Protein AF-A0A024VYW2-F1 (afdb_monomer)

Mean predicted aligned error: 11.12 Å

Radius of gyration: 24.57 Å; Cα contacts (8 Å, |Δi|>4): 460; chains: 1; bounding box: 59×63×72 Å

Foldseek 3Di:
DVVQLCCLAFADPVRAGFHAALLQDGQEPVVVVCVVPPQDSVRLSNVLVLVVLLVVLVVVLVVLVVVFVVLQVVLVVLPPPPPDPDDPVVSVVSVVQNTPQSVLCPPPVQDQDPDPDPDDDPPVQSVQCGQGPVPSLSNSARHPSNHAHQQLGWYQDRVVSDTHRDDPVNSCVVCVVPPPQPWDPDWQKFKDKAFQFAFPDPDCLFPPLLPLDPRNVRIDIWIWTWIQGPNFTKIATDTHTPHYPPHRMHGLSSVVLVRLVRVLVVLLVLCVSLVQVDADPDPVCNVSRPDDDPCSVSSVVRVVSVVVSVVRNVVSSQVSCVVPDPDPCPHPLVVQLSSLVPRVPSPCSLVSSLVVDDDPVVSSPVSHDD

pLDDT: mean 76.04, std 14.37, range [38.88, 95.81]

Nearest PDB structures (foldseek):
  2yk0-assembly1_A  TM=8.230E-01  e=2.065E-17  Plasmodium falciparum

Organism: NCBI:txid1036725

Sequence (370 aa):
MLKNVKKACREKHDGGKKYCSGDGNICDETRAQSQNTFISLHCKDCLKECMKYKKWIDIKFEEFKEQQNKYGNELQKLNGNSNGGGDNNCCTEKKKKNTAAEFLKELKHCKNGQNNSEEKGTEEDEKNNEINFDKPENTFNPSTYCKACPVYGVNCNNKKSECVPISEETYKSTKGSRGENNDDKTTSVIEVLMLDRKGKDKTNDLDNDCKINELLKYAGVQKWECQKKKGIDQCNLTNPGAKTDDDKNIWFNEFFQRWLRDFVRDYNILKGKIKACIKNENEKEKEKSHKCIQGCDDKCECVKQWLDKKSTEWDEMKKHYEKHSNDDNETIAFRVKSYFREQLHFDNQATKAQEVVETPCEKQQLWGCT

InterPro domains:
  IPR004258 Duffy-binding-like domain [PF03011] (255-368)
  IPR041480 Cysteine-rich interdomain region 1 gamma [PF18562] (187-239)
  IPR054595 Duffy-binding-like domain, C-terminal subdomain [PF22672] (1-143)

Secondary structure (DSSP, 8-state):
-HHHHHHHHHB-TTS-B--B-TTS-B-SGGGGTGGG-TT--TTHHHHHHHHHHHHHHHHHHHHHHHHHHHHHHHHHHTTS---S-S-HHHHHHHHT--SHHHHHHHSGGGSTT----S----HHHHHHT---TTSHHHHTPPPGGGSPPPTT-EEEETTTTEEEEPPHHHHHHHHTTS------SSPEEEEEEETT---SS----S-TT-TT-HHHHT-EEEEEEEEEETTEEEEEESS--SS----SEEEHHHHHHHHHHHHHHHHHHHHHHHGGGSPP-STTTHHHHT---TTHHHHHHHHHHHHHHHHHHHHHHHHHHHHH---GGG-HHHHHHHHHHHTGGGTTHHHHHHTTS-SHHHHHHTT---

Solvent-accessible surface area (backbone atoms only — not comparable to full-atom values): 21326 Å² total; per-residue (Å²): 109,67,68,57,29,44,43,41,19,41,43,42,97,86,72,46,80,46,53,26,8,22,85,6,41,56,20,38,73,70,42,71,69,39,75,83,44,91,85,62,59,81,19,53,58,11,21,53,38,32,53,53,46,48,58,51,36,55,52,51,46,52,53,48,51,54,50,37,54,51,44,52,56,56,56,58,57,69,76,46,91,85,83,65,100,60,76,66,64,63,59,56,58,48,69,75,37,92,43,52,41,61,49,48,60,68,40,82,87,53,53,74,77,83,61,98,58,94,72,77,68,55,78,65,53,55,62,66,67,44,68,37,65,89,45,46,72,58,51,51,45,76,61,83,59,40,37,62,38,54,78,72,19,28,52,69,40,83,89,75,72,44,71,45,73,45,48,70,68,59,49,46,68,69,47,67,83,69,78,61,73,68,52,55,93,64,71,46,73,41,65,43,80,35,72,62,31,39,23,73,54,81,66,77,83,57,63,90,80,43,78,80,41,73,42,61,77,26,37,14,53,38,42,29,45,32,37,36,49,72,69,40,52,31,27,32,54,76,47,70,40,80,58,86,67,86,61,46,53,30,36,43,68,58,52,52,54,50,48,55,52,54,50,44,53,51,48,47,52,51,51,60,72,42,50,85,64,55,68,52,87,52,83,92,41,47,86,63,47,74,61,87,60,86,66,38,67,62,38,51,50,48,53,47,55,52,47,55,52,51,51,54,38,49,53,45,53,48,54,55,48,59,75,74,56,87,49,90,87,64,36,71,55,53,49,53,31,50,44,54,73,70,62,36,65,83,75,48,45,53,64,60,52,38,68,80,45,88,49,73,66,55,41,48,47,77,46,46,80,128

Structure (mmCIF, N/CA/C/O backbone):
data_AF-A0A024VYW2-F1
#
_entry.id   AF-A0A024VYW2-F1
#
loop_
_atom_site.group_PDB
_atom_site.id
_atom_site.type_symbol
_atom_site.label_atom_id
_atom_site.label_alt_id
_atom_site.label_comp_id
_atom_site.label_asym_id
_atom_site.label_entity_id
_atom_site.label_seq_id
_atom_site.pdbx_PDB_ins_code
_atom_site.Cartn_x
_atom_site.Cartn_y
_atom_site.Cartn_z
_atom_site.occupancy
_atom_site.B_iso_or_equiv
_atom_site.auth_seq_id
_atom_site.auth_comp_id
_atom_site.auth_asym_id
_atom_site.auth_atom_id
_atom_site.pdbx_PDB_model_num
ATOM 1 N N . MET A 1 1 ? 8.207 10.709 15.448 1.00 86.81 1 MET A N 1
ATOM 2 C CA . MET A 1 1 ? 8.284 9.783 14.294 1.00 86.81 1 MET A CA 1
ATOM 3 C C . MET A 1 1 ? 8.730 10.472 13.013 1.00 86.81 1 MET A C 1
ATOM 5 O O . MET A 1 1 ? 9.682 9.988 12.423 1.00 86.81 1 MET A O 1
ATOM 9 N N . LEU A 1 2 ? 8.128 11.601 12.614 1.00 85.69 2 LEU A N 1
ATOM 10 C CA . LEU A 1 2 ? 8.504 12.320 11.382 1.00 85.69 2 LEU A CA 1
ATOM 11 C C . LEU A 1 2 ? 10.010 12.615 11.256 1.00 85.69 2 LEU A C 1
ATOM 13 O O . LEU A 1 2 ? 10.566 12.426 10.182 1.00 85.69 2 LEU A O 1
ATOM 17 N N . LYS A 1 3 ? 10.700 12.965 12.355 1.00 87.12 3 LYS A N 1
ATOM 18 C CA . LYS A 1 3 ? 12.167 13.129 12.364 1.00 87.12 3 LYS A CA 1
ATOM 19 C C . LYS A 1 3 ? 12.919 11.876 11.884 1.00 87.12 3 LYS A C 1
ATOM 21 O O . LYS A 1 3 ? 13.856 11.988 11.103 1.00 87.12 3 LYS A O 1
ATOM 26 N N . ASN A 1 4 ? 12.492 10.687 12.314 1.00 89.62 4 ASN A N 1
ATOM 27 C CA . ASN A 1 4 ? 13.118 9.427 11.903 1.00 89.62 4 ASN A CA 1
ATOM 28 C C . ASN A 1 4 ? 12.846 9.131 10.429 1.00 89.62 4 ASN A C 1
ATOM 30 O O . ASN A 1 4 ? 13.761 8.725 9.723 1.00 89.62 4 ASN A O 1
ATOM 34 N N . VAL A 1 5 ? 11.618 9.389 9.963 1.00 90.38 5 VAL A N 1
ATOM 35 C CA . VAL A 1 5 ? 11.249 9.257 8.546 1.00 90.38 5 VAL A CA 1
ATOM 36 C C . VAL A 1 5 ? 12.110 10.186 7.689 1.00 90.38 5 VAL A C 1
ATOM 38 O O . VAL A 1 5 ? 12.756 9.728 6.751 1.00 90.38 5 VAL A O 1
ATOM 41 N N . LYS A 1 6 ? 12.194 11.473 8.049 1.00 88.25 6 LYS A N 1
ATOM 42 C CA . LYS A 1 6 ? 13.030 12.463 7.358 1.00 88.25 6 LYS A CA 1
ATOM 43 C C . LYS A 1 6 ? 14.477 11.988 7.268 1.00 88.25 6 LYS A C 1
ATOM 45 O O . LYS A 1 6 ? 15.012 11.882 6.168 1.00 88.25 6 LYS A O 1
ATOM 50 N N . LYS A 1 7 ? 15.074 11.612 8.401 1.00 88.56 7 LYS A N 1
ATOM 51 C CA . LYS A 1 7 ? 16.448 11.107 8.457 1.00 88.56 7 LYS A CA 1
ATOM 52 C C . LYS A 1 7 ? 16.637 9.875 7.567 1.00 88.56 7 LYS A C 1
ATOM 54 O O . LYS A 1 7 ? 17.542 9.830 6.742 1.00 88.56 7 LYS A O 1
ATOM 59 N N . ALA A 1 8 ? 15.744 8.894 7.668 1.00 88.94 8 ALA A N 1
ATOM 60 C CA . ALA A 1 8 ? 15.831 7.659 6.898 1.00 88.94 8 ALA A CA 1
ATOM 61 C C . ALA A 1 8 ? 15.635 7.861 5.387 1.00 88.94 8 ALA A C 1
ATOM 63 O O . ALA A 1 8 ? 16.193 7.090 4.606 1.00 88.94 8 ALA A O 1
ATOM 64 N N . CYS A 1 9 ? 14.886 8.884 4.968 1.00 87.75 9 CYS A N 1
ATOM 65 C CA . CYS A 1 9 ? 14.492 9.100 3.575 1.00 87.75 9 CYS A CA 1
ATOM 66 C C . CYS A 1 9 ? 15.231 10.241 2.862 1.00 87.75 9 CYS A C 1
ATOM 68 O O . CYS A 1 9 ? 15.218 10.288 1.628 1.00 87.75 9 CYS A O 1
ATOM 70 N N . ARG A 1 10 ? 15.833 11.181 3.600 1.00 86.62 10 ARG A N 1
ATOM 71 C CA . ARG A 1 10 ? 16.442 12.406 3.049 1.00 86.62 10 ARG A CA 1
ATOM 72 C C . ARG A 1 10 ? 17.904 12.628 3.456 1.00 86.62 10 ARG A C 1
ATOM 74 O O . ARG A 1 10 ? 18.583 13.455 2.849 1.00 86.62 10 ARG A O 1
ATOM 81 N N . GLU A 1 11 ? 18.420 11.865 4.421 1.00 82.62 11 GLU A N 1
ATOM 82 C CA . GLU A 1 11 ? 19.775 12.037 4.965 1.00 82.62 11 GLU A CA 1
ATOM 83 C C . GLU A 1 11 ? 20.604 10.744 4.856 1.00 82.62 11 GLU A C 1
ATOM 85 O O . GLU A 1 11 ? 20.106 9.628 5.039 1.00 82.62 11 GLU A O 1
ATOM 90 N N . LYS A 1 12 ? 21.891 10.877 4.531 1.00 72.19 12 LYS A N 1
ATOM 91 C CA . LYS A 1 12 ? 22.888 9.798 4.572 1.00 72.19 12 LYS A CA 1
ATOM 92 C C . LYS A 1 12 ? 23.592 9.774 5.933 1.00 72.19 12 LYS A C 1
ATOM 94 O O . LYS A 1 12 ? 23.561 10.744 6.686 1.00 72.19 12 LYS A O 1
ATOM 99 N N . HIS A 1 13 ? 24.253 8.657 6.242 1.00 63.91 13 HIS A N 1
ATOM 100 C CA . HIS A 1 13 ? 25.004 8.488 7.494 1.00 63.91 13 HIS A CA 1
ATOM 101 C C . HIS A 1 13 ? 26.202 9.439 7.628 1.00 63.91 13 HIS A C 1
ATOM 103 O O . HIS A 1 13 ? 26.564 9.794 8.744 1.00 63.91 13 HIS A O 1
ATOM 109 N N . ASP A 1 14 ? 26.787 9.856 6.507 1.00 63.47 14 ASP A N 1
ATOM 110 C CA . ASP A 1 14 ? 27.921 10.781 6.414 1.00 63.47 14 ASP A CA 1
ATOM 111 C C . ASP A 1 14 ? 27.501 12.265 6.402 1.00 63.47 14 ASP A C 1
ATOM 113 O O . ASP A 1 14 ? 28.341 13.146 6.236 1.00 63.47 14 ASP A O 1
ATOM 117 N N . GLY A 1 15 ? 26.203 12.557 6.560 1.00 60.22 15 GLY A N 1
ATOM 118 C CA . GLY A 1 15 ? 25.653 13.912 6.468 1.00 60.22 15 GLY A CA 1
ATOM 119 C C . GLY A 1 15 ? 25.367 14.381 5.036 1.00 60.22 15 GLY A C 1
ATOM 120 O O . GLY A 1 15 ? 24.837 15.477 4.853 1.00 60.22 15 GLY A O 1
ATOM 121 N N . GLY A 1 16 ? 25.653 13.565 4.013 1.00 64.06 16 GLY A N 1
ATOM 122 C CA . GLY A 1 16 ? 25.232 13.832 2.639 1.00 64.06 16 GLY A CA 1
ATOM 123 C C . GLY A 1 16 ? 23.712 13.717 2.469 1.00 64.06 16 GLY A C 1
ATOM 124 O O . GLY A 1 16 ? 23.026 13.049 3.243 1.00 64.06 16 GLY A O 1
ATOM 125 N N . LYS A 1 17 ? 23.145 14.341 1.433 1.00 70.06 17 LYS A N 1
ATOM 126 C CA . LYS A 1 17 ? 21.716 14.173 1.122 1.00 70.06 17 LYS A CA 1
ATOM 127 C C . LYS A 1 17 ? 21.481 12.959 0.234 1.00 70.06 17 LYS A C 1
ATOM 129 O O . LYS A 1 17 ? 22.289 12.631 -0.635 1.00 70.06 17 LYS A O 1
ATOM 134 N N . LYS A 1 18 ? 20.365 12.281 0.482 1.00 81.19 18 LYS A N 1
ATOM 135 C CA . LYS A 1 18 ? 19.803 11.240 -0.386 1.00 81.19 18 LYS A CA 1
ATOM 136 C C . LYS A 1 18 ? 18.343 11.566 -0.642 1.00 81.19 18 LYS A C 1
ATOM 138 O O . LYS A 1 18 ? 17.744 12.337 0.101 1.00 81.19 18 LYS A O 1
ATOM 143 N N . TYR A 1 19 ? 17.754 10.961 -1.659 1.00 85.81 19 TYR A N 1
ATOM 144 C CA . TYR A 1 19 ? 16.320 11.060 -1.872 1.00 85.81 19 TYR A CA 1
ATOM 145 C C . TYR A 1 19 ? 15.772 9.666 -2.129 1.00 85.81 19 TYR A C 1
ATOM 147 O O . TYR A 1 19 ? 16.078 9.051 -3.147 1.00 85.81 19 TYR A O 1
ATOM 155 N N . CYS A 1 20 ? 14.992 9.174 -1.174 1.00 87.06 20 CYS A N 1
ATOM 156 C CA . CYS A 1 20 ? 14.385 7.854 -1.218 1.00 87.06 20 CYS A CA 1
ATOM 157 C C . CYS A 1 20 ? 12.863 7.950 -1.335 1.00 87.06 20 CYS A C 1
ATOM 159 O O . CYS A 1 20 ? 12.263 8.828 -0.709 1.00 87.06 20 CYS A O 1
ATOM 161 N N . SER A 1 21 ? 12.230 7.028 -2.053 1.00 88.25 21 SER A N 1
ATOM 162 C CA . SER A 1 21 ? 10.783 6.851 -1.948 1.00 88.25 21 SER A CA 1
ATOM 163 C C . SER A 1 21 ? 10.409 6.112 -0.670 1.00 88.25 21 SER A C 1
ATOM 165 O O . SER A 1 21 ? 11.210 5.348 -0.121 1.00 88.25 21 SER A O 1
ATOM 167 N N . GLY A 1 22 ? 9.166 6.292 -0.220 1.00 88.31 22 GLY A N 1
ATOM 168 C CA . GLY A 1 22 ? 8.606 5.486 0.870 1.00 88.31 22 GLY A CA 1
ATOM 169 C C . GLY A 1 22 ? 8.493 3.996 0.539 1.00 88.31 22 GLY A C 1
ATOM 170 O O . GLY A 1 22 ? 8.327 3.193 1.450 1.00 88.31 22 GLY A O 1
ATOM 171 N N . ASP A 1 23 ? 8.644 3.619 -0.734 1.00 85.62 23 ASP A N 1
ATOM 172 C CA . ASP A 1 23 ? 8.751 2.231 -1.194 1.00 85.62 23 ASP A CA 1
ATOM 173 C C . ASP A 1 23 ? 10.199 1.694 -1.152 1.00 85.62 23 ASP A C 1
ATOM 175 O O . ASP A 1 23 ? 10.443 0.532 -1.458 1.00 85.62 23 ASP A O 1
ATOM 179 N N . GLY A 1 24 ? 11.169 2.512 -0.722 1.00 84.62 24 GLY A N 1
ATOM 180 C CA . GLY A 1 24 ? 12.558 2.107 -0.489 1.00 84.62 24 GLY A CA 1
ATOM 181 C C . GLY A 1 24 ? 13.485 2.212 -1.704 1.00 84.62 24 GLY A C 1
ATOM 182 O O . GLY A 1 24 ? 14.601 1.683 -1.662 1.00 84.62 24 GLY A O 1
ATOM 183 N N . ASN A 1 25 ? 13.064 2.907 -2.762 1.00 82.31 25 ASN A N 1
ATOM 184 C CA . ASN A 1 25 ? 13.875 3.126 -3.960 1.00 82.31 25 ASN A CA 1
ATOM 185 C C . ASN A 1 25 ? 14.688 4.424 -3.842 1.00 82.31 25 ASN A C 1
ATOM 187 O O . ASN A 1 25 ? 14.221 5.395 -3.250 1.00 82.31 25 ASN A O 1
ATOM 191 N N . ILE A 1 26 ? 15.895 4.464 -4.417 1.00 83.94 26 ILE A N 1
ATOM 192 C CA . ILE A 1 26 ? 16.620 5.727 -4.638 1.00 83.94 26 ILE A CA 1
ATOM 193 C C . ILE A 1 26 ? 15.963 6.470 -5.800 1.00 83.94 26 ILE A C 1
ATOM 195 O O . ILE A 1 26 ? 15.596 5.850 -6.795 1.00 83.94 26 ILE A O 1
ATOM 199 N N . CYS A 1 27 ? 15.842 7.791 -5.686 1.00 83.81 27 CYS A N 1
ATOM 200 C CA . CYS A 1 27 ? 15.204 8.636 -6.692 1.00 83.81 27 CYS A CA 1
ATOM 201 C C . CYS A 1 27 ? 16.182 9.447 -7.562 1.00 83.81 27 CYS A C 1
ATOM 203 O O . CYS A 1 27 ? 15.716 10.136 -8.465 1.00 83.81 27 CYS A O 1
ATOM 205 N N . ASP A 1 28 ? 17.492 9.422 -7.295 1.00 78.06 28 ASP A N 1
ATOM 206 C CA . ASP A 1 28 ? 18.497 10.191 -8.052 1.00 78.06 28 ASP A CA 1
ATOM 207 C C . ASP A 1 28 ? 18.965 9.488 -9.348 1.00 78.06 28 ASP A C 1
ATOM 209 O O . ASP A 1 28 ? 18.457 8.429 -9.715 1.00 78.06 28 ASP A O 1
ATOM 213 N N . GLU A 1 29 ? 19.926 10.079 -10.067 1.00 61.56 29 GLU A N 1
ATOM 214 C CA . GLU A 1 29 ? 20.433 9.579 -11.357 1.00 61.56 29 GLU A CA 1
ATOM 215 C C . GLU A 1 29 ? 20.980 8.139 -11.316 1.00 61.56 29 GLU A C 1
ATOM 217 O O . GLU A 1 29 ? 20.933 7.445 -12.336 1.00 61.56 29 GLU A O 1
ATOM 222 N N . THR A 1 30 ? 21.428 7.636 -10.156 1.00 58.31 30 THR A N 1
ATOM 223 C CA . THR A 1 30 ? 21.863 6.231 -10.018 1.00 58.31 30 THR A CA 1
ATOM 224 C C . THR A 1 30 ? 20.710 5.243 -10.223 1.00 58.31 30 THR A C 1
ATOM 226 O O . THR A 1 30 ? 20.931 4.097 -10.615 1.00 58.31 30 THR A O 1
ATOM 229 N N . ARG A 1 31 ? 19.458 5.706 -10.104 1.00 61.56 31 ARG A N 1
ATOM 230 C CA . ARG A 1 31 ? 18.246 4.942 -10.433 1.00 61.56 31 ARG A CA 1
ATOM 231 C C . ARG A 1 31 ? 18.152 4.566 -11.917 1.00 61.56 31 ARG A C 1
ATOM 233 O O . ARG A 1 31 ? 17.529 3.565 -12.258 1.00 61.56 31 ARG A O 1
ATOM 240 N N . ALA A 1 32 ? 18.767 5.337 -12.820 1.00 49.28 32 ALA A N 1
ATOM 241 C CA . ALA A 1 32 ? 18.818 4.985 -14.243 1.00 49.28 32 ALA A CA 1
ATOM 242 C C . ALA A 1 32 ? 19.708 3.754 -14.501 1.00 49.28 32 ALA A C 1
ATOM 244 O O . ALA A 1 32 ? 19.449 3.001 -15.433 1.00 49.28 32 ALA A O 1
ATOM 245 N N . GLN A 1 33 ? 20.719 3.519 -13.655 1.00 44.25 33 GLN A N 1
ATOM 246 C CA . GLN A 1 33 ? 21.557 2.315 -13.708 1.00 44.25 33 GLN A CA 1
ATOM 247 C C . GLN A 1 33 ? 20.842 1.104 -13.089 1.00 44.25 33 GLN A C 1
ATOM 249 O O . GLN A 1 33 ? 21.031 -0.019 -13.546 1.00 44.25 33 GLN A O 1
ATOM 254 N N . SER A 1 34 ? 19.959 1.330 -12.107 1.00 47.44 34 SER A N 1
ATOM 255 C CA . SER A 1 34 ? 19.172 0.277 -11.449 1.00 47.44 34 SER A CA 1
ATOM 256 C C . SER A 1 34 ? 17.938 -0.179 -12.236 1.00 47.44 34 SER A C 1
ATOM 258 O O . SER A 1 34 ? 17.223 -1.059 -11.758 1.00 47.44 34 SER A O 1
ATOM 260 N N . GLN A 1 35 ? 17.659 0.387 -13.420 1.00 46.91 35 GLN A N 1
ATOM 261 C CA . GLN A 1 35 ? 16.583 -0.107 -14.297 1.00 46.91 35 GLN A CA 1
ATOM 262 C C . GLN A 1 35 ? 16.777 -1.596 -14.652 1.00 46.91 35 GLN A C 1
ATOM 264 O O . GLN A 1 35 ? 15.790 -2.291 -14.860 1.00 46.91 35 GLN A O 1
ATOM 269 N N . ASN A 1 36 ? 18.024 -2.085 -14.605 1.00 41.16 36 ASN A N 1
ATOM 270 C CA . ASN A 1 36 ? 18.408 -3.479 -14.856 1.00 41.16 36 ASN A CA 1
ATOM 271 C C . ASN A 1 36 ? 18.707 -4.282 -13.574 1.00 41.16 36 ASN A C 1
ATOM 273 O O . ASN A 1 36 ? 19.314 -5.345 -13.636 1.00 41.16 36 ASN A O 1
ATOM 277 N N . THR A 1 37 ? 18.417 -3.759 -12.377 1.00 45.06 37 THR A N 1
ATOM 278 C CA . THR A 1 37 ? 18.734 -4.478 -11.130 1.00 45.06 37 THR A CA 1
ATOM 279 C C . THR A 1 37 ? 17.756 -4.088 -10.026 1.00 45.06 37 THR A C 1
ATOM 281 O O . THR A 1 37 ? 18.039 -3.280 -9.147 1.00 45.06 37 THR A O 1
ATOM 284 N N . PHE A 1 38 ? 16.585 -4.731 -10.032 1.00 52.12 38 PHE A N 1
ATOM 285 C CA . PHE A 1 38 ? 15.552 -4.656 -8.979 1.00 52.12 38 PHE A CA 1
ATOM 286 C C . PHE A 1 38 ? 16.052 -5.108 -7.577 1.00 52.12 38 PHE A C 1
ATOM 288 O O . PHE A 1 38 ? 15.310 -5.051 -6.601 1.00 52.12 38 PHE A O 1
ATOM 295 N N . ILE A 1 39 ? 17.308 -5.564 -7.471 1.00 46.94 39 ILE A N 1
ATOM 296 C CA . ILE A 1 39 ? 17.869 -6.397 -6.389 1.00 46.94 39 ILE A CA 1
ATOM 297 C C . ILE A 1 39 ? 18.469 -5.576 -5.227 1.00 46.94 39 ILE A C 1
ATOM 299 O O . ILE A 1 39 ? 18.937 -6.121 -4.239 1.00 46.94 39 ILE A O 1
ATOM 303 N N . SER A 1 40 ? 18.444 -4.245 -5.266 1.00 51.62 40 SER A N 1
ATOM 304 C CA . SER A 1 40 ? 18.896 -3.466 -4.111 1.00 51.62 40 SER A CA 1
ATOM 305 C C . SER A 1 40 ? 17.969 -2.295 -3.856 1.00 51.62 40 SER A C 1
ATOM 307 O O . SER A 1 40 ? 18.105 -1.223 -4.443 1.00 51.62 40 SER A O 1
ATOM 309 N N . LEU A 1 41 ? 17.040 -2.475 -2.911 1.00 58.53 41 LEU A N 1
ATOM 310 C CA . LEU A 1 41 ? 16.468 -1.336 -2.198 1.00 58.53 41 LEU A CA 1
ATOM 311 C C . LEU A 1 41 ? 17.614 -0.636 -1.462 1.00 58.53 41 LEU A C 1
ATOM 313 O O . LEU A 1 41 ? 17.922 -0.919 -0.304 1.00 58.53 41 LEU A O 1
ATOM 317 N N . HIS A 1 42 ? 18.261 0.302 -2.132 1.00 67.88 42 HIS A N 1
ATOM 318 C CA . HIS A 1 42 ? 19.315 1.096 -1.526 1.00 67.88 42 HIS A CA 1
ATOM 319 C C . HIS A 1 42 ? 18.774 1.997 -0.389 1.00 67.88 42 HIS A C 1
ATOM 321 O O . HIS A 1 42 ? 19.554 2.570 0.369 1.00 67.88 42 HIS A O 1
ATOM 327 N N . CYS A 1 43 ? 17.443 2.087 -0.225 1.00 82.12 43 CYS A N 1
ATOM 328 C CA . CYS A 1 43 ? 16.769 2.835 0.834 1.00 82.12 43 CYS A CA 1
ATOM 329 C C . CYS A 1 43 ? 15.829 1.983 1.717 1.00 82.12 43 CYS A C 1
ATOM 331 O O . CYS A 1 43 ? 14.756 2.455 2.102 1.00 82.12 43 CYS A O 1
ATOM 333 N N . LYS A 1 44 ? 16.232 0.760 2.105 1.00 83.19 44 LYS A N 1
ATOM 334 C CA . LYS A 1 44 ? 15.469 -0.109 3.041 1.00 83.19 44 LYS A CA 1
ATOM 335 C C . LYS A 1 44 ? 15.039 0.607 4.332 1.00 83.19 44 LYS A C 1
ATOM 337 O O . LYS A 1 44 ? 13.920 0.407 4.801 1.00 83.19 44 LYS A O 1
ATOM 342 N N . ASP A 1 45 ? 15.881 1.486 4.876 1.00 86.31 45 ASP A N 1
ATOM 343 C CA . ASP A 1 45 ? 15.549 2.242 6.091 1.00 86.31 45 ASP A CA 1
ATOM 344 C C . ASP A 1 45 ? 14.395 3.228 5.890 1.00 86.31 45 ASP A C 1
ATOM 346 O O . ASP A 1 45 ? 13.568 3.389 6.787 1.00 86.31 45 ASP A O 1
ATOM 350 N N . CYS A 1 46 ? 14.307 3.866 4.716 1.00 88.69 46 CYS A N 1
ATOM 351 C CA . CYS A 1 46 ? 13.200 4.769 4.408 1.00 88.69 46 CYS A CA 1
ATOM 352 C C . CYS A 1 46 ? 11.879 3.998 4.373 1.00 88.69 46 CYS A C 1
ATOM 354 O O . CYS A 1 46 ? 10.944 4.369 5.079 1.00 88.69 46 CYS A O 1
ATOM 356 N N . LEU A 1 47 ? 11.842 2.872 3.648 1.00 87.06 47 LEU A N 1
ATOM 357 C CA . LEU A 1 47 ? 10.687 1.972 3.622 1.00 87.06 47 LEU A CA 1
ATOM 358 C C . LEU A 1 47 ? 10.268 1.563 5.040 1.00 87.06 47 LEU A C 1
ATOM 360 O O . LEU A 1 47 ? 9.102 1.683 5.410 1.00 87.06 47 LEU A O 1
ATOM 364 N N . LYS A 1 48 ? 11.230 1.141 5.867 1.00 87.75 48 LYS A N 1
ATOM 365 C CA . LYS A 1 48 ? 10.986 0.713 7.248 1.00 87.75 48 LYS A CA 1
ATOM 366 C C . LYS A 1 48 ? 10.363 1.815 8.106 1.00 87.75 48 LYS A C 1
ATOM 368 O O . LYS A 1 48 ? 9.380 1.567 8.804 1.00 87.75 48 LYS A O 1
ATOM 373 N N . GLU A 1 49 ? 10.923 3.021 8.091 1.00 91.44 49 GLU A N 1
ATOM 374 C CA . GLU A 1 49 ? 10.386 4.128 8.889 1.00 91.44 49 GLU A CA 1
ATOM 375 C C . GLU A 1 49 ? 9.045 4.633 8.336 1.00 91.44 49 GLU A C 1
ATOM 377 O O . GLU A 1 49 ? 8.153 4.960 9.122 1.00 91.44 49 GLU A O 1
ATOM 382 N N . CYS A 1 50 ? 8.846 4.605 7.015 1.00 90.38 50 CYS A N 1
ATOM 383 C CA . CYS A 1 50 ? 7.568 4.926 6.383 1.00 90.38 50 CYS A CA 1
ATOM 384 C C . CYS A 1 50 ? 6.459 3.937 6.749 1.00 90.38 50 CYS A C 1
ATOM 386 O O . CYS A 1 50 ? 5.361 4.364 7.104 1.00 90.38 50 CYS A O 1
ATOM 388 N N . MET A 1 51 ? 6.741 2.631 6.760 1.00 86.88 51 MET A N 1
ATOM 389 C CA . MET A 1 51 ? 5.781 1.607 7.190 1.00 86.88 51 MET A CA 1
ATOM 390 C C . MET A 1 51 ? 5.391 1.768 8.663 1.00 86.88 51 MET A C 1
ATOM 392 O O . MET A 1 51 ? 4.206 1.725 9.005 1.00 86.88 51 MET A O 1
ATOM 396 N N . LYS A 1 52 ? 6.368 2.034 9.541 1.00 89.62 52 LYS A N 1
ATOM 397 C CA . LYS A 1 52 ? 6.101 2.332 10.958 1.00 89.62 52 LYS A CA 1
ATOM 398 C C . LYS A 1 52 ? 5.233 3.574 11.126 1.00 89.62 52 LYS A C 1
ATOM 400 O O . LYS A 1 52 ? 4.289 3.545 11.913 1.00 89.62 52 LYS A O 1
ATOM 405 N N . TYR A 1 53 ? 5.556 4.650 10.407 1.00 90.25 53 TYR A N 1
ATOM 406 C CA . TYR A 1 53 ? 4.799 5.895 10.470 1.00 90.25 53 TYR A CA 1
ATOM 407 C C . TYR A 1 53 ? 3.372 5.705 9.962 1.00 90.25 53 TYR A C 1
ATOM 409 O O . TYR A 1 53 ? 2.446 6.099 10.661 1.00 90.25 53 TYR A O 1
ATOM 417 N N . LYS A 1 54 ? 3.190 5.034 8.815 1.00 86.50 54 LYS A N 1
ATOM 418 C CA . LYS A 1 54 ? 1.873 4.712 8.249 1.00 86.50 54 LYS A CA 1
ATOM 419 C C . LYS A 1 54 ? 1.009 3.946 9.253 1.00 86.50 54 LYS A C 1
ATOM 421 O O . LYS A 1 54 ? -0.088 4.373 9.582 1.00 86.50 54 LYS A O 1
ATOM 426 N N . LYS A 1 55 ? 1.549 2.875 9.845 1.00 85.44 55 LYS A N 1
ATOM 427 C CA . LYS A 1 55 ? 0.835 2.111 10.878 1.00 85.44 55 LYS A CA 1
ATOM 428 C C . LYS A 1 55 ? 0.465 2.970 12.089 1.00 85.44 55 LYS A C 1
ATOM 430 O O . LYS A 1 55 ? -0.627 2.838 12.629 1.00 85.44 55 LYS A O 1
ATOM 435 N N . TRP A 1 56 ? 1.385 3.813 12.552 1.00 90.00 56 TRP A N 1
ATOM 436 C CA . TRP A 1 56 ? 1.140 4.676 13.702 1.00 90.00 56 TRP A CA 1
ATOM 437 C C . TRP A 1 56 ? 0.073 5.733 13.408 1.00 90.00 56 TRP A C 1
ATOM 439 O O . TRP A 1 56 ? -0.829 5.899 14.225 1.00 90.00 56 TRP A O 1
ATOM 449 N N . ILE A 1 57 ? 0.145 6.413 12.260 1.00 86.94 57 ILE A N 1
ATOM 450 C CA . ILE A 1 57 ? -0.805 7.474 11.912 1.00 86.94 57 ILE A CA 1
ATOM 451 C C . ILE A 1 57 ? -2.210 6.911 11.673 1.00 86.94 57 ILE A C 1
ATOM 453 O O . ILE A 1 57 ? -3.171 7.504 12.158 1.00 86.94 57 ILE A O 1
ATOM 457 N N . ASP A 1 58 ? -2.326 5.725 11.062 1.00 83.88 58 ASP A N 1
ATOM 458 C CA . ASP A 1 58 ? -3.602 5.021 10.887 1.00 83.88 58 ASP A CA 1
ATOM 459 C C . ASP A 1 58 ? -4.257 4.711 12.246 1.00 83.88 58 ASP A C 1
ATOM 461 O O . ASP A 1 58 ? -5.435 5.002 12.457 1.00 83.88 58 ASP A O 1
ATOM 465 N N . ILE A 1 59 ? -3.481 4.198 13.213 1.00 86.81 59 ILE A N 1
ATOM 466 C CA . ILE A 1 59 ? -3.967 3.952 14.583 1.00 86.81 59 ILE A CA 1
ATOM 467 C C . ILE A 1 59 ? -4.407 5.263 15.247 1.00 86.81 59 ILE A C 1
ATOM 469 O O . ILE A 1 59 ? -5.464 5.313 15.874 1.00 86.81 59 ILE A O 1
ATOM 473 N N . LYS A 1 60 ? -3.626 6.342 15.101 1.00 88.12 60 LYS A N 1
ATOM 474 C CA . LYS A 1 60 ? -3.967 7.648 15.686 1.00 88.12 60 LYS A CA 1
ATOM 475 C C . LYS A 1 60 ? -5.216 8.273 15.077 1.00 88.12 60 LYS A C 1
ATOM 477 O O . LYS A 1 60 ? -5.966 8.922 15.803 1.00 88.12 60 LYS A O 1
ATOM 482 N N . PHE A 1 61 ? -5.471 8.043 13.795 1.00 86.12 61 PHE A N 1
ATOM 483 C CA . PHE A 1 61 ? -6.696 8.493 13.148 1.00 86.12 61 PHE A CA 1
ATOM 484 C C . PHE A 1 61 ? -7.941 7.797 13.711 1.00 86.12 61 PHE A C 1
ATOM 486 O O . PHE A 1 61 ? -8.949 8.455 13.972 1.00 86.12 61 PHE A O 1
ATOM 493 N N . GLU A 1 62 ? -7.876 6.483 13.938 1.00 84.62 62 GLU A N 1
ATOM 494 C CA . GLU A 1 62 ? -8.998 5.741 14.524 1.00 84.62 62 GLU A CA 1
ATOM 495 C C . GLU A 1 62 ? -9.212 6.102 16.006 1.00 84.62 62 GLU A C 1
ATOM 497 O O . GLU A 1 62 ? -10.343 6.392 16.397 1.00 84.62 62 GLU A O 1
ATOM 502 N N . GLU A 1 63 ? -8.144 6.238 16.808 1.00 88.38 63 GLU A N 1
ATOM 503 C CA . GLU A 1 63 ? -8.238 6.763 18.185 1.00 88.38 63 GLU A CA 1
ATOM 504 C C . GLU A 1 63 ? -8.915 8.149 18.222 1.00 88.38 63 GLU A C 1
ATOM 506 O O . GLU A 1 63 ? -9.772 8.411 19.071 1.00 88.38 63 GLU A O 1
ATOM 511 N N . PHE A 1 64 ? -8.561 9.041 17.288 1.00 87.75 64 PHE A N 1
ATOM 512 C CA . PHE A 1 64 ? -9.167 10.369 17.179 1.00 87.75 64 PHE A CA 1
ATOM 513 C C . PHE A 1 64 ? -10.668 10.294 16.878 1.00 87.75 64 PHE A C 1
ATOM 515 O O . PHE A 1 64 ? -11.450 10.982 17.534 1.00 87.75 64 PHE A O 1
ATOM 522 N N . LYS A 1 65 ? -11.095 9.447 15.935 1.00 86.69 65 LYS A N 1
ATOM 523 C CA . LYS A 1 65 ? -12.524 9.260 15.632 1.00 86.69 65 LYS A CA 1
ATOM 524 C C . LYS A 1 65 ? -13.306 8.733 16.830 1.00 86.69 65 LYS A C 1
ATOM 526 O O . LYS A 1 65 ? -14.402 9.221 17.109 1.00 86.69 65 LYS A O 1
ATOM 531 N N . GLU A 1 66 ? -12.765 7.752 17.551 1.00 88.06 66 GLU A N 1
ATOM 532 C CA . GLU A 1 66 ? -13.404 7.216 18.756 1.00 88.06 66 GLU A CA 1
ATOM 533 C C . GLU A 1 66 ? -13.571 8.304 19.824 1.00 88.06 66 GLU A C 1
ATOM 535 O O . GLU A 1 66 ? -14.653 8.465 20.400 1.00 88.06 66 GLU A O 1
ATOM 540 N N . GLN A 1 67 ? -12.525 9.104 20.049 1.00 87.44 67 GLN A N 1
ATOM 541 C CA . GLN A 1 67 ? -12.564 10.238 20.972 1.00 87.44 67 GLN A CA 1
ATOM 542 C C . GLN A 1 67 ? -13.546 11.322 20.516 1.00 87.44 67 GLN A C 1
ATOM 544 O O . GLN A 1 67 ? -14.284 11.853 21.346 1.00 87.44 67 GLN A O 1
ATOM 549 N N . GLN A 1 68 ? -13.606 11.618 19.216 1.00 87.69 68 GLN A N 1
ATOM 550 C CA . GLN A 1 68 ? -14.540 12.577 18.627 1.00 87.69 68 GLN A CA 1
ATOM 551 C C . GLN A 1 68 ? -15.996 12.145 18.847 1.00 87.69 68 GLN A C 1
ATOM 553 O O . GLN A 1 68 ? -16.807 12.939 19.329 1.00 87.69 68 GLN A O 1
ATOM 558 N N . ASN A 1 69 ? -16.314 10.876 18.579 1.00 88.00 69 ASN A N 1
ATOM 559 C CA . ASN A 1 69 ? -17.643 10.309 18.810 1.00 88.00 69 ASN A CA 1
ATOM 560 C C . ASN A 1 69 ? -18.017 10.344 20.297 1.00 88.00 69 ASN A C 1
ATOM 562 O O . ASN A 1 69 ? -19.108 10.787 20.665 1.00 88.00 69 ASN A O 1
ATOM 566 N N . LYS A 1 70 ? -17.094 9.935 21.177 1.00 89.56 70 LYS A N 1
ATOM 567 C CA . LYS A 1 70 ? -17.309 9.980 22.628 1.00 89.56 70 LYS A CA 1
ATOM 568 C C . LYS A 1 70 ? -17.533 11.411 23.115 1.00 89.56 70 LYS A C 1
ATOM 570 O O . LYS A 1 70 ? -18.444 11.645 23.904 1.00 89.56 70 LYS A O 1
ATOM 575 N N . TYR A 1 71 ? -16.750 12.372 22.628 1.00 87.75 71 TYR A N 1
ATOM 576 C CA . TYR A 1 71 ? -16.914 13.783 22.967 1.00 87.75 71 TYR A CA 1
ATOM 577 C C . TYR A 1 71 ? -18.310 14.293 22.598 1.00 87.75 71 TYR A C 1
ATOM 579 O O . TYR A 1 71 ? -18.956 14.917 23.440 1.00 87.75 71 TYR A O 1
ATOM 587 N N . GLY A 1 72 ? -18.792 13.973 21.390 1.00 87.31 72 GLY A N 1
ATOM 588 C CA . GLY A 1 72 ? -20.140 14.320 20.933 1.00 87.31 72 GLY A CA 1
ATOM 589 C C . GLY A 1 72 ? -21.239 13.749 21.833 1.00 87.31 72 GLY A C 1
ATOM 590 O O . GLY A 1 72 ? -22.115 14.490 22.276 1.00 87.31 72 GLY A O 1
ATOM 591 N N . ASN A 1 73 ? -21.146 12.465 22.194 1.00 87.94 73 ASN A N 1
ATOM 592 C CA . ASN A 1 73 ? -22.105 11.819 23.100 1.00 87.94 73 ASN A CA 1
ATOM 593 C C . ASN A 1 73 ? -22.124 12.475 24.490 1.00 87.94 73 ASN A C 1
ATOM 595 O O . ASN A 1 73 ? -23.183 12.696 25.072 1.00 87.94 73 ASN A O 1
ATOM 599 N N . GLU A 1 74 ? -20.953 12.811 25.034 1.00 84.75 74 GLU A N 1
ATOM 600 C CA . GLU A 1 74 ? -20.863 13.491 26.326 1.00 84.75 74 GLU A CA 1
ATOM 601 C C . GLU A 1 74 ? -21.356 14.947 26.259 1.00 84.75 74 GLU A C 1
ATOM 603 O O . GLU A 1 74 ? -21.910 15.442 27.236 1.00 84.75 74 GLU A O 1
ATOM 608 N N . LEU A 1 75 ? -21.184 15.638 25.126 1.00 83.81 75 LEU A N 1
ATOM 609 C CA . LEU A 1 75 ? -21.732 16.981 24.915 1.00 83.81 75 LEU A CA 1
ATOM 610 C C . LEU A 1 75 ? -23.269 16.953 24.893 1.00 83.81 75 LEU A C 1
ATOM 612 O O . LEU A 1 75 ? -23.903 17.803 25.510 1.00 83.81 75 LEU A O 1
ATOM 616 N N . GLN A 1 76 ? -23.878 15.942 24.266 1.00 84.19 76 GLN A N 1
ATOM 617 C CA . GLN A 1 76 ? -25.337 15.771 24.250 1.00 84.19 76 GLN A CA 1
ATOM 618 C C . GLN A 1 76 ? -25.926 15.571 25.653 1.00 84.19 76 GLN A C 1
ATOM 620 O O . GLN A 1 76 ? -26.981 16.125 25.963 1.00 84.19 76 GLN A O 1
ATOM 625 N N . LYS A 1 77 ? -25.230 14.839 26.535 1.00 82.19 77 LYS A N 1
ATOM 626 C CA . LYS A 1 77 ? -25.662 14.633 27.930 1.00 82.19 77 LYS A CA 1
ATOM 627 C C . LYS A 1 77 ? -25.735 15.936 28.734 1.00 82.19 77 LYS A C 1
ATOM 629 O O . LYS A 1 77 ? -26.530 16.019 29.665 1.00 82.19 77 LYS A O 1
ATOM 634 N N . LEU A 1 78 ? -24.963 16.962 28.365 1.00 75.38 78 LEU A N 1
ATOM 635 C CA . LEU A 1 78 ? -24.963 18.269 29.039 1.00 75.38 78 LEU A CA 1
ATOM 636 C C . LEU A 1 78 ? -26.222 19.114 28.775 1.00 75.38 78 LEU A C 1
ATOM 638 O O . LEU A 1 78 ? -26.417 20.129 29.454 1.00 75.38 78 LEU A O 1
ATOM 642 N N . ASN A 1 79 ? -27.049 18.717 27.802 1.00 66.81 79 ASN A N 1
ATOM 643 C CA . ASN A 1 79 ? -28.326 19.360 27.486 1.00 66.81 79 ASN A CA 1
ATOM 644 C C . ASN A 1 79 ? -29.504 18.792 28.306 1.00 66.81 79 ASN A C 1
ATOM 646 O O . ASN A 1 79 ? -30.585 19.372 28.282 1.00 66.81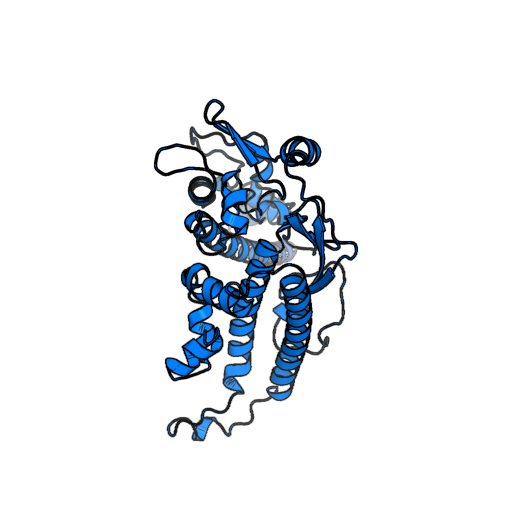 79 ASN A O 1
ATOM 650 N N . GLY A 1 80 ? -29.309 17.686 29.038 1.00 62.84 80 GLY A N 1
ATOM 651 C CA . GLY A 1 80 ? -30.256 17.182 30.041 1.00 62.84 80 GLY A CA 1
ATOM 652 C C . GLY A 1 80 ? -29.982 17.771 31.432 1.00 62.84 80 GLY A C 1
ATOM 653 O O . GLY A 1 80 ? -28.865 18.210 31.696 1.00 62.84 80 GLY A O 1
ATOM 654 N N . ASN A 1 81 ? -30.991 17.786 32.318 1.00 54.97 81 ASN A N 1
ATOM 655 C CA . ASN A 1 81 ? -30.897 18.311 33.691 1.00 54.97 81 ASN A CA 1
ATOM 656 C C . ASN A 1 81 ? -29.627 17.822 34.410 1.00 54.97 81 ASN A C 1
ATOM 658 O O . ASN A 1 81 ? -29.552 16.685 34.881 1.00 54.97 81 ASN A O 1
ATOM 662 N N . SER A 1 82 ? -28.640 18.704 34.538 1.00 56.03 82 SER A N 1
ATOM 663 C CA . SER A 1 82 ? -27.427 18.489 35.319 1.00 56.03 82 SER A CA 1
ATOM 664 C C . SER A 1 82 ? -27.743 18.651 36.811 1.00 56.03 82 SER A C 1
ATOM 666 O O . SER A 1 82 ? -27.412 19.667 37.409 1.00 56.03 82 SER A O 1
ATOM 668 N N . ASN A 1 83 ? -28.420 17.659 37.399 1.00 52.41 83 ASN A N 1
ATOM 669 C CA . ASN A 1 83 ? -28.773 17.611 38.829 1.00 52.41 83 ASN A CA 1
ATOM 670 C C . ASN A 1 83 ? -27.757 16.822 39.689 1.00 52.41 83 ASN A C 1
ATOM 672 O O . ASN A 1 83 ? -28.079 16.397 40.796 1.00 52.41 83 ASN A O 1
ATOM 676 N N . GLY A 1 84 ? -26.534 16.593 39.204 1.00 53.38 84 GLY A N 1
ATOM 677 C CA . GLY A 1 84 ? -25.494 15.872 39.948 1.00 53.38 84 GLY A CA 1
ATOM 678 C C . GLY A 1 84 ? -24.471 16.827 40.558 1.00 53.38 84 GLY A C 1
ATOM 679 O O . GLY A 1 84 ? -23.827 17.561 39.817 1.00 53.38 84 GLY A O 1
ATOM 680 N N . GLY A 1 85 ? -24.308 16.801 41.885 1.00 53.19 85 GLY A N 1
ATOM 681 C CA . GLY A 1 85 ? -23.398 17.651 42.670 1.00 53.19 85 GLY A CA 1
ATOM 682 C C . GLY A 1 85 ? -21.898 17.390 42.462 1.00 53.19 85 GLY A C 1
ATOM 683 O O . GLY A 1 85 ? -21.194 17.082 43.418 1.00 53.19 85 GLY A O 1
ATOM 684 N N . GLY A 1 86 ? -21.418 17.498 41.223 1.00 60.72 86 GLY A N 1
ATOM 685 C CA . GLY A 1 86 ? -19.998 17.542 40.859 1.00 60.72 86 GLY A CA 1
ATOM 686 C C . GLY A 1 86 ? -19.596 18.912 40.301 1.00 60.72 86 GLY A C 1
ATOM 687 O O . GLY A 1 86 ? -20.455 19.750 40.040 1.00 60.72 86 GLY A O 1
ATOM 688 N N . ASP A 1 87 ? -18.290 19.139 40.121 1.00 52.38 87 ASP A N 1
ATOM 689 C CA . ASP A 1 87 ? -17.694 20.421 39.707 1.00 52.38 87 ASP A CA 1
ATOM 690 C C . ASP A 1 87 ? -18.365 21.031 38.458 1.00 52.38 87 ASP A C 1
ATOM 692 O O . ASP A 1 87 ? -18.062 20.694 37.307 1.00 52.38 87 ASP A O 1
ATOM 696 N N . ASN A 1 88 ? -19.268 21.989 38.691 1.00 57.53 88 ASN A N 1
ATOM 697 C CA . ASN A 1 88 ? -20.051 22.679 37.660 1.00 57.53 88 ASN A CA 1
ATOM 698 C C . ASN A 1 88 ? -19.178 23.399 36.614 1.00 57.53 88 ASN A C 1
ATOM 700 O O . ASN A 1 88 ? -19.648 23.681 35.511 1.00 57.53 88 ASN A O 1
ATOM 704 N N . ASN A 1 89 ? -17.909 23.676 36.936 1.00 61.94 89 ASN A N 1
ATOM 705 C CA . ASN A 1 89 ? -17.007 24.464 36.099 1.00 61.94 89 ASN A CA 1
ATOM 706 C C . ASN A 1 89 ? -16.466 23.695 34.873 1.00 61.94 89 ASN A C 1
ATOM 708 O O . ASN A 1 89 ? -16.296 24.263 33.799 1.00 61.94 89 ASN A O 1
ATOM 712 N N . CYS A 1 90 ? -16.259 22.377 34.983 1.00 65.56 90 CYS A N 1
ATOM 713 C CA . CYS A 1 90 ? -15.801 21.557 33.851 1.00 65.56 90 CYS A CA 1
ATOM 714 C C . CYS A 1 90 ? -16.886 21.447 32.759 1.00 65.56 90 CYS A C 1
ATOM 716 O O . CYS A 1 90 ? -16.617 21.523 31.557 1.00 65.56 90 CYS A O 1
ATOM 718 N N . CYS A 1 91 ? -18.148 21.327 33.179 1.00 67.56 91 CYS A N 1
ATOM 719 C CA . CYS A 1 91 ? -19.289 21.211 32.273 1.00 67.56 91 CYS A CA 1
ATOM 720 C C . CYS A 1 91 ? -19.580 22.522 31.525 1.00 67.56 91 CYS A C 1
ATOM 722 O O . CYS A 1 91 ? -19.954 22.489 30.352 1.00 67.56 91 CYS A O 1
ATOM 724 N N . THR A 1 92 ? -19.401 23.678 32.172 1.00 70.69 92 THR A N 1
ATOM 725 C CA . THR A 1 92 ? -19.605 24.995 31.548 1.00 70.69 92 THR A CA 1
ATOM 726 C C . THR A 1 92 ? -18.517 25.335 30.535 1.00 70.69 92 THR A C 1
ATOM 728 O O . THR A 1 92 ? -18.837 25.879 29.480 1.00 70.69 92 THR A O 1
ATOM 731 N N . GLU A 1 93 ? -17.253 24.990 30.791 1.00 74.38 93 GLU A N 1
ATOM 732 C CA . GLU A 1 93 ? -16.171 25.167 29.813 1.00 74.38 93 GLU A CA 1
ATOM 733 C C . GLU A 1 93 ? -16.353 24.270 28.590 1.00 74.38 93 GLU A C 1
ATOM 735 O O . GLU A 1 93 ? -16.202 24.729 27.457 1.00 74.38 93 GLU A O 1
ATOM 740 N N . LYS A 1 94 ? -16.773 23.017 28.798 1.00 72.38 94 LYS A N 1
ATOM 741 C CA . LYS A 1 94 ? -17.068 22.093 27.701 1.00 72.38 94 LYS A CA 1
ATOM 742 C C . LYS A 1 94 ? -18.229 22.572 26.824 1.00 72.38 94 LYS A C 1
ATOM 744 O O . LYS A 1 94 ? -18.140 22.448 25.611 1.00 72.38 94 LYS A O 1
ATOM 749 N N . LYS A 1 95 ? -19.268 23.199 27.396 1.00 73.69 95 LYS A N 1
ATOM 750 C CA . LYS A 1 95 ? -20.366 23.826 26.625 1.00 73.69 95 LYS A CA 1
ATOM 751 C C . LYS A 1 95 ? -19.901 24.948 25.688 1.00 73.69 95 LYS A C 1
ATOM 753 O O . LYS A 1 95 ? -20.592 25.239 24.721 1.00 73.69 95 LYS A O 1
ATOM 758 N N . LYS A 1 96 ? -18.749 25.579 25.950 1.00 79.75 96 LYS A N 1
ATOM 759 C CA . LYS A 1 96 ? -18.170 26.611 25.068 1.00 79.75 96 LYS A CA 1
ATOM 760 C C . LYS A 1 96 ? -17.424 26.020 23.865 1.00 79.75 96 LYS A C 1
ATOM 762 O O . LYS A 1 96 ? -16.962 26.782 23.021 1.00 79.75 96 LYS A O 1
ATOM 767 N N . LYS A 1 97 ? -17.256 24.694 23.814 1.00 82.62 97 LYS A N 1
ATOM 768 C CA . LYS A 1 97 ? -16.537 23.957 22.771 1.00 82.62 97 LYS A CA 1
ATOM 769 C C . LYS A 1 97 ? -17.523 23.004 22.103 1.00 82.62 97 LYS A C 1
ATOM 771 O O . LYS A 1 97 ? -17.879 21.961 22.640 1.00 82.62 97 LYS A O 1
ATOM 776 N N . ASN A 1 98 ? -18.006 23.388 20.931 1.00 81.00 98 ASN A N 1
ATOM 777 C CA . ASN A 1 98 ? -19.075 22.673 20.239 1.00 81.00 98 ASN A CA 1
ATOM 778 C C . ASN A 1 98 ? -18.569 21.405 19.543 1.00 81.00 98 ASN A C 1
ATOM 780 O O . ASN A 1 98 ? -19.362 20.545 19.163 1.00 81.00 98 ASN A O 1
ATOM 784 N N . THR A 1 99 ? -17.250 21.273 19.373 1.00 83.06 99 THR A N 1
ATOM 785 C CA . THR A 1 99 ? -16.631 20.131 18.699 1.00 83.06 99 THR A CA 1
ATOM 786 C C . THR A 1 99 ? -15.415 19.602 19.454 1.00 83.06 99 THR A C 1
ATOM 788 O O . THR A 1 99 ? -14.741 20.316 20.201 1.00 83.06 99 THR A O 1
ATOM 791 N N . ALA A 1 100 ? -15.087 18.330 19.208 1.00 83.69 100 ALA A N 1
ATOM 792 C CA . ALA A 1 100 ? -13.855 17.731 19.714 1.00 83.69 100 ALA A CA 1
ATOM 793 C C . ALA A 1 100 ? -12.608 18.468 19.193 1.00 83.69 100 ALA A C 1
ATOM 795 O O . ALA A 1 100 ? -11.638 18.617 19.928 1.00 83.69 100 ALA A O 1
ATOM 796 N N . ALA A 1 101 ? -12.642 18.973 17.956 1.00 83.00 101 ALA A N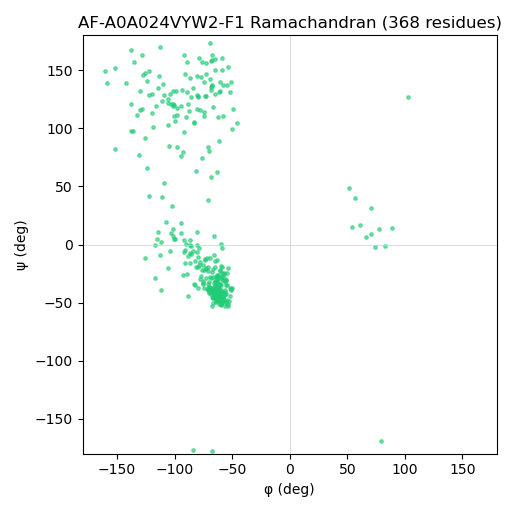 1
ATOM 797 C CA . ALA A 1 101 ? -11.538 19.722 17.363 1.00 83.00 101 ALA A CA 1
ATOM 798 C C . ALA A 1 101 ? -11.276 21.047 18.102 1.00 83.00 101 ALA A C 1
ATOM 800 O O . ALA A 1 101 ? -10.132 21.347 18.440 1.00 83.00 101 ALA A O 1
ATOM 801 N N . GLU A 1 102 ? -12.326 21.805 18.433 1.00 83.31 102 GLU A N 1
ATOM 802 C CA . GLU A 1 102 ? -12.219 23.030 19.240 1.00 83.31 102 GLU A CA 1
ATOM 803 C C . GLU A 1 102 ? -11.670 22.762 20.642 1.00 83.31 102 GLU A C 1
ATOM 805 O O . GLU A 1 102 ? -10.901 23.565 21.170 1.00 83.31 102 GLU A O 1
ATOM 810 N N . PHE A 1 103 ? -12.056 21.636 21.244 1.00 84.00 103 PHE A N 1
ATOM 811 C CA . PHE A 1 103 ? -11.522 21.207 22.531 1.00 84.00 103 PHE A CA 1
ATOM 812 C C . PHE A 1 103 ? -10.032 20.844 22.439 1.00 84.00 103 PHE A C 1
ATOM 814 O O . PHE A 1 103 ? -9.234 21.303 23.253 1.00 84.00 103 PHE A O 1
ATOM 821 N N . LEU A 1 104 ? -9.635 20.070 21.425 1.00 81.19 104 LEU A N 1
ATOM 822 C CA . LEU A 1 104 ? -8.243 19.657 21.227 1.00 81.19 104 LEU A CA 1
ATOM 823 C C . LEU A 1 104 ? -7.311 20.842 20.936 1.00 81.19 104 LEU A C 1
ATOM 825 O O . LEU A 1 104 ? -6.168 20.823 21.384 1.00 81.19 104 LEU A O 1
ATOM 829 N N . LYS A 1 105 ? -7.788 21.898 20.263 1.00 78.25 105 LYS A N 1
ATOM 830 C CA . LYS A 1 105 ? -7.012 23.135 20.037 1.00 78.25 105 LYS A CA 1
ATOM 831 C C . LYS A 1 105 ? -6.562 23.823 21.332 1.00 78.25 105 LYS A C 1
ATOM 833 O O . LYS A 1 105 ? -5.515 24.466 21.342 1.00 78.25 105 LYS A O 1
ATOM 838 N N . GLU A 1 106 ? -7.326 23.693 22.417 1.00 77.94 106 GLU A N 1
ATOM 839 C CA . GLU A 1 106 ? -6.984 24.283 23.722 1.00 77.94 106 GLU A CA 1
ATOM 840 C C . GLU A 1 106 ? -5.939 23.469 24.495 1.00 77.94 106 GLU A C 1
ATOM 842 O O . GLU A 1 106 ? -5.302 23.979 25.423 1.00 77.94 106 GLU A O 1
ATOM 847 N N . LEU A 1 107 ? -5.724 22.200 24.127 1.00 74.44 107 LEU A N 1
ATOM 848 C CA . LEU A 1 107 ? -4.698 21.387 24.764 1.00 74.44 107 LEU A CA 1
ATOM 849 C C . LEU A 1 107 ? -3.327 21.966 24.409 1.00 74.44 107 LEU A C 1
ATOM 851 O O . LEU A 1 107 ? -2.926 22.009 23.248 1.00 74.44 107 LEU A O 1
ATOM 855 N N . LYS A 1 108 ? -2.574 22.398 25.428 1.00 58.41 108 LYS A N 1
ATOM 856 C CA . LYS A 1 108 ? -1.279 23.090 25.267 1.00 58.41 108 LYS A CA 1
ATOM 857 C C . LYS A 1 108 ? -0.262 22.321 24.407 1.00 58.41 108 LYS A C 1
ATOM 859 O O . LYS A 1 108 ? 0.610 22.948 23.819 1.00 58.41 108 LYS A O 1
ATOM 864 N N . HIS A 1 109 ? -0.389 20.997 24.312 1.00 64.81 109 HIS A N 1
ATOM 865 C CA . HIS A 1 109 ? 0.475 20.120 23.511 1.00 64.81 109 HIS A CA 1
ATOM 866 C C . HIS A 1 109 ? 0.044 19.972 22.040 1.00 64.81 109 HIS A C 1
ATOM 868 O O . HIS A 1 109 ? 0.771 19.372 21.256 1.00 64.81 109 HIS A O 1
ATOM 874 N N . CYS A 1 110 ? -1.117 20.511 21.664 1.00 58.59 110 CYS A N 1
ATOM 875 C CA . CYS A 1 110 ? -1.667 20.478 20.307 1.00 58.59 110 CYS A CA 1
ATOM 876 C C . CYS A 1 110 ? -1.441 21.787 19.533 1.00 58.59 110 CYS A C 1
ATOM 878 O O . CYS A 1 110 ? -1.937 21.926 18.419 1.00 58.59 110 CYS A O 1
ATOM 880 N N . LYS A 1 111 ? -0.704 22.755 20.099 1.00 57.91 111 LYS A N 1
ATOM 881 C CA . LYS A 1 111 ? -0.322 23.974 19.376 1.00 57.91 111 LYS A CA 1
ATOM 882 C C . LYS A 1 111 ? 0.673 23.640 18.265 1.00 57.91 111 LYS A C 1
ATOM 884 O O . LYS A 1 111 ? 1.633 22.906 18.495 1.00 57.91 111 LYS A O 1
ATOM 889 N N . ASN A 1 112 ? 0.454 24.223 17.087 1.00 55.53 112 ASN A N 1
ATOM 890 C CA . ASN A 1 112 ? 1.327 24.095 15.923 1.00 55.53 112 ASN A CA 1
ATOM 891 C C . ASN A 1 112 ? 2.791 24.369 16.304 1.00 55.53 112 ASN A C 1
ATOM 893 O O . ASN A 1 112 ? 3.138 25.474 16.713 1.00 55.53 112 ASN A O 1
ATOM 897 N N . GLY A 1 113 ? 3.649 23.359 16.169 1.00 53.56 113 GLY A N 1
ATOM 898 C CA . GLY A 1 113 ? 5.079 23.557 15.926 1.00 53.56 113 GLY A CA 1
ATOM 899 C C . GLY A 1 113 ? 5.945 24.199 17.017 1.00 53.56 113 GLY A C 1
ATOM 900 O O . GLY A 1 113 ? 7.123 24.408 16.753 1.00 53.56 113 GLY A O 1
ATOM 901 N N . GLN A 1 114 ? 5.471 24.475 18.237 1.00 42.88 114 GLN A N 1
ATOM 902 C CA . GLN A 1 114 ? 6.361 24.937 19.318 1.00 42.88 114 GLN A CA 1
ATOM 903 C C . GLN A 1 114 ? 7.094 23.770 19.993 1.00 42.88 114 GLN A C 1
ATOM 905 O O . GLN A 1 114 ? 6.948 23.516 21.184 1.00 42.88 114 GLN A O 1
ATOM 910 N N . ASN A 1 115 ? 7.933 23.078 19.225 1.00 41.97 115 ASN A N 1
ATOM 911 C CA . ASN A 1 115 ? 9.151 22.516 19.786 1.00 41.97 115 ASN A CA 1
ATOM 912 C C . ASN A 1 115 ? 10.301 23.379 19.283 1.00 41.97 115 ASN A C 1
ATOM 914 O O . ASN A 1 115 ? 10.496 23.524 18.080 1.00 41.97 115 ASN A O 1
ATOM 918 N N . ASN A 1 116 ? 11.052 23.941 20.226 1.00 38.88 116 ASN A N 1
ATOM 919 C CA . ASN A 1 116 ? 12.331 24.611 20.022 1.00 38.88 116 ASN A CA 1
ATOM 920 C C . ASN A 1 116 ? 13.383 23.620 19.479 1.00 38.88 116 ASN A C 1
ATOM 922 O O . ASN A 1 116 ? 14.358 23.315 20.158 1.00 38.88 116 ASN A O 1
ATOM 926 N N . SER A 1 117 ? 13.171 23.046 18.296 1.00 42.88 117 SER A N 1
ATOM 927 C CA . SER A 1 117 ? 14.202 22.306 17.578 1.00 42.88 117 SER A CA 1
ATOM 928 C C . SER A 1 117 ? 14.755 23.204 16.487 1.00 42.88 117 SER A C 1
ATOM 930 O O . SER A 1 117 ? 14.027 23.607 15.586 1.00 42.88 117 SER A O 1
ATOM 932 N N . GLU A 1 118 ? 16.050 23.479 16.562 1.00 43.16 118 GLU A N 1
ATOM 933 C CA . GLU A 1 118 ? 16.847 24.304 15.643 1.00 43.16 118 GLU A CA 1
ATOM 934 C C . GLU A 1 118 ? 16.858 23.806 14.176 1.00 43.16 118 GLU A C 1
ATOM 936 O O . GLU A 1 118 ? 17.462 24.429 13.309 1.00 43.16 118 GLU A O 1
ATOM 941 N N . GLU A 1 119 ? 16.161 22.712 13.856 1.00 48.12 119 GLU A N 1
ATOM 942 C CA . GLU A 1 119 ? 16.031 22.156 12.507 1.00 48.12 119 GLU A CA 1
ATOM 943 C C . GLU A 1 119 ? 14.710 22.598 11.860 1.00 48.12 119 GLU A C 1
ATOM 945 O O . GLU A 1 119 ? 13.723 21.858 11.868 1.00 48.12 119 GLU A O 1
ATOM 950 N N . LYS A 1 120 ? 14.691 23.798 11.266 1.00 44.38 120 LYS A N 1
ATOM 951 C CA . LYS A 1 120 ? 13.582 24.211 10.391 1.00 44.38 120 LYS A CA 1
ATOM 952 C C . LYS A 1 120 ? 13.477 23.259 9.192 1.00 44.38 120 LYS A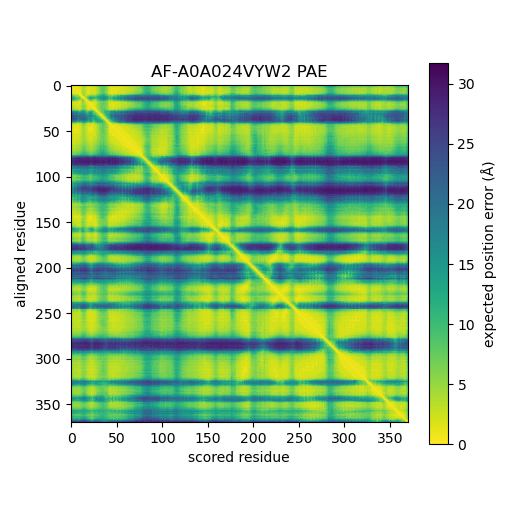 C 1
ATOM 954 O O . LYS A 1 120 ? 14.480 22.910 8.561 1.00 44.38 120 LYS A O 1
ATOM 959 N N . GLY A 1 121 ? 12.261 22.793 8.907 1.00 53.66 121 GLY A N 1
ATOM 960 C CA . GLY A 1 121 ? 11.945 22.128 7.641 1.00 53.66 121 GLY A CA 1
ATOM 961 C C . GLY A 1 121 ? 12.013 23.121 6.478 1.00 53.66 121 GLY A C 1
ATOM 962 O O . GLY A 1 121 ? 12.337 24.291 6.671 1.00 53.66 121 GLY A O 1
ATOM 963 N N . THR A 1 122 ? 11.711 22.681 5.258 1.00 59.47 122 THR A N 1
ATOM 964 C CA . THR A 1 122 ? 11.370 23.654 4.207 1.00 59.47 122 THR A CA 1
ATOM 965 C C . THR A 1 122 ? 10.032 24.322 4.550 1.00 59.47 122 THR A C 1
ATOM 967 O O . THR A 1 122 ? 9.227 23.757 5.292 1.00 59.47 122 THR A O 1
ATOM 970 N N . GLU A 1 123 ? 9.748 25.502 3.994 1.00 57.50 123 GLU A N 1
ATOM 971 C CA . GLU A 1 123 ? 8.446 26.168 4.191 1.00 57.50 123 GLU A CA 1
ATOM 972 C C . GLU A 1 123 ? 7.258 25.287 3.752 1.00 57.50 123 GLU A C 1
ATOM 974 O O . GLU A 1 123 ? 6.163 25.378 4.306 1.00 57.50 123 GLU A O 1
ATOM 979 N N . GLU A 1 124 ? 7.468 24.403 2.772 1.00 60.25 124 GLU A N 1
ATOM 980 C CA . GLU A 1 124 ? 6.478 23.402 2.366 1.00 60.25 124 GLU A CA 1
ATOM 981 C C . GLU A 1 124 ? 6.304 22.290 3.405 1.00 60.25 124 GLU A C 1
ATOM 983 O O . GLU A 1 124 ? 5.177 21.867 3.651 1.00 60.25 124 GLU A O 1
ATOM 988 N N . ASP A 1 125 ? 7.382 21.827 4.043 1.00 63.84 125 ASP A N 1
ATOM 989 C CA . ASP A 1 125 ? 7.295 20.829 5.112 1.00 63.84 125 ASP A CA 1
ATOM 990 C C . ASP A 1 125 ? 6.544 21.391 6.326 1.00 63.84 125 ASP A C 1
ATOM 992 O O . ASP A 1 125 ? 5.752 20.681 6.941 1.00 63.84 125 ASP A O 1
ATOM 996 N N . GLU A 1 126 ? 6.747 22.662 6.671 1.00 64.12 126 GLU A N 1
ATOM 997 C CA . GLU A 1 126 ? 6.035 23.304 7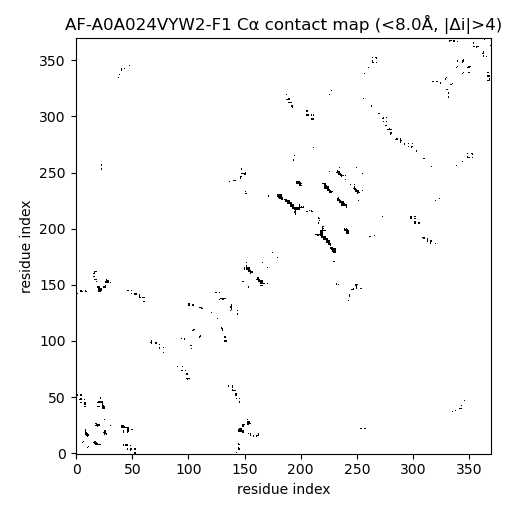.783 1.00 64.12 126 GLU A CA 1
ATOM 998 C C . GLU A 1 126 ? 4.532 23.442 7.499 1.00 64.12 126 GLU A C 1
ATOM 1000 O O . GLU A 1 126 ? 3.719 23.139 8.371 1.00 64.12 126 GLU A O 1
ATOM 1005 N N . LYS A 1 127 ? 4.152 23.796 6.262 1.00 63.34 127 LYS A N 1
ATOM 1006 C CA . LYS A 1 127 ? 2.742 23.828 5.830 1.00 63.34 127 LYS A CA 1
ATOM 1007 C C . LYS A 1 127 ? 2.108 22.437 5.802 1.00 63.34 127 LYS A C 1
ATOM 1009 O O . LYS A 1 127 ? 0.971 22.269 6.227 1.00 63.34 127 LYS A O 1
ATOM 1014 N N . ASN A 1 128 ? 2.833 21.434 5.311 1.00 63.56 128 ASN A N 1
ATOM 1015 C CA . ASN A 1 128 ? 2.309 20.072 5.174 1.00 63.56 128 ASN A CA 1
ATOM 1016 C C . ASN A 1 128 ? 2.211 19.316 6.509 1.00 63.56 128 ASN A C 1
ATOM 1018 O O . ASN A 1 128 ? 1.492 18.324 6.579 1.00 63.56 128 ASN A O 1
ATOM 1022 N N . ASN A 1 129 ? 2.914 19.772 7.551 1.00 69.69 129 ASN A N 1
ATOM 1023 C CA . ASN A 1 129 ? 2.866 19.201 8.901 1.00 69.69 129 ASN A CA 1
ATOM 1024 C C . ASN A 1 129 ? 1.988 20.023 9.867 1.00 69.69 129 ASN A C 1
ATOM 1026 O O . ASN A 1 129 ? 2.069 19.835 11.085 1.00 69.69 129 ASN A O 1
ATOM 1030 N N . GLU A 1 130 ? 1.177 20.953 9.352 1.00 76.31 130 GLU A N 1
ATOM 1031 C CA . GLU A 1 130 ? 0.248 21.729 10.168 1.00 76.31 130 GLU A CA 1
ATOM 1032 C C . GLU A 1 130 ? -0.830 20.821 10.781 1.00 76.31 130 GLU A C 1
ATOM 1034 O O . GLU A 1 130 ? -1.494 20.048 10.087 1.00 76.31 130 GLU A O 1
ATOM 1039 N N . ILE A 1 131 ? -1.028 20.930 12.097 1.00 80.88 131 ILE A N 1
ATOM 1040 C CA . ILE A 1 131 ? -2.035 20.150 12.816 1.00 80.88 131 ILE A CA 1
ATOM 1041 C C . ILE A 1 131 ? -3.355 20.918 12.772 1.00 80.88 131 ILE A C 1
ATOM 1043 O O . ILE A 1 131 ? -3.505 21.982 13.369 1.00 80.88 131 ILE A O 1
ATOM 1047 N N . ASN A 1 132 ? -4.346 20.346 12.096 1.00 82.69 132 ASN A N 1
ATOM 1048 C CA . ASN A 1 132 ? -5.689 20.898 12.012 1.00 82.69 132 ASN A CA 1
ATOM 1049 C C . ASN A 1 132 ? -6.750 19.805 12.194 1.00 82.69 132 ASN A C 1
ATOM 1051 O O . ASN A 1 132 ? -7.135 19.120 11.247 1.00 82.69 132 ASN A O 1
ATOM 1055 N N . PHE A 1 133 ? -7.276 19.682 13.414 1.00 84.62 133 PHE A N 1
ATOM 1056 C CA . PHE A 1 133 ? -8.319 18.705 13.740 1.00 84.62 133 PHE A CA 1
ATOM 1057 C C . PHE A 1 133 ? -9.687 18.993 13.098 1.00 84.62 133 PHE A C 1
ATOM 1059 O O . PHE A 1 133 ? -10.537 18.105 13.116 1.00 84.62 133 PHE A O 1
ATOM 1066 N N . ASP A 1 134 ? -9.910 20.179 12.511 1.00 82.81 134 ASP A N 1
ATOM 1067 C CA . ASP A 1 134 ? -11.107 20.437 11.688 1.00 82.81 134 ASP A CA 1
ATOM 1068 C C . ASP A 1 134 ? -10.995 19.779 10.303 1.00 82.81 134 ASP A C 1
ATOM 1070 O O . ASP A 1 134 ? -12.005 19.544 9.644 1.00 82.81 134 ASP A O 1
ATOM 1074 N N . LYS A 1 135 ? -9.762 19.487 9.870 1.00 83.12 135 LYS A N 1
ATOM 1075 C CA . LYS A 1 135 ? -9.414 18.771 8.635 1.00 83.12 135 LYS A CA 1
ATOM 1076 C C . LYS A 1 135 ? -8.558 17.555 8.987 1.00 83.12 135 LYS A C 1
ATOM 1078 O O . LYS A 1 135 ? -7.356 17.529 8.693 1.00 83.12 135 LYS A O 1
ATOM 1083 N N . PRO A 1 136 ? -9.124 16.566 9.698 1.00 79.81 136 PRO A N 1
ATOM 1084 C CA . PRO A 1 136 ? -8.353 15.447 10.221 1.00 79.81 136 PRO A CA 1
ATOM 1085 C C . PRO A 1 136 ? -7.673 14.645 9.100 1.00 79.81 136 PRO A C 1
ATOM 1087 O O . PRO A 1 136 ? -6.586 14.121 9.307 1.00 79.81 136 PRO A O 1
ATOM 1090 N N . GLU A 1 137 ? -8.224 14.628 7.888 1.00 78.44 137 GLU A N 1
ATOM 1091 C CA . GLU A 1 137 ? -7.588 14.051 6.701 1.00 78.44 137 GLU A CA 1
ATOM 1092 C C . GLU A 1 137 ? -6.217 14.660 6.365 1.00 78.44 137 GLU A C 1
ATOM 1094 O O . GLU A 1 137 ? -5.352 13.946 5.868 1.00 78.44 137 GLU A O 1
ATOM 1099 N N . ASN A 1 138 ? -5.990 15.939 6.679 1.00 78.88 138 ASN A N 1
ATOM 1100 C CA . ASN A 1 138 ? -4.694 16.593 6.491 1.00 78.88 138 ASN A CA 1
ATOM 1101 C C . ASN A 1 138 ? -3.744 16.322 7.662 1.00 78.88 138 ASN A C 1
ATOM 1103 O O . ASN A 1 138 ? -2.545 16.208 7.460 1.00 78.88 138 ASN A O 1
ATOM 1107 N N . THR A 1 139 ? -4.273 16.214 8.883 1.00 82.94 139 THR A N 1
ATOM 1108 C CA . THR A 1 139 ? -3.464 15.979 10.094 1.00 82.94 139 THR A CA 1
ATOM 1109 C C . THR A 1 139 ? -2.965 14.540 10.178 1.00 82.94 139 THR A C 1
ATOM 1111 O O . THR A 1 139 ? -1.854 14.277 10.634 1.00 82.94 139 THR A O 1
ATOM 1114 N N . PHE A 1 140 ? -3.807 13.597 9.764 1.00 84.12 140 PHE A N 1
ATOM 1115 C CA . PHE A 1 140 ? -3.533 12.166 9.798 1.00 84.12 140 PHE A CA 1
ATOM 1116 C C . PHE A 1 140 ? -3.162 11.631 8.408 1.00 84.12 140 PHE A C 1
ATOM 1118 O O . PHE A 1 140 ? -3.489 10.496 8.062 1.00 84.12 140 PHE A O 1
ATOM 1125 N N . ASN A 1 141 ? -2.499 12.463 7.600 1.00 79.06 141 ASN A N 1
ATOM 1126 C CA . ASN A 1 141 ? -2.034 12.089 6.273 1.00 79.06 141 ASN A CA 1
ATOM 1127 C C . ASN A 1 141 ? -0.735 11.254 6.333 1.00 79.06 141 ASN A C 1
ATOM 1129 O O . ASN A 1 141 ? -0.001 11.259 7.328 1.00 79.06 141 ASN A O 1
ATOM 1133 N N . PRO A 1 142 ? -0.417 10.509 5.261 1.00 80.38 142 PRO A N 1
ATOM 1134 C CA . PRO A 1 142 ? 0.919 9.967 5.077 1.00 80.38 142 PRO A CA 1
ATOM 1135 C C . PRO A 1 142 ? 1.968 11.086 5.031 1.00 80.38 142 PRO A C 1
ATOM 1137 O O . PRO A 1 142 ? 1.718 12.192 4.560 1.00 80.38 142 PRO A O 1
ATOM 1140 N N . SER A 1 143 ? 3.191 10.782 5.470 1.00 86.88 143 SER A N 1
ATOM 1141 C CA . SER A 1 143 ? 4.281 11.758 5.430 1.00 86.88 143 SER A CA 1
ATOM 1142 C C . SER A 1 143 ? 4.676 12.077 3.987 1.00 86.88 143 SER A C 1
ATOM 1144 O O . SER A 1 143 ? 4.894 11.171 3.181 1.00 86.88 143 SER A O 1
ATOM 1146 N N . THR A 1 144 ? 4.905 13.357 3.689 1.00 86.81 144 THR A N 1
ATOM 1147 C CA . THR A 1 144 ? 5.438 13.819 2.394 1.00 86.81 144 THR A CA 1
ATOM 1148 C C . THR A 1 144 ? 6.803 13.217 2.050 1.00 86.81 144 THR A C 1
ATOM 1150 O O . THR A 1 144 ? 7.144 13.085 0.874 1.00 86.81 144 THR A O 1
ATOM 1153 N N . TYR A 1 145 ? 7.577 12.786 3.051 1.00 88.06 145 TYR A N 1
ATOM 1154 C CA . TYR A 1 145 ? 8.848 12.088 2.846 1.00 88.06 145 TYR A CA 1
ATOM 1155 C C . TYR A 1 145 ? 8.679 10.645 2.346 1.00 88.06 145 TYR A C 1
ATOM 1157 O O . TYR A 1 145 ? 9.613 10.103 1.757 1.00 88.06 145 TYR A O 1
ATOM 1165 N N . CYS A 1 146 ? 7.498 10.052 2.541 1.00 89.50 146 CYS A N 1
ATOM 1166 C CA . CYS A 1 146 ? 7.157 8.679 2.163 1.00 89.50 146 CYS A CA 1
ATOM 1167 C C . CYS A 1 146 ? 6.481 8.559 0.793 1.00 89.50 146 CYS A C 1
ATOM 1169 O O . CYS A 1 146 ? 5.989 7.486 0.452 1.00 89.50 146 CYS A O 1
ATOM 1171 N N . LYS A 1 147 ? 6.453 9.639 0.010 1.00 89.25 147 LYS A N 1
ATOM 1172 C CA . LYS A 1 147 ? 5.939 9.615 -1.360 1.00 89.25 147 LYS A CA 1
ATOM 1173 C C . LYS A 1 147 ? 6.787 8.730 -2.271 1.00 89.25 147 LYS A C 1
ATOM 1175 O O . LYS A 1 147 ? 7.955 8.443 -1.980 1.00 89.25 147 LYS A O 1
ATOM 1180 N N . ALA A 1 148 ? 6.184 8.311 -3.375 1.00 89.44 148 ALA A N 1
ATOM 1181 C CA . ALA A 1 148 ? 6.885 7.683 -4.483 1.00 89.44 148 ALA A CA 1
ATOM 1182 C C . ALA A 1 148 ? 7.971 8.613 -5.039 1.00 89.44 148 ALA A C 1
ATOM 1184 O O . ALA A 1 148 ? 7.951 9.835 -4.847 1.00 89.44 148 ALA A O 1
ATOM 1185 N N . CYS A 1 149 ? 8.934 8.041 -5.754 1.00 87.31 149 CYS A N 1
ATOM 1186 C CA . CYS A 1 149 ? 9.897 8.873 -6.458 1.00 87.31 149 CYS A CA 1
ATOM 1187 C C . CYS A 1 149 ? 9.194 9.594 -7.618 1.00 87.31 149 CYS A C 1
ATOM 1189 O O . CYS A 1 149 ? 8.419 8.957 -8.337 1.00 87.31 149 CYS A O 1
ATOM 1191 N N . PRO A 1 150 ? 9.543 10.860 -7.910 1.00 88.75 150 PRO A N 1
ATOM 1192 C CA . PRO A 1 150 ? 9.169 11.474 -9.177 1.00 88.75 150 PRO A CA 1
ATOM 1193 C C . PRO A 1 150 ? 9.565 10.569 -10.346 1.00 88.75 150 PRO A C 1
ATOM 1195 O O . PRO A 1 150 ? 10.645 9.968 -10.337 1.00 88.75 150 PRO A O 1
ATOM 1198 N N . VAL A 1 151 ? 8.705 10.465 -11.361 1.00 86.94 151 VAL A N 1
ATOM 1199 C CA . VAL A 1 151 ? 8.918 9.485 -12.434 1.00 86.94 151 VAL A CA 1
ATOM 1200 C C . VAL A 1 151 ? 10.192 9.735 -13.236 1.00 86.94 151 VAL A C 1
ATOM 1202 O O . VAL A 1 151 ? 10.821 8.785 -13.677 1.00 86.94 151 VAL A O 1
ATOM 1205 N N . TYR A 1 152 ? 10.635 10.983 -13.361 1.00 84.56 152 TYR A N 1
ATOM 1206 C CA . TYR A 1 152 ? 11.899 11.319 -14.022 1.00 84.56 152 TYR A CA 1
ATOM 1207 C C . TYR A 1 152 ? 13.091 11.386 -13.054 1.00 84.56 152 TYR A C 1
ATOM 1209 O O . TYR A 1 152 ? 14.198 11.706 -13.474 1.00 84.56 152 TYR A O 1
ATOM 1217 N N . GLY A 1 153 ? 12.878 11.061 -11.776 1.00 86.06 153 GLY A N 1
ATOM 1218 C CA . GLY A 1 153 ? 13.875 11.160 -10.717 1.00 86.06 153 GLY A CA 1
ATOM 1219 C C . GLY A 1 153 ? 14.067 12.580 -10.185 1.00 86.06 153 GLY A C 1
ATOM 1220 O O . GLY A 1 153 ? 13.285 13.496 -10.460 1.00 86.06 153 GLY A O 1
ATOM 1221 N N . VAL A 1 154 ? 15.111 12.751 -9.382 1.00 85.44 154 VAL A N 1
ATOM 1222 C CA . VAL A 1 154 ? 15.523 14.031 -8.801 1.00 85.44 154 VAL A CA 1
ATOM 1223 C C . VAL A 1 154 ? 16.985 14.313 -9.126 1.00 85.44 154 VAL A C 1
ATOM 1225 O O . VAL A 1 154 ? 17.805 13.400 -9.183 1.00 85.44 154 VAL A O 1
ATOM 1228 N N . ASN A 1 155 ? 17.324 15.588 -9.282 1.00 84.50 155 ASN A N 1
ATOM 1229 C CA . ASN A 1 155 ? 18.708 16.033 -9.342 1.00 84.50 155 ASN A CA 1
ATOM 1230 C C . ASN A 1 155 ? 19.130 16.549 -7.963 1.00 84.50 155 ASN A C 1
ATOM 1232 O O . ASN A 1 155 ? 18.550 17.516 -7.463 1.00 84.50 155 ASN A O 1
ATOM 1236 N N . CYS A 1 156 ? 20.124 15.904 -7.354 1.00 79.31 156 CYS A N 1
ATOM 1237 C CA . CYS A 1 156 ? 20.658 16.274 -6.049 1.00 79.31 156 CYS A CA 1
ATOM 1238 C C . CYS A 1 156 ? 21.956 17.071 -6.202 1.00 79.31 156 CYS A C 1
ATOM 1240 O O . CYS A 1 156 ? 23.002 16.537 -6.567 1.00 79.31 156 CYS A O 1
ATOM 1242 N N . ASN A 1 157 ? 21.910 18.360 -5.868 1.00 73.50 157 ASN A N 1
ATOM 1243 C CA . ASN A 1 157 ? 23.084 19.219 -5.890 1.00 73.50 157 ASN A CA 1
ATOM 1244 C C . ASN A 1 157 ? 23.796 19.195 -4.530 1.00 73.50 157 ASN A C 1
ATOM 1246 O O . ASN A 1 157 ? 23.330 19.800 -3.562 1.00 73.50 157 ASN A O 1
ATOM 1250 N N . ASN A 1 158 ? 24.976 18.570 -4.487 1.00 66.75 158 ASN A N 1
ATOM 1251 C CA . ASN A 1 158 ? 25.805 18.478 -3.280 1.00 66.75 158 ASN A CA 1
ATOM 1252 C C . ASN A 1 158 ? 26.208 19.850 -2.704 1.00 66.75 158 ASN A C 1
ATOM 1254 O O . ASN A 1 158 ? 26.420 19.957 -1.502 1.00 66.75 158 ASN A O 1
ATOM 1258 N N . LYS A 1 159 ? 26.295 20.910 -3.525 1.00 66.75 159 LYS A N 1
ATOM 1259 C CA . LYS A 1 159 ? 26.687 22.259 -3.071 1.00 66.75 159 LYS A CA 1
ATOM 1260 C C . LYS A 1 159 ? 25.543 23.022 -2.408 1.00 66.75 159 LYS A C 1
ATOM 1262 O O . LYS A 1 159 ? 25.777 23.767 -1.465 1.00 66.75 159 LYS A O 1
ATOM 1267 N N . LYS A 1 160 ? 24.316 22.865 -2.917 1.00 63.38 160 LYS A N 1
ATOM 1268 C CA . LYS A 1 160 ? 23.115 23.526 -2.373 1.00 63.38 160 LYS A CA 1
ATOM 1269 C C . LYS A 1 160 ? 22.392 22.680 -1.335 1.00 63.38 160 LYS A C 1
ATOM 1271 O O . LYS A 1 160 ? 21.459 23.167 -0.709 1.00 63.38 160 LYS A O 1
ATOM 1276 N N . SER A 1 161 ? 22.824 21.431 -1.141 1.00 66.12 161 SER A N 1
ATOM 1277 C CA . SER A 1 161 ? 22.137 20.495 -0.262 1.00 66.12 161 SER A CA 1
ATOM 1278 C C . SER A 1 161 ? 20.648 20.431 -0.627 1.00 66.12 161 SER A C 1
ATOM 1280 O O . SER A 1 161 ? 19.785 20.541 0.234 1.00 66.12 161 SER A O 1
ATOM 1282 N N . GLU A 1 162 ? 20.316 20.277 -1.903 1.00 73.94 162 GLU A N 1
ATOM 1283 C CA . GLU A 1 162 ? 18.923 20.259 -2.356 1.00 73.94 162 GLU A CA 1
ATOM 1284 C C . GLU A 1 162 ? 18.747 19.231 -3.467 1.00 73.94 162 GLU A C 1
ATOM 1286 O O . GLU A 1 162 ? 19.610 19.099 -4.337 1.00 73.94 162 GLU A O 1
ATOM 1291 N N . CYS A 1 163 ? 17.639 18.495 -3.411 1.00 80.88 163 CYS A N 1
ATOM 1292 C CA . CYS A 1 163 ? 17.235 17.549 -4.438 1.00 80.88 163 CYS A CA 1
ATOM 1293 C C . CYS A 1 163 ? 15.924 18.031 -5.048 1.00 80.88 163 CYS A C 1
ATOM 1295 O O . CYS A 1 163 ? 14.922 18.131 -4.338 1.00 80.88 163 CYS A O 1
ATOM 1297 N N . VAL A 1 164 ? 15.934 18.309 -6.348 1.00 85.44 164 VAL A N 1
ATOM 1298 C CA . VAL A 1 164 ? 14.788 18.883 -7.063 1.00 85.44 164 VAL A CA 1
ATOM 1299 C C . VAL A 1 164 ? 14.265 17.870 -8.085 1.00 85.44 164 VAL A C 1
ATOM 1301 O O . VAL A 1 164 ? 15.081 17.267 -8.789 1.00 85.44 164 VAL A O 1
ATOM 1304 N N . PRO A 1 165 ? 12.939 17.652 -8.192 1.00 87.69 165 PRO A N 1
ATOM 1305 C CA . PRO A 1 165 ? 12.354 16.806 -9.229 1.00 87.69 165 PRO A CA 1
ATOM 1306 C C . PRO A 1 165 ? 12.766 17.235 -10.638 1.00 87.69 165 PRO A C 1
ATOM 1308 O O . PRO A 1 165 ? 12.767 18.421 -10.968 1.00 87.69 165 PRO A O 1
ATOM 1311 N N . ILE A 1 166 ? 13.090 16.259 -11.482 1.00 87.44 166 ILE A N 1
ATOM 1312 C CA . ILE A 1 166 ? 13.429 16.505 -12.883 1.00 87.44 166 ILE A CA 1
ATOM 1313 C C . ILE A 1 166 ? 12.129 16.705 -13.668 1.00 87.44 166 ILE A C 1
ATOM 1315 O O . ILE A 1 166 ? 11.219 15.874 -13.615 1.00 87.44 166 ILE A O 1
ATOM 1319 N N . SER A 1 167 ? 12.031 17.816 -14.400 1.00 88.12 167 SER A N 1
ATOM 1320 C CA . SER A 1 167 ? 10.904 18.055 -15.301 1.00 88.12 167 SER A CA 1
ATOM 1321 C C . SER A 1 167 ? 10.997 17.158 -16.533 1.00 88.12 167 SER A C 1
ATOM 1323 O O . SER A 1 167 ? 12.077 16.740 -16.951 1.00 88.12 167 SER A O 1
ATOM 1325 N N . GLU A 1 168 ? 9.856 16.900 -17.163 1.00 84.94 168 GLU A N 1
ATOM 1326 C CA . GLU A 1 168 ? 9.809 16.149 -18.415 1.00 84.94 168 GLU A CA 1
ATOM 1327 C C . GLU A 1 168 ? 10.687 16.769 -19.514 1.00 84.94 168 GLU A C 1
ATOM 1329 O O . GLU A 1 168 ? 11.350 16.048 -20.257 1.00 84.94 168 GLU A O 1
ATOM 1334 N N . GLU A 1 169 ? 10.688 18.096 -19.626 1.00 85.06 169 GLU A N 1
ATOM 1335 C CA . GLU A 1 169 ? 11.472 18.832 -20.622 1.00 85.06 169 GLU A CA 1
ATOM 1336 C C . GLU A 1 169 ? 12.973 18.627 -20.409 1.00 85.06 169 GLU A C 1
ATOM 1338 O O . GLU A 1 169 ? 13.694 18.293 -21.350 1.00 85.06 169 GLU A O 1
ATOM 1343 N N . THR A 1 170 ? 13.425 18.733 -19.157 1.00 84.62 170 THR A N 1
ATOM 1344 C CA . THR A 1 170 ? 14.816 18.474 -18.771 1.00 84.62 170 THR A CA 1
ATOM 1345 C C . THR A 1 170 ? 15.187 17.006 -18.984 1.00 84.62 170 THR A C 1
ATOM 1347 O O . THR A 1 170 ? 16.268 16.694 -19.484 1.00 84.62 170 THR A O 1
ATOM 1350 N N . TYR A 1 171 ? 14.285 16.074 -18.663 1.00 81.56 171 TYR A N 1
ATOM 1351 C CA . TYR A 1 171 ? 14.507 14.653 -18.926 1.00 81.56 171 TYR A CA 1
ATOM 1352 C C . TYR A 1 171 ? 14.691 14.377 -20.426 1.00 81.56 171 TYR A C 1
ATOM 1354 O O . TYR A 1 171 ? 15.639 13.697 -20.826 1.00 81.56 171 TYR A O 1
ATOM 1362 N N . LYS A 1 172 ? 13.822 14.953 -21.269 1.00 77.56 172 LYS A N 1
ATOM 1363 C CA . LYS A 1 172 ? 13.880 14.833 -22.733 1.00 77.56 172 LYS A CA 1
ATOM 1364 C C . LYS A 1 172 ? 15.173 15.395 -23.311 1.00 77.56 172 LYS A C 1
ATOM 1366 O O . LYS A 1 172 ? 15.784 14.733 -24.144 1.00 77.56 172 LYS A O 1
ATOM 1371 N N . SER A 1 173 ? 15.606 16.579 -22.878 1.00 76.44 173 SER A N 1
ATOM 1372 C CA . SER A 1 173 ? 16.833 17.199 -23.397 1.00 76.44 173 SER A CA 1
ATOM 1373 C C . SER A 1 173 ? 18.086 16.392 -23.048 1.00 76.44 173 SER A C 1
ATOM 1375 O O . SER A 1 173 ? 19.017 16.330 -23.845 1.00 76.44 173 SER A O 1
ATOM 1377 N N . THR A 1 174 ? 18.082 15.707 -21.902 1.00 70.25 174 THR A N 1
ATOM 1378 C CA . THR A 1 174 ? 19.220 14.901 -21.439 1.00 70.25 174 THR A CA 1
ATOM 1379 C C . THR A 1 174 ? 19.247 13.502 -22.076 1.00 70.25 174 THR A C 1
ATOM 1381 O O . THR A 1 174 ? 20.321 12.972 -22.365 1.00 70.25 174 THR A O 1
ATOM 1384 N N . LYS A 1 175 ? 18.078 12.887 -22.330 1.00 63.62 175 LYS A N 1
ATOM 1385 C CA . LYS A 1 175 ? 17.964 11.563 -22.978 1.00 63.62 175 LYS A CA 1
ATOM 1386 C C . LYS A 1 175 ? 17.843 11.591 -24.505 1.00 63.62 175 LYS A C 1
ATOM 1388 O O . LYS A 1 175 ? 18.108 10.562 -25.125 1.00 63.62 175 LYS A O 1
ATOM 1393 N N . GLY A 1 176 ? 17.522 12.732 -25.121 1.00 50.16 176 GLY A N 1
ATOM 1394 C CA . GLY A 1 176 ? 17.432 12.894 -26.580 1.00 50.16 176 GLY A CA 1
ATOM 1395 C C . GLY A 1 176 ? 18.691 12.462 -27.346 1.00 50.16 176 GLY A C 1
ATOM 1396 O O . GLY A 1 176 ? 18.598 12.100 -28.513 1.00 50.16 176 GLY A O 1
ATOM 1397 N N . SER A 1 177 ? 19.845 12.390 -26.676 1.00 46.97 177 SER A N 1
ATOM 1398 C CA . SER A 1 177 ? 21.116 11.915 -27.240 1.00 46.97 177 SER A CA 1
ATOM 1399 C C . SER A 1 177 ? 21.313 10.385 -27.222 1.00 46.97 177 SER A C 1
ATOM 1401 O O . SER A 1 177 ? 22.322 9.916 -27.740 1.00 46.97 177 SER A O 1
ATOM 1403 N N . ARG A 1 178 ? 20.407 9.590 -26.617 1.00 50.31 178 ARG A N 1
ATOM 1404 C CA . ARG A 1 178 ? 20.552 8.122 -26.428 1.00 50.31 178 ARG A CA 1
ATOM 1405 C C . ARG A 1 178 ? 19.587 7.241 -27.242 1.00 50.31 178 ARG A C 1
ATOM 1407 O O . ARG A 1 178 ? 19.651 6.026 -27.120 1.00 50.31 178 ARG A O 1
ATOM 1414 N N . GLY A 1 179 ? 18.725 7.811 -28.086 1.00 44.38 179 GLY A N 1
ATOM 1415 C CA . GLY A 1 179 ? 17.993 7.062 -29.125 1.00 44.38 179 GLY A CA 1
ATOM 1416 C C . GLY A 1 179 ? 16.828 6.151 -28.691 1.00 44.38 179 GLY A C 1
ATOM 1417 O O . GLY A 1 179 ? 16.160 5.598 -29.557 1.00 44.38 179 GLY A O 1
ATOM 1418 N N . GLU A 1 180 ? 16.513 6.010 -27.402 1.00 52.38 180 GLU A N 1
ATOM 1419 C CA . GLU A 1 180 ? 15.399 5.162 -26.936 1.00 52.38 180 GLU A CA 1
ATOM 1420 C C . GLU A 1 180 ? 14.094 5.954 -26.747 1.00 52.38 180 GLU A C 1
ATOM 1422 O O . GLU A 1 180 ? 13.676 6.248 -25.628 1.00 52.38 180 GLU A O 1
ATOM 1427 N N . ASN A 1 181 ? 13.423 6.290 -27.849 1.00 52.16 181 ASN A N 1
ATOM 1428 C CA . ASN A 1 181 ? 12.063 6.850 -27.833 1.00 52.16 181 ASN A CA 1
ATOM 1429 C C . ASN A 1 181 ? 11.045 5.826 -28.358 1.00 52.16 181 ASN A C 1
ATOM 1431 O O . ASN A 1 181 ? 10.288 6.108 -29.283 1.00 52.16 181 ASN A O 1
ATOM 1435 N N . ASN A 1 182 ? 11.036 4.622 -27.784 1.00 60.38 182 ASN A N 1
ATOM 1436 C CA . ASN A 1 182 ? 9.976 3.650 -28.051 1.00 60.38 182 ASN A CA 1
ATOM 1437 C C . ASN A 1 182 ? 8.881 3.819 -26.999 1.00 60.38 182 ASN A C 1
ATOM 1439 O O . ASN A 1 182 ? 8.841 3.097 -26.002 1.00 60.38 182 ASN A O 1
ATOM 1443 N N . ASP A 1 183 ? 8.039 4.829 -27.211 1.00 72.69 183 ASP A N 1
ATOM 1444 C CA . ASP A 1 183 ? 6.786 4.959 -26.477 1.00 72.69 183 ASP A CA 1
ATOM 1445 C C . ASP A 1 183 ? 5.855 3.819 -26.881 1.00 72.69 183 ASP A C 1
ATOM 1447 O O . ASP A 1 183 ? 5.695 3.493 -28.062 1.00 72.69 183 ASP A O 1
ATOM 1451 N N . ASP A 1 184 ? 5.204 3.233 -25.891 1.00 77.50 184 ASP A N 1
ATOM 1452 C CA . ASP A 1 184 ? 4.124 2.302 -26.135 1.00 77.50 184 ASP A CA 1
ATOM 1453 C C . ASP A 1 184 ? 2.988 2.970 -26.901 1.00 77.50 184 ASP A C 1
ATOM 1455 O O . ASP A 1 184 ? 2.559 4.075 -26.573 1.00 77.50 184 ASP A O 1
ATOM 1459 N N . LYS A 1 185 ? 2.403 2.248 -27.855 1.00 77.00 185 LYS A N 1
ATOM 1460 C CA . LYS A 1 185 ? 1.192 2.705 -28.553 1.00 77.00 185 LYS A CA 1
ATOM 1461 C C . LYS A 1 185 ? -0.088 2.472 -27.750 1.00 77.00 185 LYS A C 1
ATOM 1463 O O . LYS A 1 185 ? -1.108 3.084 -28.045 1.00 77.00 185 LYS A O 1
ATOM 1468 N N . THR A 1 186 ? -0.044 1.572 -26.770 1.00 83.62 186 THR A N 1
ATOM 1469 C CA . THR A 1 186 ? -1.209 1.124 -26.001 1.00 83.62 186 THR A CA 1
ATOM 1470 C C . THR A 1 186 ? -0.943 1.193 -24.506 1.00 83.62 186 THR A C 1
ATOM 1472 O O . THR A 1 186 ? 0.078 0.702 -24.021 1.00 83.62 186 THR A O 1
ATOM 1475 N N . THR A 1 187 ? -1.895 1.781 -23.790 1.00 91.50 187 THR A N 1
ATOM 1476 C CA . THR A 1 187 ? -1.934 1.837 -22.328 1.00 91.50 187 THR A CA 1
ATOM 1477 C C . THR A 1 187 ? -2.548 0.553 -21.781 1.00 91.50 187 THR A C 1
ATOM 1479 O O . THR A 1 187 ? -3.588 0.110 -22.267 1.00 91.50 187 THR A O 1
ATOM 1482 N N . SER A 1 188 ? -1.931 -0.029 -20.758 1.00 93.62 188 SER A N 1
ATOM 1483 C CA . SER A 1 188 ? -2.548 -1.079 -19.950 1.00 93.62 188 SER A CA 1
ATOM 1484 C C . SER A 1 188 ? -3.372 -0.434 -18.846 1.00 93.62 188 SER A C 1
ATOM 1486 O O . SER A 1 188 ? -2.864 0.396 -18.095 1.00 93.62 188 SER A O 1
ATOM 1488 N N . VAL A 1 189 ? -4.638 -0.815 -18.749 1.00 94.81 189 VAL A N 1
ATOM 1489 C CA . VAL A 1 189 ? -5.499 -0.448 -17.624 1.00 94.81 189 VAL A CA 1
ATOM 1490 C C . VAL A 1 189 ? -5.426 -1.583 -16.612 1.00 94.81 189 VAL A C 1
ATOM 1492 O O . VAL A 1 189 ? -5.500 -2.736 -17.018 1.00 94.81 189 VAL A O 1
ATOM 1495 N N . ILE A 1 190 ? -5.230 -1.250 -15.336 1.00 93.94 190 ILE A N 1
ATOM 1496 C CA . ILE A 1 190 ? -5.194 -2.203 -14.225 1.00 93.94 190 ILE A CA 1
ATOM 1497 C C . ILE A 1 190 ? -6.130 -1.695 -13.131 1.00 93.94 190 ILE A C 1
ATOM 1499 O O . ILE A 1 190 ? -5.900 -0.626 -12.556 1.00 93.94 190 ILE A O 1
ATOM 1503 N N . GLU A 1 191 ? -7.192 -2.444 -12.849 1.00 92.19 191 GLU A N 1
ATOM 1504 C CA . GLU A 1 191 ? -8.187 -2.094 -11.830 1.00 92.19 191 GLU A CA 1
ATOM 1505 C C . GLU A 1 191 ? -7.935 -2.856 -10.530 1.00 92.19 191 GLU A C 1
ATOM 1507 O O . GLU A 1 191 ? -8.202 -4.046 -10.429 1.00 92.19 191 GLU A O 1
ATOM 1512 N N . VAL A 1 192 ? -7.429 -2.162 -9.511 1.00 90.44 192 VAL A N 1
ATOM 1513 C CA . VAL A 1 192 ? -7.016 -2.759 -8.238 1.00 90.44 192 VAL A CA 1
ATOM 1514 C C . VAL A 1 192 ? -8.078 -2.555 -7.165 1.00 90.44 192 VAL A C 1
ATOM 1516 O O . VAL A 1 192 ? -8.374 -1.425 -6.771 1.00 90.44 192 VAL A O 1
ATOM 1519 N N . LEU A 1 193 ? -8.598 -3.652 -6.622 1.00 88.50 193 LEU A N 1
ATOM 1520 C CA . LEU A 1 193 ? -9.474 -3.654 -5.458 1.00 88.50 193 LEU A CA 1
ATOM 1521 C C . LEU A 1 193 ? -8.676 -3.386 -4.175 1.00 88.50 193 LEU A C 1
ATOM 1523 O O . LEU A 1 193 ? -7.882 -4.210 -3.722 1.00 88.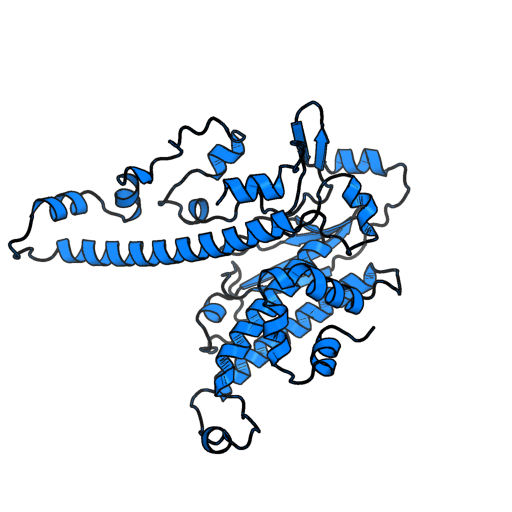50 193 LEU A O 1
ATOM 1527 N N . MET A 1 194 ? -8.932 -2.259 -3.530 1.00 84.00 194 MET A N 1
ATOM 1528 C CA . MET A 1 194 ? -8.288 -1.864 -2.283 1.00 84.00 194 MET A CA 1
ATOM 1529 C C . MET A 1 194 ? -9.233 -2.099 -1.112 1.00 84.00 194 MET A C 1
ATOM 1531 O O . MET A 1 194 ? -10.311 -1.510 -1.061 1.00 84.00 194 MET A O 1
ATOM 1535 N N . LEU A 1 195 ? -8.830 -2.922 -0.141 1.00 80.31 195 LEU A N 1
ATOM 1536 C CA . LEU A 1 195 ? -9.578 -3.071 1.109 1.00 80.31 195 LEU A CA 1
ATOM 1537 C C . LEU A 1 195 ? -9.327 -1.877 2.041 1.00 80.31 195 LEU A C 1
ATOM 1539 O O . LEU A 1 195 ? -8.208 -1.360 2.101 1.00 80.31 195 LEU A O 1
ATOM 1543 N N . ASP A 1 196 ? -10.363 -1.465 2.781 1.00 68.75 196 ASP A N 1
ATOM 1544 C CA . ASP A 1 196 ? -10.316 -0.370 3.773 1.00 68.75 196 ASP A CA 1
ATOM 1545 C C . ASP A 1 196 ? -9.939 1.020 3.216 1.00 68.75 196 ASP A C 1
ATOM 1547 O O . ASP A 1 196 ? -9.576 1.946 3.945 1.00 68.75 196 ASP A O 1
ATOM 1551 N N . ARG A 1 197 ? -10.031 1.191 1.893 1.00 67.25 197 ARG A N 1
ATOM 1552 C CA . ARG A 1 197 ? -9.803 2.461 1.197 1.00 67.25 197 ARG A CA 1
ATOM 1553 C C . ARG A 1 197 ? -11.030 2.766 0.354 1.00 67.25 197 ARG A C 1
ATOM 1555 O O . ARG A 1 197 ? -11.119 2.357 -0.799 1.00 67.25 197 ARG A O 1
ATOM 1562 N N . LYS A 1 198 ? -11.980 3.505 0.933 1.00 55.03 198 LYS A N 1
ATOM 1563 C CA . LYS A 1 198 ? -13.217 3.873 0.237 1.00 55.03 198 LYS A CA 1
ATOM 1564 C C . LYS A 1 198 ? -12.874 4.640 -1.045 1.00 55.03 198 LYS A C 1
ATOM 1566 O O . LYS A 1 198 ? -12.381 5.768 -0.981 1.00 55.03 198 LYS A O 1
ATOM 1571 N N . GLY A 1 199 ? -13.118 4.023 -2.196 1.00 51.53 199 GLY A N 1
ATOM 1572 C CA . GLY A 1 199 ? -12.998 4.661 -3.506 1.00 51.53 199 GLY A CA 1
ATOM 1573 C C . GLY A 1 199 ? -14.059 5.749 -3.690 1.00 51.53 199 GLY A C 1
ATOM 1574 O O . GLY A 1 199 ? -15.048 5.798 -2.953 1.00 51.53 199 GLY A O 1
ATOM 1575 N N . LYS A 1 200 ? -13.861 6.645 -4.665 1.00 45.69 200 LYS A N 1
ATOM 1576 C CA . LYS A 1 200 ? -14.938 7.551 -5.111 1.00 45.69 200 LYS A CA 1
ATOM 1577 C C . LYS A 1 200 ? -16.024 6.779 -5.854 1.00 45.69 200 LYS A C 1
ATOM 1579 O O . LYS A 1 200 ? -17.207 7.052 -5.659 1.00 45.69 200 LYS A O 1
ATOM 1584 N N . ASP A 1 201 ? -15.607 5.776 -6.616 1.00 50.22 201 ASP A N 1
ATOM 1585 C CA . ASP A 1 201 ? -16.494 4.851 -7.294 1.00 50.22 201 ASP A CA 1
ATOM 1586 C C . ASP A 1 201 ? -16.896 3.767 -6.294 1.00 50.22 201 ASP A C 1
ATOM 1588 O O . ASP A 1 201 ? -16.101 2.906 -5.916 1.00 50.22 201 ASP A O 1
ATOM 1592 N N . LYS A 1 202 ? -18.136 3.848 -5.800 1.00 47.88 202 LYS A N 1
ATOM 1593 C CA . LYS A 1 202 ? -18.768 2.717 -5.118 1.00 47.88 202 LYS A CA 1
ATOM 1594 C C . LYS A 1 202 ? -19.083 1.682 -6.186 1.00 47.88 202 LYS A C 1
ATOM 1596 O O . LYS A 1 202 ? -20.193 1.666 -6.714 1.00 47.88 202 LYS A O 1
ATOM 1601 N N . THR A 1 203 ? -18.117 0.856 -6.548 1.00 46.72 203 THR A N 1
ATOM 1602 C CA . THR A 1 203 ? -18.456 -0.345 -7.292 1.00 46.72 203 THR A CA 1
ATOM 1603 C C . THR A 1 203 ? -18.970 -1.372 -6.289 1.00 46.72 203 THR A C 1
ATOM 1605 O O . THR A 1 203 ? -18.334 -1.650 -5.273 1.00 46.72 203 THR A O 1
ATOM 1608 N N . ASN A 1 204 ? -20.152 -1.931 -6.552 1.00 50.41 204 ASN A N 1
ATOM 1609 C CA . ASN A 1 204 ? -20.669 -3.120 -5.861 1.00 50.41 204 ASN A CA 1
ATOM 1610 C C . ASN A 1 204 ? -19.868 -4.373 -6.295 1.00 50.41 204 ASN A C 1
ATOM 1612 O O . ASN A 1 204 ? -20.450 -5.417 -6.564 1.00 50.41 204 ASN A O 1
ATOM 1616 N N . ASP A 1 205 ? -18.549 -4.245 -6.486 1.00 53.97 205 ASP A N 1
ATOM 1617 C CA . ASP A 1 205 ? -17.697 -5.276 -7.094 1.00 53.97 205 ASP A CA 1
ATOM 1618 C C . ASP A 1 205 ? -17.457 -6.473 -6.179 1.00 53.97 205 ASP A C 1
ATOM 1620 O O . ASP A 1 205 ? -17.090 -7.551 -6.646 1.00 53.97 205 ASP A O 1
ATOM 1624 N N . LEU A 1 206 ? -17.652 -6.267 -4.881 1.00 58.56 206 LEU A N 1
ATOM 1625 C CA . LEU A 1 206 ? -17.837 -7.320 -3.902 1.00 58.56 206 LEU A CA 1
ATOM 1626 C C . LEU A 1 206 ? -19.290 -7.253 -3.458 1.00 58.56 206 LEU A C 1
ATOM 1628 O O . LEU A 1 206 ? -19.816 -6.155 -3.254 1.00 58.56 206 LEU A O 1
ATOM 1632 N N . ASP A 1 207 ? -19.921 -8.415 -3.322 1.00 56.56 207 ASP A N 1
ATOM 1633 C CA . ASP A 1 207 ? -21.315 -8.494 -2.912 1.00 56.56 207 ASP A CA 1
ATOM 1634 C C . ASP A 1 207 ? -21.530 -7.686 -1.619 1.00 56.56 207 ASP A C 1
ATOM 1636 O O . ASP A 1 207 ? -20.773 -7.812 -0.649 1.00 56.56 207 ASP A O 1
ATOM 1640 N N . ASN A 1 208 ? -22.559 -6.836 -1.597 1.00 56.03 208 ASN A N 1
ATOM 1641 C CA . ASN A 1 208 ? -22.913 -6.051 -0.412 1.00 56.03 208 ASN A CA 1
ATOM 1642 C C . ASN A 1 208 ? -23.250 -6.960 0.787 1.00 56.03 208 ASN A C 1
ATOM 1644 O O . ASN A 1 208 ? -23.185 -6.518 1.939 1.00 56.03 208 ASN A O 1
ATOM 1648 N N . ASP A 1 209 ? -23.547 -8.235 0.523 1.00 55.78 209 ASP A N 1
ATOM 1649 C CA . ASP A 1 209 ? -23.807 -9.261 1.528 1.00 55.78 209 ASP A CA 1
ATOM 1650 C C . ASP A 1 209 ? -22.541 -9.845 2.175 1.00 55.78 209 ASP A C 1
ATOM 1652 O O . ASP A 1 209 ? -22.630 -10.594 3.156 1.00 55.78 209 ASP A O 1
ATOM 1656 N N . CYS A 1 210 ? -21.349 -9.428 1.735 1.00 66.56 210 CYS A N 1
ATOM 1657 C CA . CYS A 1 210 ? -20.080 -9.839 2.322 1.00 66.56 210 CYS A CA 1
ATOM 1658 C C . CYS A 1 210 ? -19.825 -9.259 3.719 1.00 66.56 210 CYS A C 1
ATOM 1660 O O . CYS A 1 210 ? -19.052 -8.325 3.937 1.00 66.56 210 CYS A O 1
ATOM 1662 N N . LYS A 1 211 ? -20.432 -9.898 4.726 1.00 62.88 211 LYS A N 1
ATOM 1663 C CA . LYS A 1 211 ? -20.353 -9.542 6.155 1.00 62.88 211 LYS A CA 1
ATOM 1664 C C . LYS A 1 211 ? -19.080 -10.024 6.863 1.00 62.88 211 LYS A C 1
ATOM 1666 O O . LYS A 1 211 ? -18.997 -9.939 8.087 1.00 62.88 211 LYS A O 1
ATOM 1671 N N . ILE A 1 212 ? -18.071 -10.514 6.136 1.00 61.97 212 ILE A N 1
ATOM 1672 C CA . ILE A 1 212 ? -16.822 -11.026 6.737 1.00 61.97 212 ILE A CA 1
ATOM 1673 C C . ILE A 1 212 ? -16.075 -9.934 7.507 1.00 61.97 212 ILE A C 1
ATOM 1675 O O . ILE A 1 212 ? -15.401 -10.225 8.503 1.00 61.97 212 ILE A O 1
ATOM 1679 N N . ASN A 1 213 ? -16.143 -8.682 7.040 1.00 62.38 213 ASN A N 1
ATOM 1680 C CA . ASN A 1 213 ? -15.349 -7.607 7.615 1.00 62.38 213 ASN A CA 1
ATOM 1681 C C . ASN A 1 213 ? -15.895 -6.207 7.297 1.00 62.38 213 ASN A C 1
ATOM 1683 O O . ASN A 1 213 ? -16.407 -5.963 6.209 1.00 62.38 213 ASN A O 1
ATOM 1687 N N . GLU A 1 214 ? -15.682 -5.259 8.210 1.00 63.69 214 GLU A N 1
ATOM 1688 C CA . GLU A 1 214 ? -15.815 -3.827 7.926 1.00 63.69 214 GLU A CA 1
ATOM 1689 C C . GLU A 1 214 ? -14.860 -3.372 6.811 1.00 63.69 214 GLU A C 1
ATOM 1691 O O . GLU A 1 214 ? -15.228 -2.501 6.032 1.00 63.69 214 GLU A O 1
ATOM 1696 N N . LEU A 1 215 ? -13.698 -4.023 6.644 1.00 63.97 215 LEU A N 1
ATOM 1697 C CA . LEU A 1 215 ? -12.742 -3.689 5.573 1.00 63.97 215 LEU A CA 1
ATOM 1698 C C . LEU A 1 215 ? -13.329 -3.851 4.158 1.00 63.97 215 LEU A C 1
ATOM 1700 O O . LEU A 1 215 ? -12.970 -3.088 3.265 1.00 63.97 215 LEU A O 1
ATOM 1704 N N . LEU A 1 216 ? -14.224 -4.830 3.951 1.00 68.88 216 LEU A N 1
ATOM 1705 C CA . LEU A 1 216 ? -14.898 -5.044 2.660 1.00 68.88 216 LEU A CA 1
ATOM 1706 C C . LEU A 1 216 ? -15.988 -3.988 2.428 1.00 68.88 216 LEU A C 1
ATOM 1708 O O . LEU A 1 216 ? -16.175 -3.546 1.301 1.00 68.88 216 LEU A O 1
ATOM 1712 N N . LYS A 1 217 ? -16.636 -3.495 3.496 1.00 65.31 217 LYS A N 1
ATOM 1713 C CA . LYS A 1 217 ? -17.619 -2.395 3.412 1.00 65.31 217 LYS A CA 1
ATOM 1714 C C . LYS A 1 217 ? -17.001 -1.083 2.928 1.00 65.31 217 LYS A C 1
ATOM 1716 O O . LYS A 1 217 ? -17.703 -0.227 2.393 1.00 65.31 217 LYS A O 1
ATOM 1721 N N . TYR A 1 218 ? -15.702 -0.908 3.156 1.00 69.56 218 TYR A N 1
ATOM 1722 C CA . TYR A 1 218 ? -14.935 0.253 2.714 1.00 69.56 218 TYR A CA 1
ATOM 1723 C C . TYR A 1 218 ? -13.989 -0.080 1.560 1.00 69.56 218 TYR A C 1
ATOM 1725 O O . TYR A 1 218 ? -13.044 0.672 1.325 1.00 69.56 218 TYR A O 1
ATOM 1733 N N . ALA A 1 219 ? -14.222 -1.186 0.851 1.00 75.81 219 ALA A N 1
ATOM 1734 C CA . ALA A 1 219 ? -13.455 -1.492 -0.340 1.00 75.81 219 ALA A CA 1
ATOM 1735 C C . ALA A 1 219 ? -13.704 -0.443 -1.438 1.00 75.81 219 ALA A C 1
ATOM 1737 O O . ALA A 1 219 ? -14.769 0.175 -1.515 1.00 75.81 219 ALA A O 1
ATOM 1738 N N . GLY A 1 220 ? -12.698 -0.219 -2.274 1.00 78.94 220 GLY A N 1
ATOM 1739 C CA . GLY A 1 220 ? -12.781 0.682 -3.416 1.00 78.94 220 GLY A CA 1
ATOM 1740 C C . GLY A 1 220 ? -11.840 0.249 -4.524 1.00 78.94 220 GLY A C 1
ATOM 1741 O O . GLY A 1 220 ? -10.807 -0.356 -4.252 1.00 78.94 220 GLY A O 1
ATOM 1742 N N . VAL A 1 221 ? -12.188 0.566 -5.767 1.00 83.12 221 VAL A N 1
ATOM 1743 C CA . VAL A 1 221 ? -11.368 0.221 -6.932 1.00 83.12 221 VAL A CA 1
ATOM 1744 C C . VAL A 1 221 ? -10.522 1.414 -7.361 1.00 83.12 221 VAL A C 1
ATOM 1746 O O . VAL A 1 221 ? -11.018 2.534 -7.495 1.00 83.12 221 VAL A O 1
ATOM 1749 N N . GLN A 1 222 ? -9.233 1.161 -7.574 1.00 86.62 222 GLN A N 1
ATOM 1750 C CA . GLN A 1 222 ? -8.287 2.096 -8.168 1.00 86.62 222 GLN A CA 1
ATOM 1751 C C . GLN A 1 222 ? -7.972 1.691 -9.596 1.00 86.62 222 GLN A C 1
ATOM 1753 O O . GLN A 1 222 ? -7.492 0.592 -9.843 1.00 86.62 222 GLN A O 1
ATOM 1758 N N . LYS A 1 223 ? -8.171 2.612 -10.525 1.00 90.25 223 LYS A N 1
ATOM 1759 C CA . LYS A 1 223 ? -7.874 2.449 -11.936 1.00 90.25 223 LYS A CA 1
ATOM 1760 C C . LYS A 1 223 ? -6.524 3.077 -12.257 1.00 90.25 223 LYS A C 1
ATOM 1762 O O . LYS A 1 223 ? -6.367 4.306 -12.240 1.00 90.25 223 LYS A O 1
ATOM 1767 N N . TRP A 1 224 ? -5.569 2.215 -12.580 1.00 92.94 224 TRP A N 1
ATOM 1768 C CA . TRP A 1 224 ? -4.211 2.573 -12.957 1.00 92.94 224 TRP A CA 1
ATOM 1769 C C . TRP A 1 224 ? -4.012 2.433 -14.461 1.00 92.94 224 TRP A C 1
ATOM 1771 O O . TRP A 1 224 ? -4.314 1.402 -15.051 1.00 92.94 224 TRP A O 1
ATOM 1781 N N . GLU A 1 225 ? -3.482 3.479 -15.080 1.00 94.94 225 GLU A N 1
ATOM 1782 C CA . GLU A 1 225 ? -3.101 3.500 -16.488 1.00 94.94 225 GLU A CA 1
ATOM 1783 C C . GLU A 1 225 ? -1.579 3.429 -16.604 1.00 94.94 225 GLU A C 1
ATOM 1785 O O . GLU A 1 225 ? -0.880 4.419 -16.364 1.00 94.94 225 GLU A O 1
ATOM 1790 N N . CYS A 1 226 ? -1.075 2.246 -16.951 1.00 93.44 226 CYS A N 1
ATOM 1791 C CA . CYS A 1 226 ? 0.345 1.940 -17.063 1.00 93.44 226 CYS A CA 1
ATOM 1792 C C . CYS A 1 226 ? 0.802 1.935 -18.524 1.00 93.44 226 CYS A C 1
ATOM 1794 O O . CYS A 1 226 ? 0.163 1.337 -19.394 1.00 93.44 226 CYS A O 1
ATOM 1796 N N . GLN A 1 227 ? 1.911 2.613 -18.808 1.00 91.44 227 GLN A N 1
ATOM 1797 C CA . GLN A 1 227 ? 2.452 2.747 -20.156 1.00 91.44 227 GLN A CA 1
ATOM 1798 C C . GLN A 1 227 ? 3.938 3.103 -20.113 1.00 91.44 227 GLN A C 1
ATOM 1800 O O . GLN A 1 227 ? 4.347 4.012 -19.379 1.00 91.44 227 GLN A O 1
ATOM 1805 N N . LYS A 1 228 ? 4.731 2.492 -21.001 1.00 87.12 228 LYS A N 1
ATOM 1806 C CA . LYS A 1 228 ? 6.107 2.931 -21.229 1.00 87.12 228 LYS A CA 1
ATOM 1807 C C . LYS A 1 228 ? 6.113 4.227 -22.037 1.00 87.12 228 LYS A C 1
ATOM 1809 O O . LYS A 1 228 ? 5.772 4.234 -23.217 1.00 87.12 228 LYS A O 1
ATOM 1814 N N . LYS A 1 229 ? 6.501 5.340 -21.405 1.00 84.69 229 LYS A N 1
ATOM 1815 C CA . LYS A 1 229 ? 6.729 6.629 -22.081 1.00 84.69 229 LYS A CA 1
ATOM 1816 C C . LYS A 1 229 ? 8.157 7.091 -21.827 1.00 84.69 229 LYS A C 1
ATOM 1818 O O . LYS A 1 229 ? 8.595 7.178 -20.682 1.00 84.69 229 LYS A O 1
ATOM 1823 N N . LYS A 1 230 ? 8.869 7.435 -22.892 1.00 79.69 230 LYS A N 1
ATOM 1824 C CA . LYS A 1 230 ? 10.241 7.962 -22.921 1.00 79.69 230 LYS A CA 1
ATOM 1825 C C . LYS A 1 230 ? 11.224 7.022 -22.233 1.00 79.69 230 LYS A C 1
ATOM 1827 O O . LYS A 1 230 ? 12.077 7.446 -21.456 1.00 79.69 230 LYS A O 1
ATOM 1832 N N . GLY A 1 231 ? 11.035 5.722 -22.454 1.00 78.19 231 GLY A N 1
ATOM 1833 C CA . GLY A 1 231 ? 11.828 4.674 -21.817 1.00 78.19 231 GLY A CA 1
ATOM 1834 C C . GLY A 1 231 ? 11.558 4.484 -20.319 1.00 78.19 231 GLY A C 1
ATOM 1835 O O . GLY A 1 231 ? 12.294 3.740 -19.675 1.00 78.19 231 GLY A O 1
ATOM 1836 N N . ILE A 1 232 ? 10.529 5.125 -19.752 1.00 82.06 232 ILE A N 1
ATOM 1837 C CA . ILE A 1 232 ? 10.096 4.919 -18.365 1.00 82.06 232 ILE A CA 1
ATOM 1838 C C . ILE A 1 232 ? 8.747 4.221 -18.358 1.00 82.06 232 ILE A C 1
ATOM 1840 O O . ILE A 1 232 ? 7.778 4.730 -18.921 1.00 82.06 232 ILE A O 1
ATOM 1844 N N . ASP A 1 233 ? 8.692 3.079 -17.683 1.00 87.12 233 ASP A N 1
ATOM 1845 C CA . ASP A 1 233 ? 7.445 2.373 -17.434 1.00 87.12 233 ASP A CA 1
ATOM 1846 C C . ASP A 1 233 ? 6.727 2.966 -16.215 1.00 87.12 233 ASP A C 1
ATOM 1848 O O . ASP A 1 233 ? 7.180 2.822 -15.072 1.00 87.12 233 ASP A O 1
ATOM 1852 N N . GLN A 1 234 ? 5.655 3.717 -16.466 1.00 90.06 234 GLN A N 1
ATOM 1853 C CA . GLN A 1 234 ? 4.965 4.522 -15.458 1.00 90.06 234 GLN A CA 1
ATOM 1854 C C . GLN A 1 234 ? 3.465 4.234 -15.430 1.00 90.06 234 GLN A C 1
ATOM 1856 O O . GLN A 1 234 ? 2.849 4.012 -16.469 1.00 90.06 234 GLN A O 1
ATOM 1861 N N . CYS A 1 235 ? 2.883 4.312 -14.238 1.00 92.69 235 CYS A N 1
ATOM 1862 C CA . CYS A 1 235 ? 1.473 4.103 -13.955 1.00 92.69 235 CYS A CA 1
ATOM 1863 C C . CYS A 1 235 ? 0.854 5.363 -13.359 1.00 92.69 235 CYS A C 1
ATOM 1865 O O . CYS A 1 235 ? 1.359 5.911 -12.377 1.00 92.69 235 CYS A O 1
ATOM 1867 N N . ASN A 1 236 ? -0.272 5.784 -13.931 1.00 92.75 236 ASN A N 1
ATOM 1868 C CA . ASN A 1 236 ? -1.032 6.943 -13.484 1.00 92.75 236 ASN A CA 1
ATOM 1869 C C . ASN A 1 236 ? -2.347 6.511 -12.833 1.00 92.75 236 ASN A C 1
ATOM 1871 O O . ASN A 1 236 ? -3.122 5.770 -13.434 1.00 92.75 236 ASN A O 1
ATOM 1875 N N . LEU A 1 237 ? -2.621 7.009 -11.631 1.00 90.12 237 LEU A N 1
ATOM 1876 C CA . LEU A 1 237 ? -3.887 6.803 -10.937 1.00 90.12 237 LEU A CA 1
ATOM 1877 C C . LEU A 1 237 ? -4.936 7.778 -11.476 1.00 90.12 237 LEU A C 1
ATOM 1879 O O . LEU A 1 237 ? -4.803 8.994 -11.320 1.00 90.12 237 LEU A O 1
ATOM 1883 N N . THR A 1 238 ? -5.995 7.248 -12.085 1.00 86.44 238 THR A N 1
ATOM 1884 C CA . THR A 1 238 ? -7.020 8.064 -12.763 1.00 86.44 238 THR A CA 1
ATOM 1885 C C . THR A 1 238 ? -8.210 8.424 -11.869 1.00 86.44 238 THR A C 1
ATOM 1887 O O . THR A 1 238 ? -8.812 9.483 -12.048 1.00 86.44 238 THR A O 1
ATOM 1890 N N . ASN A 1 239 ? -8.510 7.612 -10.852 1.00 78.31 239 ASN A N 1
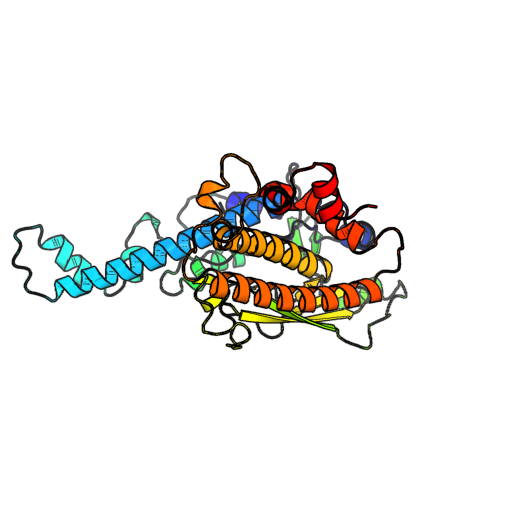ATOM 1891 C CA . ASN A 1 239 ? -9.611 7.822 -9.905 1.00 78.31 239 ASN A CA 1
ATOM 1892 C C . ASN A 1 239 ? -9.138 7.673 -8.436 1.00 78.31 239 ASN A C 1
ATOM 1894 O O . ASN A 1 239 ? -9.391 6.667 -7.772 1.00 78.31 239 ASN A O 1
ATOM 1898 N N . PRO A 1 240 ? -8.454 8.682 -7.865 1.00 67.62 240 PRO A N 1
ATOM 1899 C CA . PRO A 1 240 ? -7.981 8.591 -6.486 1.00 67.62 240 PRO A CA 1
ATOM 1900 C C . PRO A 1 240 ? -9.149 8.430 -5.494 1.00 67.62 240 PRO A C 1
ATOM 1902 O O . PRO A 1 240 ? -10.130 9.184 -5.539 1.00 67.62 240 PRO A O 1
ATOM 1905 N N . GLY A 1 241 ? -9.030 7.445 -4.595 1.00 60.62 241 GLY A N 1
ATOM 1906 C CA . GLY A 1 241 ? -9.984 7.176 -3.513 1.00 60.62 241 GLY A CA 1
ATOM 1907 C C . GLY A 1 241 ? -9.998 8.253 -2.417 1.00 60.62 241 GLY A C 1
ATOM 1908 O O . GLY A 1 241 ? -9.193 9.181 -2.419 1.00 60.62 241 GLY A O 1
ATOM 1909 N N . ALA A 1 242 ? -10.932 8.141 -1.466 1.00 53.22 242 ALA A N 1
ATOM 1910 C CA . ALA A 1 242 ? -11.206 9.152 -0.436 1.00 53.22 242 ALA A CA 1
ATOM 1911 C C . ALA A 1 242 ? -10.146 9.238 0.682 1.00 53.22 242 ALA A C 1
ATOM 1913 O O . ALA A 1 242 ? -10.138 10.206 1.439 1.00 53.22 242 ALA A O 1
ATOM 1914 N N . LYS A 1 243 ? -9.252 8.247 0.786 1.00 53.50 243 LYS A N 1
ATOM 1915 C CA . LYS A 1 243 ? -8.105 8.242 1.697 1.00 53.50 243 LYS A CA 1
ATOM 1916 C C . LYS A 1 243 ? -6.825 7.919 0.912 1.00 53.50 243 LYS A C 1
ATOM 1918 O O . LYS A 1 243 ? -6.673 6.809 0.410 1.00 53.50 243 LYS A O 1
ATOM 1923 N N . THR A 1 244 ? -5.907 8.885 0.880 1.00 53.59 244 THR A N 1
ATOM 1924 C CA . THR A 1 244 ? -4.456 8.658 1.032 1.00 53.59 244 THR A CA 1
ATOM 1925 C C . THR A 1 244 ? -3.657 7.962 -0.079 1.00 53.59 244 THR A C 1
ATOM 1927 O O . THR A 1 244 ? -2.656 7.326 0.241 1.00 53.59 244 THR A O 1
ATOM 1930 N N . ASP A 1 245 ? -4.007 8.093 -1.358 1.00 57.56 245 ASP A N 1
ATOM 1931 C CA . ASP A 1 245 ? -3.020 7.841 -2.424 1.00 57.56 245 ASP A CA 1
ATOM 1932 C C . ASP A 1 245 ? -2.556 9.170 -3.027 1.00 57.56 245 ASP A C 1
ATOM 1934 O O . ASP A 1 245 ? -3.098 9.678 -4.008 1.00 57.56 245 ASP A O 1
ATOM 1938 N N . ASP A 1 246 ? -1.558 9.761 -2.361 1.00 64.81 246 ASP A N 1
ATOM 1939 C CA . ASP A 1 246 ? -0.955 11.045 -2.742 1.00 64.81 246 ASP A CA 1
ATOM 1940 C C . ASP A 1 246 ? -0.115 10.941 -4.023 1.00 64.81 246 ASP A C 1
ATOM 1942 O O . ASP A 1 246 ? 0.168 11.950 -4.679 1.00 64.81 246 ASP A O 1
ATOM 1946 N N . ASP A 1 247 ? 0.283 9.723 -4.387 1.00 85.19 247 ASP A N 1
ATOM 1947 C CA . ASP A 1 247 ? 1.111 9.454 -5.550 1.00 85.19 247 ASP A CA 1
ATOM 1948 C C . ASP A 1 247 ? 0.237 9.169 -6.770 1.00 85.19 247 ASP A C 1
ATOM 1950 O O . ASP A 1 247 ? -0.229 8.054 -6.995 1.00 85.19 247 ASP A O 1
ATOM 1954 N N . LYS A 1 248 ? 0.018 10.206 -7.581 1.00 87.19 248 LYS A N 1
ATOM 1955 C CA . LYS A 1 248 ? -0.774 10.094 -8.815 1.00 87.19 248 LYS A CA 1
ATOM 1956 C C . LYS A 1 248 ? -0.023 9.434 -9.963 1.00 87.19 248 LYS A C 1
ATOM 1958 O O . LYS A 1 248 ? -0.662 8.892 -10.854 1.00 87.19 248 LYS A O 1
ATOM 1963 N N . ASN A 1 249 ? 1.302 9.537 -9.978 1.00 89.00 249 ASN A N 1
ATOM 1964 C CA . ASN A 1 249 ? 2.140 8.985 -11.032 1.00 89.00 249 ASN A CA 1
ATOM 1965 C C . ASN A 1 249 ? 3.373 8.342 -10.405 1.00 89.00 249 ASN A C 1
ATOM 1967 O O . ASN A 1 249 ? 4.126 9.014 -9.698 1.00 89.00 249 ASN A O 1
ATOM 1971 N N . ILE A 1 250 ? 3.549 7.052 -10.659 1.00 90.56 250 ILE A N 1
ATOM 1972 C CA . ILE A 1 250 ? 4.609 6.222 -10.089 1.00 90.56 250 ILE A CA 1
ATOM 1973 C C . ILE A 1 250 ? 5.182 5.308 -11.161 1.00 90.56 250 ILE A C 1
ATOM 1975 O O . ILE A 1 250 ? 4.620 5.154 -12.240 1.00 90.56 250 ILE A O 1
ATOM 1979 N N . TRP A 1 251 ? 6.311 4.673 -10.879 1.00 88.69 251 TRP A N 1
ATOM 1980 C CA . TRP A 1 251 ? 6.826 3.635 -11.772 1.00 88.69 251 TRP A CA 1
ATOM 1981 C C . TRP A 1 251 ? 5.981 2.371 -11.655 1.00 88.69 251 TRP A C 1
ATOM 1983 O O . TRP A 1 251 ? 5.554 2.037 -10.547 1.00 88.69 251 TRP A O 1
ATOM 1993 N N . PHE A 1 252 ? 5.824 1.621 -12.753 1.00 89.31 252 PHE A N 1
ATOM 1994 C CA . PHE A 1 252 ? 5.164 0.307 -12.714 1.00 89.31 252 PHE A CA 1
ATOM 1995 C C . PHE A 1 252 ? 5.781 -0.588 -11.638 1.00 89.31 252 PHE A C 1
ATOM 1997 O O . PHE A 1 252 ? 5.091 -1.279 -10.900 1.00 89.31 252 PHE A O 1
ATOM 2004 N N . ASN A 1 253 ? 7.095 -0.490 -11.473 1.00 84.69 253 ASN A N 1
ATOM 2005 C CA . ASN A 1 253 ? 7.828 -1.195 -10.443 1.00 84.69 253 ASN A CA 1
ATOM 2006 C C . ASN A 1 253 ? 7.349 -0.884 -9.013 1.00 84.69 253 ASN A C 1
ATOM 2008 O O . ASN A 1 253 ? 7.137 -1.789 -8.215 1.00 84.69 253 ASN A O 1
ATOM 2012 N N . GLU A 1 254 ? 7.166 0.397 -8.682 1.00 86.62 254 GLU A N 1
ATOM 2013 C CA . GLU A 1 254 ? 6.679 0.821 -7.360 1.00 86.62 254 GLU A CA 1
ATOM 2014 C C . GLU A 1 254 ? 5.205 0.446 -7.175 1.00 86.62 254 GLU A C 1
ATOM 2016 O O . GLU A 1 254 ? 4.819 -0.033 -6.109 1.00 86.62 254 GLU A O 1
ATOM 2021 N N . PHE A 1 255 ? 4.402 0.578 -8.234 1.00 90.69 255 PHE A N 1
ATOM 2022 C CA . PHE A 1 255 ? 3.027 0.084 -8.276 1.00 90.69 255 PHE A CA 1
ATOM 2023 C C . PHE A 1 255 ? 2.955 -1.423 -7.970 1.00 90.69 255 PHE A C 1
ATOM 2025 O O . PHE A 1 255 ? 2.215 -1.844 -7.081 1.00 90.69 255 PHE A O 1
ATOM 2032 N N . PHE A 1 256 ? 3.790 -2.227 -8.631 1.00 89.38 256 PHE A N 1
ATOM 2033 C CA . PHE A 1 256 ? 3.861 -3.676 -8.457 1.00 89.38 256 PHE A CA 1
ATOM 2034 C C . PHE A 1 256 ? 4.239 -4.073 -7.026 1.00 89.38 256 PHE A C 1
ATOM 2036 O O . PHE A 1 256 ? 3.608 -4.935 -6.413 1.00 89.38 256 PHE A O 1
ATOM 2043 N N . GLN A 1 257 ? 5.223 -3.382 -6.448 1.00 86.69 257 GLN A N 1
ATOM 2044 C CA . GLN A 1 257 ? 5.632 -3.559 -5.054 1.00 86.69 257 GLN A CA 1
ATOM 2045 C C . GLN A 1 257 ? 4.502 -3.223 -4.064 1.00 86.69 257 GLN A C 1
ATOM 2047 O O . GLN A 1 257 ? 4.289 -3.954 -3.093 1.00 86.69 257 GLN A O 1
ATOM 2052 N N . ARG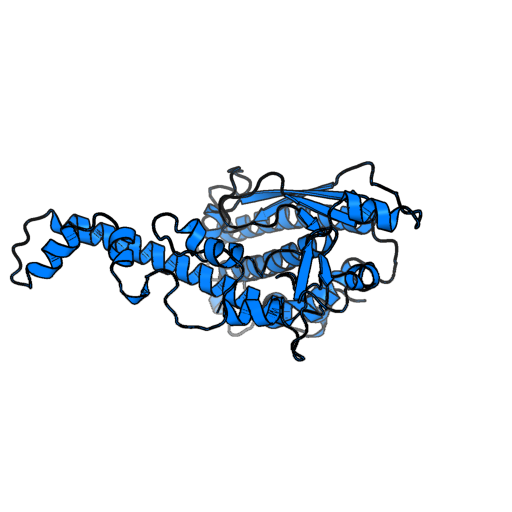 A 1 258 ? 3.758 -2.132 -4.298 1.00 88.75 258 ARG A N 1
ATOM 2053 C CA . ARG A 1 258 ? 2.588 -1.760 -3.482 1.00 88.75 258 ARG A CA 1
ATOM 2054 C C . ARG A 1 258 ? 1.510 -2.836 -3.540 1.00 88.75 258 ARG A C 1
ATOM 2056 O O . ARG A 1 258 ? 1.043 -3.265 -2.486 1.00 88.75 258 ARG A O 1
ATOM 2063 N N . TRP A 1 259 ? 1.191 -3.316 -4.740 1.00 92.00 259 TRP A N 1
ATOM 2064 C CA . TRP A 1 259 ? 0.202 -4.369 -4.950 1.00 92.00 259 TRP A CA 1
ATOM 2065 C C . TRP A 1 259 ? 0.562 -5.661 -4.207 1.00 92.00 259 TRP A C 1
ATOM 2067 O O . TRP A 1 259 ? -0.267 -6.180 -3.468 1.00 92.00 259 TRP A O 1
ATOM 2077 N N . LEU A 1 260 ? 1.812 -6.137 -4.302 1.00 90.19 260 LEU A N 1
ATOM 2078 C CA . LEU A 1 260 ? 2.263 -7.343 -3.587 1.00 90.19 260 LEU A CA 1
ATOM 2079 C C . LEU A 1 260 ? 2.121 -7.205 -2.065 1.00 90.19 260 LEU A C 1
ATOM 2081 O O . LEU A 1 260 ? 1.718 -8.144 -1.376 1.00 90.19 260 LEU A O 1
ATOM 2085 N N . ARG A 1 261 ? 2.448 -6.028 -1.525 1.00 87.62 261 ARG A N 1
ATOM 2086 C CA . ARG A 1 261 ? 2.331 -5.745 -0.091 1.00 87.62 261 ARG A CA 1
ATOM 2087 C C . ARG A 1 261 ? 0.876 -5.708 0.368 1.00 87.62 261 ARG A C 1
ATOM 2089 O O . ARG A 1 261 ? 0.563 -6.304 1.400 1.00 87.62 261 ARG A O 1
ATOM 2096 N N . ASP A 1 262 ? 0.007 -5.037 -0.385 1.00 88.06 262 ASP A N 1
ATOM 2097 C CA . ASP A 1 262 ? -1.425 -4.983 -0.085 1.00 88.06 262 ASP A CA 1
ATOM 2098 C C . ASP A 1 262 ? -2.067 -6.379 -0.243 1.00 88.06 262 ASP A C 1
ATOM 2100 O O . ASP A 1 262 ? -2.787 -6.811 0.656 1.00 88.06 262 ASP A O 1
ATOM 2104 N N . PHE A 1 263 ? -1.696 -7.154 -1.270 1.00 91.69 263 PHE A N 1
ATOM 2105 C CA . PHE A 1 263 ? -2.124 -8.546 -1.457 1.00 91.69 263 PHE A CA 1
ATOM 2106 C C . PHE A 1 263 ? -1.778 -9.427 -0.251 1.00 91.69 263 PHE A C 1
ATOM 2108 O O . PHE A 1 263 ? -2.662 -10.072 0.306 1.00 91.69 263 PHE A O 1
ATOM 2115 N N . VAL A 1 264 ? -0.517 -9.442 0.200 1.00 90.81 264 VAL A N 1
ATOM 2116 C CA . VAL A 1 264 ? -0.101 -10.289 1.335 1.00 90.81 264 VAL A CA 1
ATOM 2117 C C . VAL A 1 264 ? -0.772 -9.860 2.640 1.00 90.81 264 VAL A C 1
ATOM 2119 O O . VAL A 1 264 ? -1.175 -10.709 3.441 1.00 90.81 264 VAL A O 1
ATOM 2122 N N . ARG A 1 265 ? -0.908 -8.550 2.871 1.00 88.00 265 ARG A N 1
ATOM 2123 C CA . ARG A 1 265 ? -1.619 -8.015 4.039 1.00 88.00 265 ARG A CA 1
ATOM 2124 C C . ARG A 1 265 ? -3.071 -8.495 4.046 1.00 88.00 265 ARG A C 1
ATOM 2126 O O . ARG A 1 265 ? -3.526 -9.045 5.051 1.00 88.00 265 ARG A O 1
ATOM 2133 N N . ASP A 1 266 ? -3.771 -8.305 2.936 1.00 88.88 266 ASP A N 1
ATOM 2134 C CA . ASP A 1 266 ? -5.191 -8.620 2.798 1.00 88.88 266 ASP A CA 1
ATOM 2135 C C . ASP A 1 266 ? -5.419 -10.136 2.857 1.00 88.88 266 ASP A C 1
ATOM 2137 O O . ASP A 1 266 ? -6.286 -10.598 3.601 1.00 88.88 266 ASP A O 1
ATOM 2141 N N . TYR A 1 267 ? -4.551 -10.919 2.209 1.00 91.75 267 TYR A N 1
ATOM 2142 C CA . TYR A 1 267 ? -4.510 -12.376 2.312 1.00 91.75 267 TYR A CA 1
ATOM 2143 C C . TYR A 1 267 ? -4.404 -12.837 3.770 1.00 91.75 267 TYR A C 1
ATOM 2145 O O . TYR A 1 267 ? -5.214 -13.639 4.231 1.00 91.75 267 TYR A O 1
ATOM 2153 N N . ASN A 1 268 ? -3.450 -12.300 4.540 1.00 90.31 268 ASN A N 1
ATOM 2154 C CA . ASN A 1 268 ? -3.264 -12.670 5.946 1.00 90.31 268 ASN A CA 1
ATOM 2155 C C . ASN A 1 268 ? -4.475 -12.315 6.819 1.00 90.31 268 ASN A C 1
ATOM 2157 O O . ASN A 1 268 ? -4.786 -13.043 7.769 1.00 90.31 268 ASN A O 1
ATOM 2161 N N . ILE A 1 269 ? -5.149 -11.199 6.528 1.00 87.50 269 ILE A N 1
ATOM 2162 C CA . ILE A 1 269 ? -6.372 -10.796 7.227 1.00 87.50 269 ILE A CA 1
ATOM 2163 C C . ILE A 1 269 ? -7.502 -11.776 6.907 1.00 87.50 269 ILE A C 1
ATOM 2165 O O . ILE A 1 269 ? -8.102 -12.331 7.830 1.00 87.50 269 ILE A O 1
ATOM 2169 N N . LEU A 1 270 ? -7.774 -12.015 5.623 1.00 88.88 270 LEU A N 1
ATOM 2170 C CA . LEU A 1 270 ? -8.856 -12.886 5.162 1.00 88.88 270 LEU A CA 1
ATOM 2171 C C . LEU A 1 270 ? -8.642 -14.335 5.612 1.00 88.88 270 LEU A C 1
ATOM 2173 O O . LEU A 1 270 ? -9.548 -14.920 6.206 1.00 88.88 270 LEU A O 1
ATOM 2177 N N . LYS A 1 271 ? -7.417 -14.863 5.479 1.00 89.06 271 LYS A N 1
ATOM 2178 C CA . LYS A 1 271 ? -6.994 -16.164 6.030 1.00 89.06 271 LYS A CA 1
ATOM 2179 C C . LYS A 1 271 ? -7.317 -16.269 7.520 1.00 89.06 271 LYS A C 1
ATOM 2181 O O . LYS A 1 271 ? -7.861 -17.273 7.971 1.00 89.06 271 LYS A O 1
ATOM 2186 N N . GLY A 1 272 ? -7.040 -15.219 8.295 1.00 87.56 272 GLY A N 1
ATOM 2187 C CA . GLY A 1 272 ? -7.381 -15.168 9.717 1.00 87.56 272 GLY A CA 1
ATOM 2188 C C . GLY A 1 272 ? -8.888 -15.248 9.996 1.00 87.56 272 GLY A C 1
ATOM 2189 O O . GLY A 1 272 ? -9.287 -15.856 10.987 1.00 87.56 272 GLY A O 1
ATOM 2190 N N . LYS A 1 273 ? -9.730 -14.677 9.125 1.00 84.81 273 LYS A N 1
ATOM 2191 C CA . LYS A 1 273 ? -11.198 -14.670 9.272 1.00 84.81 273 LYS A CA 1
ATOM 2192 C C . LYS A 1 273 ? -11.841 -16.014 8.940 1.00 84.81 273 LYS A C 1
ATOM 2194 O O . LYS A 1 273 ? -12.820 -16.381 9.591 1.00 84.81 273 LYS A O 1
ATOM 2199 N N . ILE A 1 274 ? -11.283 -16.744 7.976 1.00 86.94 274 ILE A N 1
ATOM 2200 C CA . ILE A 1 274 ? -11.752 -18.086 7.603 1.00 86.94 274 ILE A CA 1
ATOM 2201 C C . ILE A 1 274 ? -11.043 -19.205 8.366 1.00 86.94 274 ILE A C 1
ATOM 2203 O O . ILE A 1 274 ? -11.447 -20.353 8.246 1.00 86.94 274 ILE A O 1
ATOM 2207 N N . LYS A 1 275 ? -10.034 -18.901 9.196 1.00 85.75 275 LYS A N 1
ATOM 2208 C CA . LYS A 1 275 ? -9.263 -19.906 9.948 1.00 85.75 275 LYS A CA 1
ATOM 2209 C C . LYS A 1 275 ? -10.145 -20.879 10.735 1.00 85.75 275 LYS A C 1
ATOM 2211 O O . LYS A 1 275 ? -9.837 -22.059 10.790 1.00 85.75 275 LYS A O 1
ATOM 2216 N N . ALA A 1 276 ? -11.234 -20.392 11.330 1.00 82.75 276 ALA A N 1
ATOM 2217 C CA . ALA A 1 276 ? -12.168 -21.238 12.073 1.00 82.75 276 ALA A CA 1
ATOM 2218 C C . ALA A 1 276 ? -13.003 -22.166 11.168 1.00 82.75 276 ALA A C 1
ATOM 2220 O O . ALA A 1 276 ? -13.494 -23.178 11.645 1.00 82.75 276 ALA A O 1
ATOM 2221 N N . CYS A 1 277 ? -13.163 -21.824 9.887 1.00 82.38 277 CYS A N 1
ATOM 2222 C CA . CYS A 1 277 ? -13.919 -22.589 8.892 1.00 82.38 277 CYS A CA 1
ATOM 2223 C C . CYS A 1 277 ? -13.086 -23.681 8.207 1.00 82.38 277 CYS A C 1
ATOM 2225 O O . CYS A 1 277 ? -13.644 -24.572 7.571 1.00 82.38 277 CYS A O 1
ATOM 2227 N N . ILE A 1 278 ? -11.757 -23.611 8.316 1.00 79.62 278 ILE A N 1
ATOM 2228 C CA . ILE A 1 278 ? -10.844 -24.595 7.738 1.00 79.62 278 ILE A CA 1
ATOM 2229 C C . ILE A 1 278 ? -10.790 -25.810 8.669 1.00 79.62 278 ILE A C 1
ATOM 2231 O O . ILE A 1 278 ? -10.573 -25.678 9.874 1.00 79.62 278 ILE A O 1
ATOM 2235 N N . LYS A 1 279 ? -10.997 -27.005 8.109 1.00 68.62 279 LYS A N 1
ATOM 2236 C CA . LYS A 1 279 ? -10.843 -28.262 8.848 1.00 68.62 279 LYS A CA 1
ATOM 2237 C C . LYS A 1 279 ? -9.357 -28.531 9.082 1.00 68.62 279 LYS A C 1
ATOM 2239 O O . LYS A 1 279 ? -8.589 -28.559 8.128 1.00 68.62 279 LYS A O 1
ATOM 2244 N N . ASN A 1 280 ? -8.973 -28.782 10.330 1.00 62.22 280 ASN A N 1
ATOM 2245 C CA . ASN A 1 280 ? -7.630 -29.257 10.659 1.00 62.22 280 ASN A CA 1
ATOM 2246 C C . ASN A 1 280 ? -7.608 -30.794 10.613 1.00 62.22 280 ASN A C 1
ATOM 2248 O O . ASN A 1 280 ? -8.475 -31.441 11.205 1.00 62.22 280 ASN A O 1
ATOM 2252 N N . GLU A 1 281 ? -6.624 -31.376 9.923 1.00 57.62 281 GLU A N 1
ATOM 2253 C CA . GLU A 1 281 ? -6.480 -32.836 9.766 1.00 57.62 281 GLU A CA 1
ATOM 2254 C C . GLU A 1 281 ? -5.712 -33.509 10.922 1.00 57.62 281 GLU A C 1
ATOM 2256 O O . GLU A 1 281 ? -5.709 -34.737 11.048 1.00 57.62 281 GLU A O 1
ATOM 2261 N N . ASN A 1 282 ? -5.127 -32.717 11.827 1.00 59.03 282 ASN A N 1
ATOM 2262 C CA . ASN A 1 282 ? -4.333 -33.203 12.956 1.00 59.03 282 ASN A CA 1
ATOM 2263 C C . ASN A 1 282 ? -5.191 -33.948 13.998 1.00 59.03 282 ASN A C 1
ATOM 2265 O O . ASN A 1 282 ? -6.229 -33.456 14.446 1.00 59.03 282 ASN A O 1
ATOM 2269 N N . GLU A 1 283 ? -4.728 -35.125 14.439 1.00 54.97 283 GLU A N 1
ATOM 2270 C CA . GLU A 1 283 ? -5.497 -36.088 15.255 1.00 54.97 283 GLU A CA 1
ATOM 2271 C C . GLU A 1 283 ? -6.078 -35.523 16.563 1.00 54.97 283 GLU A C 1
ATOM 2273 O O . GLU A 1 283 ? -7.155 -35.941 16.978 1.00 54.97 283 GLU A O 1
ATOM 2278 N N . LYS A 1 284 ? -5.424 -34.530 17.184 1.00 54.91 284 LYS A N 1
ATOM 2279 C CA . LYS A 1 284 ? -5.889 -33.878 18.426 1.00 54.91 284 LYS A CA 1
ATOM 2280 C C . LYS A 1 284 ? -6.989 -32.826 18.215 1.00 54.91 284 LYS A C 1
ATOM 2282 O O . LYS A 1 284 ? -7.584 -32.372 19.188 1.00 54.91 284 LYS A O 1
ATOM 2287 N N . GLU A 1 285 ? -7.267 -32.427 16.973 1.00 52.22 285 GLU A N 1
ATOM 2288 C CA . GLU A 1 285 ? -8.267 -31.402 16.633 1.00 52.22 285 GLU A CA 1
ATOM 2289 C C . GLU A 1 285 ? -9.428 -31.929 15.774 1.00 52.22 285 GLU A C 1
ATOM 2291 O O . GLU A 1 285 ? -10.375 -31.184 15.505 1.00 52.22 285 GLU A O 1
ATOM 2296 N N . LYS A 1 286 ? -9.424 -33.225 15.424 1.00 50.75 286 LYS A N 1
ATOM 2297 C CA . LYS A 1 286 ? -10.516 -33.895 14.694 1.00 50.75 286 LYS A CA 1
ATOM 2298 C C . LYS A 1 286 ? -11.886 -33.743 15.374 1.00 50.75 286 LYS A C 1
ATOM 2300 O O . LYS A 1 286 ? -12.881 -33.548 14.688 1.00 50.75 286 LYS A O 1
ATOM 2305 N N . GLU A 1 287 ? -11.960 -33.716 16.709 1.00 50.31 287 GLU A N 1
ATOM 2306 C CA . GLU A 1 287 ? -13.226 -33.451 17.426 1.00 50.31 287 GLU A CA 1
ATOM 2307 C C . GLU A 1 287 ? -13.757 -32.012 17.248 1.00 50.31 287 GLU A C 1
ATOM 2309 O O . GLU A 1 287 ? -14.958 -31.768 17.383 1.00 50.31 287 GLU A O 1
ATOM 2314 N N . LYS A 1 288 ? -12.894 -31.034 16.929 1.00 49.34 288 LYS A N 1
ATOM 2315 C CA . LYS A 1 288 ? -13.301 -29.645 16.637 1.00 49.34 288 LYS A CA 1
ATOM 2316 C C . LYS A 1 288 ? -13.621 -29.426 15.155 1.00 49.34 288 LYS A C 1
ATOM 2318 O O . LYS A 1 288 ? -14.408 -28.529 14.857 1.00 49.34 288 LYS A O 1
ATOM 2323 N N . SER A 1 289 ? -13.059 -30.232 14.248 1.00 53.16 289 SER A N 1
ATOM 2324 C CA . SER A 1 289 ? -13.161 -30.042 12.789 1.00 53.16 289 SER A CA 1
ATOM 2325 C C . SER A 1 289 ? -14.539 -30.380 12.195 1.00 53.16 289 SER A C 1
ATOM 2327 O O . SER A 1 289 ? -14.834 -30.003 11.061 1.00 53.16 289 SER A O 1
ATOM 2329 N N . HIS A 1 290 ? -15.410 -31.039 12.965 1.00 55.44 290 HIS A N 1
ATOM 2330 C CA . HIS A 1 290 ? -16.772 -31.395 12.552 1.00 55.44 290 HIS A CA 1
ATOM 2331 C C . HIS A 1 290 ? -17.864 -30.463 13.099 1.00 55.44 290 HIS A C 1
ATOM 2333 O O . HIS A 1 290 ? -19.049 -30.716 12.882 1.00 55.44 290 HIS A O 1
ATOM 2339 N N . LYS A 1 291 ? -17.507 -29.377 13.798 1.00 63.75 291 LYS A N 1
ATOM 2340 C CA . LYS A 1 291 ? -18.500 -28.398 14.256 1.00 63.75 291 LYS A CA 1
ATOM 2341 C C . LYS A 1 291 ? -18.905 -27.491 13.095 1.00 63.75 291 LYS A C 1
ATOM 2343 O O . LYS A 1 291 ? -18.089 -26.718 12.603 1.00 63.75 291 LYS A O 1
ATOM 2348 N N . CYS A 1 292 ? -20.171 -27.554 12.686 1.00 65.88 292 CYS A N 1
ATOM 2349 C CA . CYS A 1 292 ? -20.751 -26.577 11.768 1.00 65.88 292 CYS A CA 1
ATOM 2350 C C . CYS A 1 292 ? -20.714 -25.190 12.422 1.00 65.88 292 CYS A C 1
ATOM 2352 O O . CYS A 1 292 ? -21.423 -24.931 13.394 1.00 65.88 292 CYS A O 1
ATOM 2354 N N . ILE A 1 293 ? -19.867 -24.304 11.903 1.00 75.12 293 ILE A N 1
ATOM 2355 C CA . ILE A 1 293 ? -19.810 -22.906 12.325 1.00 75.12 293 ILE A CA 1
ATOM 2356 C C . ILE A 1 293 ? -20.691 -22.110 11.369 1.00 75.12 293 ILE A C 1
ATOM 2358 O O . ILE A 1 293 ? -20.452 -22.074 10.162 1.00 75.12 293 ILE A O 1
ATOM 2362 N N . GLN A 1 294 ? -21.722 -21.474 11.918 1.00 77.25 294 GLN A N 1
ATOM 2363 C CA . GLN A 1 294 ? -22.639 -20.653 11.139 1.00 77.25 294 GLN A CA 1
ATOM 2364 C C . GLN A 1 294 ? -21.888 -19.523 10.411 1.00 77.25 294 GLN A C 1
ATOM 2366 O O . GLN A 1 294 ? -21.011 -18.865 10.982 1.00 77.25 294 GLN A O 1
ATOM 2371 N N . GLY A 1 295 ? -22.251 -19.297 9.146 1.00 79.31 295 GLY A N 1
ATOM 2372 C CA . GLY A 1 295 ? -21.678 -18.245 8.302 1.00 79.31 295 GLY A CA 1
ATOM 2373 C C . GLY A 1 295 ? -20.290 -18.565 7.742 1.00 79.31 295 GLY A C 1
ATOM 2374 O O . GLY A 1 295 ? -19.610 -17.652 7.283 1.00 79.31 295 GLY A O 1
ATOM 2375 N N . CYS A 1 296 ? -19.826 -19.819 7.810 1.00 83.81 296 CYS A N 1
ATOM 2376 C CA . CYS A 1 296 ? -18.595 -20.217 7.126 1.00 83.81 296 CYS A CA 1
ATOM 2377 C C . CYS A 1 296 ? -18.737 -20.228 5.604 1.00 83.81 296 CYS A C 1
ATOM 2379 O O . CYS A 1 296 ? -17.803 -19.793 4.942 1.00 83.81 296 CYS A O 1
ATOM 2381 N N . ASP A 1 297 ? -19.888 -20.635 5.067 1.00 83.69 297 ASP A N 1
ATOM 2382 C CA . ASP A 1 297 ? -20.134 -20.622 3.619 1.00 83.69 297 ASP A CA 1
ATOM 2383 C C . ASP A 1 297 ? -20.062 -19.192 3.069 1.00 83.69 297 ASP A C 1
ATOM 2385 O O . ASP A 1 297 ? -19.234 -18.919 2.203 1.00 83.69 297 ASP A O 1
ATOM 2389 N N . ASP A 1 298 ? -20.786 -18.248 3.682 1.00 82.56 298 ASP A N 1
ATOM 2390 C CA . ASP A 1 298 ? -20.712 -16.817 3.343 1.00 82.56 298 ASP A CA 1
ATOM 2391 C C . ASP A 1 298 ? -19.277 -16.278 3.450 1.00 82.56 298 ASP A C 1
ATOM 2393 O O . ASP A 1 298 ? -18.822 -15.471 2.636 1.00 82.56 298 ASP A O 1
ATOM 2397 N N . LYS A 1 299 ? -18.528 -16.731 4.468 1.00 84.62 299 LYS A N 1
ATOM 2398 C CA . LYS A 1 299 ? -17.140 -16.308 4.658 1.00 84.62 299 LYS A CA 1
ATOM 2399 C C . LYS A 1 299 ? -16.200 -16.855 3.582 1.00 84.62 299 LYS A C 1
ATOM 2401 O O . LYS A 1 299 ? -15.286 -16.169 3.134 1.00 84.62 299 LYS A O 1
ATOM 2406 N N . CYS A 1 300 ? -16.373 -18.104 3.190 1.00 86.31 300 CYS A N 1
ATOM 2407 C CA . CYS A 1 300 ? -15.571 -18.695 2.133 1.00 86.31 300 CYS A CA 1
ATOM 2408 C C . CYS A 1 300 ? -15.919 -18.065 0.780 1.00 86.31 300 CYS A C 1
ATOM 2410 O O . CYS A 1 300 ? -15.006 -17.758 0.016 1.00 86.31 300 CYS A O 1
ATOM 2412 N N . GLU A 1 301 ? -17.200 -17.785 0.528 1.00 86.31 301 GLU A N 1
ATOM 2413 C CA . GLU A 1 301 ? -17.652 -17.185 -0.726 1.00 86.31 301 GLU A CA 1
ATOM 2414 C C . GLU A 1 301 ? -17.067 -15.784 -0.937 1.00 86.31 301 GLU A C 1
ATOM 2416 O O . GLU A 1 301 ? -16.510 -15.521 -1.999 1.00 86.31 301 GLU A O 1
ATOM 2421 N N . CYS A 1 302 ? -17.041 -14.897 0.067 1.00 85.44 302 CYS A N 1
ATOM 2422 C CA . CYS A 1 302 ? -16.417 -13.588 -0.181 1.00 85.44 302 CYS A CA 1
ATOM 2423 C C . CYS A 1 302 ? -14.892 -13.639 -0.270 1.00 85.44 302 CYS A C 1
ATOM 2425 O O . CYS A 1 302 ? -14.298 -12.809 -0.956 1.00 85.44 302 CYS A O 1
ATOM 2427 N N . VAL A 1 303 ? -14.231 -14.583 0.415 1.00 88.56 303 VAL A N 1
ATOM 2428 C CA . VAL A 1 303 ? -12.787 -14.783 0.205 1.00 88.56 303 VAL A CA 1
ATOM 2429 C C . VAL A 1 303 ? -12.527 -15.263 -1.219 1.00 88.56 303 VAL A C 1
ATOM 2431 O O . VAL A 1 303 ? -11.577 -14.794 -1.841 1.00 88.56 303 VAL A O 1
ATOM 2434 N N . LYS A 1 304 ? -13.385 -16.134 -1.756 1.00 89.88 304 LYS A N 1
ATOM 2435 C CA . LYS A 1 304 ? -13.329 -16.573 -3.150 1.00 89.88 304 LYS A CA 1
ATOM 2436 C C . LYS A 1 304 ? -13.545 -15.408 -4.121 1.00 89.88 304 LYS A C 1
ATOM 2438 O O . LYS A 1 304 ? -12.696 -15.200 -4.975 1.00 89.88 304 LYS A O 1
ATOM 2443 N N . GLN A 1 305 ? -14.574 -14.582 -3.929 1.00 88.00 305 GLN A N 1
ATOM 2444 C CA . GLN A 1 305 ? -14.794 -13.385 -4.756 1.00 88.00 305 GLN A CA 1
ATOM 2445 C C . GLN A 1 305 ? -13.589 -12.431 -4.734 1.00 88.00 305 GLN A C 1
ATOM 2447 O O . GLN A 1 305 ? -13.178 -11.907 -5.769 1.00 88.00 305 GLN A O 1
ATOM 2452 N N . TRP A 1 306 ? -12.983 -12.224 -3.559 1.00 90.38 306 TRP A N 1
ATOM 2453 C CA . TRP A 1 306 ? -11.754 -11.440 -3.447 1.00 90.38 306 TRP A CA 1
ATOM 2454 C C . TRP A 1 306 ? -10.591 -12.088 -4.215 1.00 90.38 306 TRP A C 1
ATOM 2456 O O . TRP A 1 306 ? -9.885 -11.384 -4.935 1.00 90.38 306 TRP A O 1
ATOM 2466 N N . LEU A 1 307 ? -10.407 -13.410 -4.110 1.00 92.31 307 LEU A N 1
ATOM 2467 C CA . LEU A 1 307 ? -9.382 -14.144 -4.862 1.00 92.31 307 LEU A CA 1
ATOM 2468 C C . LEU A 1 307 ? -9.590 -14.032 -6.376 1.00 92.31 307 LEU A C 1
ATOM 2470 O O . LEU A 1 307 ? -8.619 -13.792 -7.087 1.00 92.31 307 LEU A O 1
ATOM 2474 N N . ASP A 1 308 ? -10.827 -14.137 -6.862 1.00 92.12 308 ASP A N 1
ATOM 2475 C CA . ASP A 1 308 ? -11.157 -14.021 -8.288 1.00 92.12 308 ASP A CA 1
ATOM 2476 C C . ASP A 1 308 ? -10.792 -12.625 -8.829 1.00 92.12 308 ASP A C 1
ATOM 2478 O O . ASP A 1 308 ? -10.165 -12.489 -9.887 1.00 92.12 308 ASP A O 1
ATOM 2482 N N . LYS A 1 309 ? -11.088 -11.569 -8.056 1.00 91.75 309 LYS A N 1
ATOM 2483 C CA . LYS A 1 309 ? -10.646 -10.200 -8.371 1.00 91.75 309 LYS A CA 1
ATOM 2484 C C . LYS A 1 309 ? -9.116 -10.087 -8.370 1.00 91.75 309 LYS A C 1
ATOM 2486 O O . LYS A 1 309 ? -8.554 -9.566 -9.329 1.00 91.75 309 LYS A O 1
ATOM 2491 N N . LYS A 1 310 ? -8.421 -10.638 -7.365 1.00 94.06 310 LYS A N 1
ATOM 2492 C CA . LYS A 1 310 ? -6.944 -10.635 -7.313 1.00 94.06 310 LYS A CA 1
ATOM 2493 C C . LYS A 1 310 ? -6.284 -11.439 -8.424 1.00 94.06 310 LYS A C 1
ATOM 2495 O O . LYS A 1 310 ? -5.220 -11.036 -8.884 1.00 94.06 310 LYS A O 1
ATOM 2500 N N . SER A 1 311 ? -6.906 -12.520 -8.882 1.00 95.12 311 SER A N 1
ATOM 2501 C CA . SER A 1 311 ? -6.435 -13.274 -10.045 1.00 95.12 311 SER A CA 1
ATOM 2502 C C . SER A 1 311 ? -6.517 -12.427 -11.312 1.00 95.12 311 SER A C 1
ATOM 2504 O O . SER A 1 311 ? -5.565 -12.391 -12.084 1.00 95.12 311 SER A O 1
ATOM 2506 N N . THR A 1 312 ? -7.618 -11.690 -11.489 1.00 95.38 312 THR A N 1
ATOM 2507 C CA . THR A 1 312 ? -7.803 -10.787 -12.635 1.00 95.38 312 THR A CA 1
ATOM 2508 C C . THR A 1 312 ? -6.769 -9.657 -12.618 1.00 95.38 312 THR A C 1
ATOM 2510 O O . THR A 1 312 ? -6.087 -9.431 -13.614 1.00 95.38 312 THR A O 1
ATOM 2513 N N . GLU A 1 313 ? -6.592 -9.000 -11.466 1.00 95.62 313 GLU A N 1
ATOM 2514 C CA . GLU A 1 313 ? -5.563 -7.970 -11.265 1.00 95.62 313 GLU A CA 1
ATOM 2515 C C . GLU A 1 313 ? -4.160 -8.491 -11.609 1.00 95.62 313 GLU A C 1
ATOM 2517 O O . GLU A 1 313 ? -3.402 -7.850 -12.339 1.00 95.62 313 GLU A O 1
ATOM 2522 N N . TRP A 1 314 ? -3.820 -9.679 -11.101 1.00 95.81 314 TRP A N 1
ATOM 2523 C CA . TRP A 1 314 ? -2.527 -10.311 -11.328 1.00 95.81 314 TRP A CA 1
ATOM 2524 C C . TRP A 1 314 ? -2.270 -10.601 -12.809 1.00 95.81 314 TRP A C 1
ATOM 2526 O O . TRP A 1 314 ? -1.170 -10.340 -13.299 1.00 95.81 314 TRP A O 1
ATOM 2536 N N . ASP A 1 315 ? -3.276 -11.092 -13.534 1.00 95.38 315 ASP A N 1
ATOM 2537 C CA . ASP A 1 315 ? -3.161 -11.374 -14.964 1.00 95.38 315 ASP A CA 1
ATOM 2538 C C . ASP A 1 315 ? -2.878 -10.105 -15.778 1.00 95.38 315 ASP A C 1
ATOM 2540 O O . ASP A 1 315 ? -2.073 -10.136 -16.712 1.00 95.38 315 ASP A O 1
ATOM 2544 N N . GLU A 1 316 ? -3.494 -8.971 -15.432 1.00 95.56 316 GLU A N 1
ATOM 2545 C CA . GLU A 1 316 ? -3.223 -7.688 -16.092 1.00 95.56 316 GLU A CA 1
ATOM 2546 C C . GLU A 1 316 ? -1.814 -7.168 -15.789 1.00 95.56 316 GLU A C 1
ATOM 2548 O O . GLU A 1 316 ? -1.097 -6.749 -16.704 1.00 95.56 316 GLU A O 1
ATOM 2553 N N . MET A 1 317 ? -1.370 -7.262 -14.531 1.00 92.56 317 MET A N 1
ATOM 2554 C CA . MET A 1 317 ? -0.004 -6.894 -14.140 1.00 92.56 317 MET A CA 1
ATOM 2555 C C . MET A 1 317 ? 1.040 -7.765 -14.834 1.00 92.56 317 MET A C 1
ATOM 2557 O O . MET A 1 317 ? 2.056 -7.252 -15.306 1.00 92.56 317 MET A O 1
ATOM 2561 N N . LYS A 1 318 ? 0.787 -9.073 -14.923 1.00 91.62 318 LYS A N 1
ATOM 2562 C CA . LYS A 1 318 ? 1.671 -10.026 -15.589 1.00 91.62 318 LYS A CA 1
ATOM 2563 C C . LYS A 1 318 ? 1.789 -9.724 -17.079 1.00 91.62 318 LYS A C 1
ATOM 2565 O O . LYS A 1 318 ? 2.907 -9.600 -17.569 1.00 91.62 318 LYS A O 1
ATOM 2570 N N . LYS A 1 319 ? 0.664 -9.507 -17.769 1.00 92.06 319 LYS A N 1
ATOM 2571 C CA . LYS A 1 319 ? 0.652 -9.100 -19.186 1.00 92.06 319 LYS A CA 1
ATOM 2572 C C . LYS A 1 319 ? 1.442 -7.813 -19.416 1.00 92.06 319 LYS A C 1
ATOM 2574 O O . LYS A 1 319 ? 2.193 -7.723 -20.383 1.00 92.06 319 LYS A O 1
ATOM 2579 N N . HIS A 1 320 ? 1.281 -6.820 -18.540 1.00 91.69 320 HIS A N 1
ATOM 2580 C CA . HIS A 1 320 ? 2.028 -5.568 -18.642 1.00 91.69 320 HIS A CA 1
ATOM 2581 C C . HIS A 1 320 ? 3.534 -5.776 -18.427 1.00 91.69 320 HIS A C 1
ATOM 2583 O O . HIS A 1 320 ? 4.338 -5.288 -19.217 1.00 91.69 320 HIS A O 1
ATOM 2589 N N . TYR A 1 321 ? 3.919 -6.548 -17.406 1.00 88.88 321 TYR A N 1
ATOM 2590 C CA . TYR A 1 321 ? 5.319 -6.874 -17.134 1.00 88.88 321 TYR A CA 1
ATOM 2591 C C . TYR A 1 321 ? 5.975 -7.608 -18.310 1.00 88.88 321 TYR A C 1
ATOM 2593 O O . TYR A 1 321 ? 7.045 -7.215 -18.763 1.00 88.88 321 TYR A O 1
ATOM 2601 N N . GLU A 1 322 ? 5.323 -8.648 -18.836 1.00 87.12 322 GLU A N 1
ATOM 2602 C CA . GLU A 1 322 ? 5.823 -9.460 -19.955 1.00 87.12 322 GLU A CA 1
ATOM 2603 C C . GLU A 1 322 ? 5.971 -8.653 -21.248 1.00 87.12 322 GLU A C 1
ATOM 2605 O O . GLU A 1 322 ? 6.881 -8.904 -22.028 1.00 87.12 322 GLU A O 1
ATOM 2610 N N . LYS A 1 323 ? 5.131 -7.633 -21.458 1.00 86.50 323 LYS A N 1
ATOM 2611 C CA . LYS A 1 323 ? 5.260 -6.713 -22.596 1.00 86.50 323 LYS A CA 1
ATOM 2612 C C . LYS A 1 323 ? 6.567 -5.907 -22.556 1.00 86.50 323 LYS A C 1
ATOM 2614 O O . LYS A 1 323 ? 7.066 -5.511 -23.608 1.00 86.50 323 LYS A O 1
ATOM 2619 N N . HIS A 1 324 ? 7.095 -5.618 -21.364 1.00 78.81 324 HIS A N 1
ATOM 2620 C CA . HIS A 1 324 ? 8.250 -4.728 -21.167 1.00 78.81 324 HIS A CA 1
ATOM 2621 C C . HIS A 1 324 ? 9.513 -5.430 -20.662 1.00 78.81 324 HIS A C 1
ATOM 2623 O O . HIS A 1 324 ? 10.574 -4.799 -20.623 1.00 78.81 324 HIS A O 1
ATOM 2629 N N . SER A 1 325 ? 9.410 -6.701 -20.280 1.00 74.75 325 SER A N 1
ATOM 2630 C CA . SER A 1 325 ? 10.524 -7.535 -19.843 1.00 74.75 325 SER A CA 1
ATOM 2631 C C . SER A 1 325 ? 11.153 -8.234 -21.047 1.00 74.75 325 SER A C 1
ATOM 2633 O O . SER A 1 325 ? 10.489 -8.985 -21.751 1.00 74.75 325 SER A O 1
ATOM 2635 N N . ASN A 1 326 ? 12.443 -7.980 -21.274 1.00 63.12 326 ASN A N 1
ATOM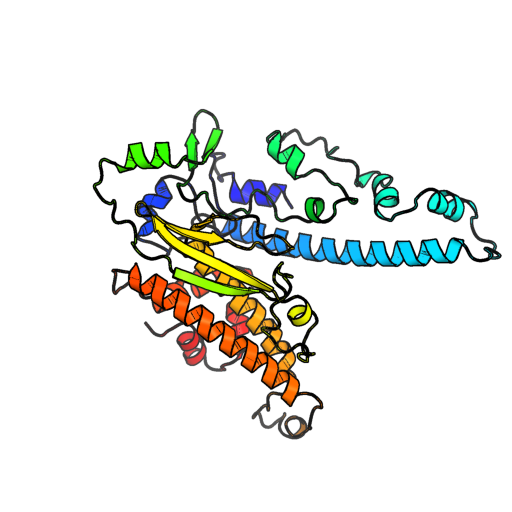 2636 C CA . ASN A 1 326 ? 13.225 -8.595 -22.353 1.00 63.12 326 ASN A CA 1
ATOM 2637 C C . ASN A 1 326 ? 14.346 -9.508 -21.818 1.00 63.12 326 ASN A C 1
ATOM 2639 O O . ASN A 1 326 ? 15.235 -9.879 -22.580 1.00 63.12 326 ASN A O 1
ATOM 2643 N N . ASP A 1 327 ? 14.356 -9.808 -20.514 1.00 67.31 327 ASP A N 1
ATOM 2644 C CA . ASP A 1 327 ? 15.409 -10.596 -19.866 1.00 67.31 327 ASP A CA 1
ATOM 2645 C C . ASP A 1 327 ? 14.820 -11.870 -19.250 1.00 67.31 327 ASP A C 1
ATOM 2647 O O . ASP A 1 327 ? 14.072 -11.820 -18.269 1.00 67.31 327 ASP A O 1
ATOM 2651 N N . ASP A 1 328 ? 15.202 -13.016 -19.815 1.00 65.88 328 ASP A N 1
ATOM 2652 C CA . ASP A 1 328 ? 14.801 -14.350 -19.358 1.00 65.88 328 ASP A CA 1
ATOM 2653 C C . ASP A 1 328 ? 15.247 -14.640 -17.912 1.00 65.88 328 ASP A C 1
ATOM 2655 O O . ASP A 1 328 ? 14.642 -15.465 -17.228 1.00 65.88 328 ASP A O 1
ATOM 2659 N N . ASN A 1 329 ? 16.270 -13.943 -17.402 1.00 68.06 329 ASN A N 1
ATOM 2660 C CA . ASN A 1 329 ? 16.717 -14.063 -16.011 1.00 68.06 329 ASN A CA 1
ATOM 2661 C C . ASN A 1 329 ? 15.883 -13.212 -15.046 1.00 68.06 329 ASN A C 1
ATOM 2663 O O . ASN A 1 329 ? 15.930 -13.410 -13.831 1.00 68.06 329 ASN A O 1
ATOM 2667 N N . GLU A 1 330 ? 15.090 -12.278 -15.566 1.00 73.44 330 GLU A N 1
ATOM 2668 C CA . GLU A 1 330 ? 14.262 -11.363 -14.791 1.00 73.44 330 GLU A CA 1
ATOM 2669 C C . GLU A 1 330 ? 12.775 -11.675 -14.963 1.00 73.44 330 GLU A C 1
ATOM 2671 O O . GLU A 1 330 ? 11.937 -10.776 -15.037 1.00 73.44 330 GLU A O 1
ATOM 2676 N N . THR A 1 331 ? 12.421 -12.962 -14.977 1.00 83.31 331 THR A N 1
ATOM 2677 C CA . THR A 1 331 ? 11.016 -13.389 -14.997 1.00 83.31 331 THR A CA 1
ATOM 2678 C C . THR A 1 331 ? 10.217 -12.764 -13.850 1.00 83.31 331 THR A C 1
ATOM 2680 O O . THR A 1 331 ? 10.736 -12.499 -12.760 1.00 83.31 331 THR A O 1
ATOM 2683 N N . ILE A 1 332 ? 8.908 -12.591 -14.050 1.00 85.06 332 ILE A N 1
ATOM 2684 C CA . ILE A 1 332 ? 8.020 -12.091 -12.992 1.00 85.06 332 ILE A CA 1
ATOM 2685 C C . ILE A 1 332 ? 8.095 -12.955 -11.719 1.00 85.06 332 ILE A C 1
ATOM 2687 O O . ILE A 1 332 ? 8.071 -12.424 -10.611 1.00 85.06 332 ILE A O 1
ATOM 2691 N N . ALA A 1 333 ? 8.278 -14.273 -11.860 1.00 84.50 333 ALA A N 1
ATOM 2692 C CA . ALA A 1 333 ? 8.458 -15.189 -10.735 1.00 84.50 333 ALA A CA 1
ATOM 2693 C C . ALA A 1 333 ? 9.738 -14.876 -9.941 1.00 84.50 333 ALA A C 1
ATOM 2695 O O . ALA A 1 333 ? 9.695 -14.760 -8.714 1.00 84.50 333 ALA A O 1
ATOM 2696 N N . PHE A 1 334 ? 10.863 -14.656 -10.632 1.00 82.56 334 PHE A N 1
ATOM 2697 C CA . PHE A 1 334 ? 12.104 -14.213 -9.996 1.00 82.56 334 PHE A CA 1
ATOM 2698 C C . PHE A 1 334 ? 11.914 -12.875 -9.263 1.00 82.56 334 PHE A C 1
ATOM 2700 O O . PHE A 1 334 ? 12.381 -12.716 -8.133 1.00 82.56 334 PHE A O 1
ATOM 2707 N N . ARG A 1 335 ? 11.172 -11.926 -9.850 1.00 80.81 335 ARG A N 1
ATOM 2708 C CA . ARG A 1 335 ? 10.878 -10.632 -9.207 1.00 80.81 335 ARG A CA 1
ATOM 2709 C C . ARG A 1 335 ? 10.060 -10.770 -7.933 1.00 80.81 335 ARG A C 1
ATOM 2711 O O . ARG A 1 335 ? 10.427 -10.183 -6.917 1.00 80.81 335 ARG A O 1
ATOM 2718 N N . VAL A 1 336 ? 8.988 -11.556 -7.972 1.00 85.50 336 VAL A N 1
ATOM 2719 C CA . VAL A 1 336 ? 8.137 -11.839 -6.808 1.00 85.50 336 VAL A CA 1
ATOM 2720 C C . VAL A 1 336 ? 8.963 -12.456 -5.680 1.00 85.50 336 VAL A C 1
ATOM 2722 O O . VAL A 1 336 ? 8.912 -11.992 -4.539 1.00 85.50 336 VAL A O 1
ATOM 2725 N N . LYS A 1 337 ? 9.798 -13.446 -6.005 1.00 81.31 337 LYS A N 1
ATOM 2726 C CA . LYS A 1 337 ? 10.706 -14.093 -5.054 1.00 81.31 337 LYS A CA 1
ATOM 2727 C C . LYS A 1 337 ? 11.674 -13.103 -4.413 1.00 81.31 337 LYS A C 1
ATOM 2729 O O . LYS A 1 337 ? 11.803 -13.086 -3.189 1.00 81.31 337 LYS A O 1
ATOM 2734 N N . SER A 1 338 ? 12.335 -12.278 -5.222 1.00 79.56 338 SER A N 1
ATOM 2735 C CA . SER A 1 338 ? 13.269 -11.252 -4.747 1.00 79.56 338 SER A CA 1
ATOM 2736 C C . SER A 1 338 ? 12.563 -10.228 -3.859 1.00 79.56 338 SER A C 1
ATOM 2738 O O . SER A 1 338 ? 13.057 -9.897 -2.784 1.00 79.56 338 SER A O 1
ATOM 2740 N N . TYR A 1 339 ? 11.350 -9.805 -4.227 1.00 79.94 339 TYR A N 1
ATOM 2741 C CA . TYR A 1 339 ? 10.537 -8.910 -3.408 1.00 79.94 339 TYR A CA 1
ATOM 2742 C C . TYR A 1 339 ? 10.227 -9.504 -2.028 1.00 79.94 339 TYR A C 1
ATOM 2744 O O . TYR A 1 339 ? 10.475 -8.866 -1.001 1.00 79.94 339 TYR A O 1
ATOM 2752 N N . PHE A 1 340 ? 9.728 -10.743 -1.985 1.00 79.81 340 PHE A N 1
ATOM 2753 C CA . PHE A 1 340 ? 9.400 -11.406 -0.724 1.00 79.81 340 PHE A CA 1
ATOM 2754 C C . PHE A 1 340 ? 10.633 -11.657 0.146 1.00 79.81 340 PHE A C 1
ATOM 2756 O O . PHE A 1 340 ? 10.540 -11.491 1.361 1.00 79.81 340 PHE A O 1
ATOM 2763 N N . ARG A 1 341 ? 11.783 -11.972 -0.467 1.00 76.19 341 ARG A N 1
ATOM 2764 C CA . ARG A 1 341 ? 13.070 -12.183 0.218 1.00 76.19 341 ARG A CA 1
ATOM 2765 C C . ARG A 1 341 ? 13.757 -10.913 0.709 1.00 76.19 341 ARG A C 1
ATOM 2767 O O . ARG A 1 341 ? 14.600 -10.989 1.596 1.00 76.19 341 ARG A O 1
ATOM 2774 N N . GLU A 1 342 ? 13.450 -9.750 0.146 1.00 71.69 342 GLU A N 1
ATOM 2775 C CA . GLU A 1 342 ? 14.186 -8.523 0.472 1.00 71.69 342 GLU A CA 1
ATOM 2776 C C . GLU A 1 342 ? 13.358 -7.430 1.136 1.00 71.69 342 GLU A C 1
ATOM 2778 O O . GLU A 1 342 ? 13.916 -6.626 1.886 1.00 71.69 342 GLU A O 1
ATOM 2783 N N . GLN A 1 343 ? 12.052 -7.376 0.864 1.00 65.88 343 GLN A N 1
ATOM 2784 C CA . GLN A 1 343 ? 11.217 -6.231 1.230 1.00 65.88 343 GLN A CA 1
ATOM 2785 C C . GLN A 1 343 ? 10.190 -6.556 2.316 1.00 65.88 343 GLN A C 1
ATOM 2787 O O . GLN A 1 343 ? 9.983 -5.758 3.225 1.00 65.88 343 GLN A O 1
ATOM 2792 N N . LEU A 1 344 ? 9.565 -7.736 2.280 1.00 65.56 344 LEU A N 1
ATOM 2793 C CA . LEU A 1 344 ? 8.493 -8.085 3.227 1.00 65.56 344 LEU A CA 1
ATOM 2794 C C . LEU A 1 344 ? 8.977 -8.680 4.559 1.00 65.56 344 LEU A C 1
ATOM 2796 O O . LEU A 1 344 ? 8.165 -8.916 5.459 1.00 65.56 344 LEU A O 1
ATOM 2800 N N . HIS A 1 345 ? 10.290 -8.855 4.734 1.00 60.03 345 HIS A N 1
ATOM 2801 C CA . HIS A 1 345 ? 10.870 -9.303 6.005 1.00 60.03 345 HIS A CA 1
ATOM 2802 C C . HIS A 1 345 ? 10.711 -8.292 7.145 1.00 60.03 345 HIS A C 1
ATOM 2804 O O . HIS A 1 345 ? 10.750 -8.693 8.306 1.00 60.03 345 HIS A O 1
ATOM 2810 N N . PHE A 1 346 ? 10.491 -7.005 6.855 1.00 59.16 346 PHE A N 1
ATOM 2811 C CA . PHE A 1 346 ? 10.390 -5.987 7.905 1.00 59.16 346 PHE A CA 1
ATOM 2812 C C . PHE A 1 346 ? 9.133 -6.127 8.779 1.00 59.16 346 PHE A C 1
ATOM 2814 O O . PHE A 1 346 ? 9.196 -5.806 9.963 1.00 59.16 346 PHE A O 1
ATOM 2821 N N . ASP A 1 347 ? 8.043 -6.678 8.231 1.00 65.38 347 ASP A N 1
ATOM 2822 C CA . ASP A 1 347 ? 6.749 -6.802 8.920 1.00 65.38 347 ASP A CA 1
ATOM 2823 C C . ASP A 1 347 ? 6.318 -8.263 9.170 1.00 65.38 347 ASP A C 1
ATOM 2825 O O . ASP A 1 347 ? 5.204 -8.512 9.637 1.00 65.38 347 ASP A O 1
ATOM 2829 N N . ASN A 1 348 ? 7.180 -9.239 8.845 1.00 77.12 348 ASN A N 1
ATOM 2830 C CA . ASN A 1 348 ? 6.945 -10.692 8.945 1.00 77.12 348 ASN A CA 1
ATOM 2831 C C . ASN A 1 348 ? 5.678 -11.205 8.210 1.00 77.12 348 ASN A C 1
ATOM 2833 O O . ASN A 1 348 ? 5.214 -12.322 8.443 1.00 77.12 348 ASN A O 1
ATOM 2837 N N . GLN A 1 349 ? 5.102 -10.393 7.317 1.00 82.56 349 GLN A N 1
ATOM 2838 C CA . GLN A 1 349 ? 3.836 -10.686 6.636 1.00 82.56 349 GLN A CA 1
ATOM 2839 C C . GLN A 1 349 ? 3.975 -11.833 5.630 1.00 82.56 349 GLN A C 1
ATOM 2841 O O . GLN A 1 349 ? 3.096 -12.691 5.564 1.00 82.56 349 GLN A O 1
ATOM 2846 N N . ALA A 1 350 ? 5.084 -11.884 4.883 1.00 83.81 350 ALA A N 1
ATOM 2847 C CA . ALA A 1 350 ? 5.349 -12.970 3.938 1.00 83.81 350 ALA A CA 1
ATOM 2848 C C . ALA A 1 350 ? 5.500 -14.320 4.659 1.00 83.81 350 ALA A C 1
ATOM 2850 O O . ALA A 1 350 ? 4.864 -15.297 4.270 1.00 83.81 350 ALA A O 1
ATOM 2851 N N . THR A 1 351 ? 6.247 -14.361 5.767 1.00 85.12 351 THR A N 1
ATOM 2852 C CA . THR A 1 351 ? 6.379 -15.565 6.603 1.00 85.12 351 THR A CA 1
ATOM 2853 C C . THR A 1 351 ? 5.020 -16.039 7.114 1.00 85.12 351 THR A C 1
ATOM 2855 O O . THR A 1 351 ? 4.706 -17.221 7.027 1.00 85.12 351 THR A O 1
ATOM 2858 N N . LYS A 1 352 ? 4.179 -15.111 7.591 1.00 87.44 352 LYS A N 1
ATOM 2859 C CA . LYS A 1 352 ? 2.823 -15.422 8.059 1.00 87.44 352 LYS A CA 1
ATOM 2860 C C . LYS A 1 352 ? 1.930 -15.977 6.941 1.00 87.44 352 LYS A C 1
ATOM 2862 O O . LYS A 1 352 ? 1.146 -16.903 7.165 1.00 87.44 352 LYS A O 1
ATOM 2867 N N . ALA A 1 353 ? 2.070 -15.453 5.723 1.00 87.94 353 ALA A N 1
ATOM 2868 C CA . ALA A 1 353 ? 1.337 -15.967 4.570 1.00 87.94 353 ALA A CA 1
ATOM 2869 C C . ALA A 1 353 ? 1.747 -17.417 4.256 1.00 87.94 353 ALA A C 1
ATOM 2871 O O . ALA A 1 353 ? 0.872 -18.263 4.062 1.00 87.94 353 ALA A O 1
ATOM 2872 N N . GLN A 1 354 ? 3.046 -17.731 4.349 1.00 87.38 354 GLN A N 1
ATOM 2873 C CA . GLN A 1 354 ? 3.599 -19.079 4.151 1.00 87.38 354 GLN A CA 1
ATOM 2874 C C . GLN A 1 354 ? 3.152 -20.117 5.190 1.00 87.38 354 GLN A C 1
ATOM 2876 O O . GLN A 1 354 ? 3.297 -21.308 4.940 1.00 87.38 354 GLN A O 1
ATOM 2881 N N . GLU A 1 355 ? 2.564 -19.728 6.326 1.00 86.62 355 GLU A N 1
ATOM 2882 C CA . GLU A 1 355 ? 2.013 -20.667 7.326 1.00 86.62 355 GLU A CA 1
ATOM 2883 C C . GLU A 1 355 ? 0.801 -21.471 6.810 1.00 86.62 355 GLU A C 1
ATOM 2885 O O . GLU A 1 355 ? 0.078 -22.077 7.591 1.00 86.62 355 GLU A O 1
ATOM 2890 N N . VAL A 1 356 ? 0.465 -21.375 5.520 1.00 84.19 356 VAL A N 1
ATOM 2891 C CA . VAL A 1 356 ? -0.575 -22.190 4.873 1.00 84.19 356 VAL A CA 1
ATOM 2892 C C . VAL A 1 356 ? -0.054 -23.573 4.473 1.00 84.19 356 VAL A C 1
ATOM 2894 O O . VAL A 1 356 ? -0.847 -24.488 4.301 1.00 84.19 356 VAL A O 1
ATOM 2897 N N . VAL A 1 357 ? 1.267 -23.730 4.376 1.00 84.94 357 VAL A N 1
ATOM 2898 C CA . VAL A 1 357 ? 1.942 -25.006 4.120 1.00 84.94 357 VAL A CA 1
ATOM 2899 C C . VAL A 1 357 ? 2.915 -25.312 5.255 1.00 84.94 357 VAL A C 1
ATOM 2901 O O . VAL A 1 357 ? 3.464 -24.404 5.892 1.00 84.94 357 VAL A O 1
ATOM 2904 N N . GLU A 1 358 ? 3.119 -26.594 5.539 1.00 82.25 358 GLU A N 1
ATOM 2905 C CA . GLU A 1 358 ? 3.891 -27.020 6.706 1.00 82.25 358 GLU A CA 1
ATOM 2906 C C . GLU A 1 358 ? 5.380 -27.119 6.387 1.00 82.25 358 GLU A C 1
ATOM 2908 O O . GLU A 1 358 ? 6.221 -26.624 7.152 1.00 82.25 358 GLU A O 1
ATOM 2913 N N . THR A 1 359 ? 5.723 -27.706 5.237 1.00 84.94 359 THR A N 1
ATOM 2914 C CA . THR A 1 359 ? 7.112 -28.058 4.953 1.00 84.94 359 THR A CA 1
ATOM 2915 C C . THR A 1 359 ? 7.919 -26.853 4.459 1.00 84.94 359 THR A C 1
ATOM 2917 O O . THR A 1 359 ? 7.418 -26.010 3.709 1.00 84.94 359 THR A O 1
ATOM 2920 N N . PRO A 1 360 ? 9.214 -26.753 4.815 1.00 83.44 360 PRO A N 1
ATOM 2921 C CA . PRO A 1 360 ? 10.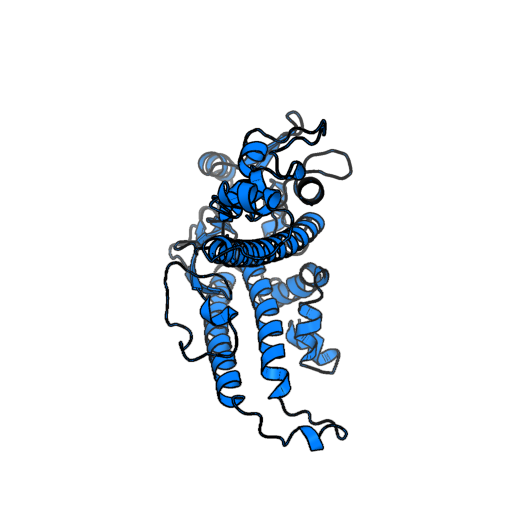088 -25.709 4.282 1.00 83.44 360 PRO A CA 1
ATOM 2922 C C . PRO A 1 360 ? 10.153 -25.686 2.748 1.00 83.44 360 PRO A C 1
ATOM 2924 O O . PRO A 1 360 ? 10.285 -24.611 2.168 1.00 83.44 360 PRO A O 1
ATOM 2927 N N . CYS A 1 361 ? 10.041 -26.851 2.101 1.00 83.50 361 CYS A N 1
ATOM 2928 C CA . CYS A 1 361 ? 10.059 -26.972 0.644 1.00 83.50 361 CYS A CA 1
ATOM 2929 C C . CYS A 1 361 ? 8.822 -26.315 0.017 1.00 83.50 361 CYS A C 1
ATOM 2931 O O . CYS A 1 361 ? 8.958 -25.440 -0.837 1.00 83.50 361 CYS A O 1
ATOM 2933 N N . GLU A 1 362 ? 7.624 -26.638 0.508 1.00 84.56 362 GLU A N 1
ATOM 2934 C CA . GLU A 1 362 ? 6.382 -26.014 0.035 1.00 84.56 362 GLU A CA 1
ATOM 2935 C C . GLU A 1 362 ? 6.391 -24.499 0.283 1.00 84.56 362 GLU A C 1
ATOM 2937 O O . GLU A 1 362 ? 5.993 -23.718 -0.580 1.00 84.56 362 GLU A O 1
ATOM 2942 N N . LYS A 1 363 ? 6.926 -24.047 1.428 1.00 83.81 363 LYS A N 1
ATOM 2943 C CA . LYS A 1 363 ? 7.074 -22.608 1.711 1.00 83.81 363 LYS A CA 1
ATOM 2944 C C . LYS A 1 363 ? 7.945 -21.910 0.670 1.00 83.81 363 LYS A C 1
ATOM 2946 O O . LYS A 1 363 ? 7.647 -20.778 0.293 1.00 83.81 363 LYS A O 1
ATOM 2951 N N . GLN A 1 364 ? 9.018 -22.555 0.213 1.00 77.94 364 GLN A N 1
ATOM 2952 C CA . GLN A 1 364 ? 9.870 -22.018 -0.850 1.00 77.94 364 GLN A CA 1
ATOM 2953 C C . GLN A 1 364 ? 9.161 -22.025 -2.210 1.00 77.94 364 GLN A C 1
ATOM 2955 O O . GLN A 1 364 ? 9.303 -21.058 -2.957 1.00 77.94 364 GLN A O 1
ATOM 2960 N N . GLN A 1 365 ? 8.365 -23.058 -2.499 1.00 81.12 365 GLN A N 1
ATOM 2961 C CA . GLN A 1 365 ? 7.585 -23.173 -3.735 1.00 81.12 365 GLN A CA 1
ATOM 2962 C C . GLN A 1 365 ? 6.529 -22.070 -3.882 1.00 81.12 365 GLN A C 1
ATOM 2964 O O . GLN A 1 365 ? 6.338 -21.579 -4.992 1.00 81.12 365 GLN A O 1
ATOM 2969 N N . LEU A 1 366 ? 5.900 -21.621 -2.786 1.00 80.81 366 LEU A N 1
ATOM 2970 C CA . LEU A 1 366 ? 4.879 -20.558 -2.813 1.00 80.81 366 LEU A CA 1
ATOM 2971 C C . LEU A 1 366 ? 5.361 -19.250 -3.460 1.00 80.81 366 LEU A C 1
ATOM 2973 O O . LEU A 1 366 ? 4.567 -18.534 -4.062 1.00 80.81 366 LEU A O 1
ATOM 2977 N N . TRP A 1 367 ? 6.656 -18.943 -3.360 1.00 75.44 367 TRP A N 1
ATOM 2978 C CA . TRP A 1 367 ? 7.256 -17.745 -3.957 1.00 75.44 367 TRP A CA 1
ATOM 2979 C C . TRP A 1 367 ? 8.014 -18.027 -5.258 1.00 75.44 367 TRP A C 1
ATOM 2981 O O . TRP A 1 367 ? 8.682 -17.134 -5.773 1.00 75.44 367 TRP A O 1
ATOM 2991 N N . GLY A 1 368 ? 7.917 -19.252 -5.781 1.00 64.50 368 GLY A N 1
ATOM 2992 C CA . GLY A 1 368 ? 8.552 -19.700 -7.016 1.00 64.50 368 GLY A CA 1
ATOM 2993 C C . GLY A 1 368 ? 9.798 -20.570 -6.802 1.00 64.50 368 GLY A C 1
ATOM 2994 O O . GLY A 1 368 ? 10.776 -20.172 -6.152 1.00 64.50 368 GLY A O 1
ATOM 2995 N N . CYS A 1 369 ? 9.800 -21.746 -7.438 1.00 55.94 369 CYS A N 1
ATOM 2996 C CA . CYS A 1 369 ? 11.031 -22.456 -7.784 1.00 55.94 369 CYS A CA 1
ATOM 2997 C C . CYS A 1 369 ? 11.690 -21.726 -8.955 1.00 55.94 369 CYS A C 1
ATOM 2999 O O . CYS A 1 369 ? 11.032 -21.452 -9.953 1.00 55.94 369 CYS A O 1
ATOM 3001 N N . THR A 1 370 ? 12.967 -21.394 -8.806 1.00 51.00 370 THR A N 1
ATOM 3002 C CA . THR A 1 370 ? 13.822 -20.936 -9.908 1.00 51.00 370 THR A CA 1
ATOM 3003 C C . THR A 1 370 ? 14.873 -21.992 -10.116 1.00 51.00 370 THR A C 1
ATOM 3005 O O . THR A 1 370 ? 15.478 -22.338 -9.068 1.00 51.00 370 THR A O 1
#